Protein AF-0000000078828334 (afdb_homodimer)

Sequence (624 aa):
MECLEITKWPLQRLRGWACQPLPVGSLPFMTSVFDLILRRLEQGHPEQLLLLLFGGQTPAFVRMADSSLPQSERRADTVMVVEAGGARFAVDVEIQAQADPHFAARLLDYTVRIHHREKLPVLPVAIYLVPEAEGAPPPYGFECSGLRVLTFDFQVVRLWEVDYLQPALRAATALLPLSVLESRAGPERIAWAESRIRQAPSLSTEERLDLLVVLGTLASRRFGQDRLSQHLRNIMIDSPFWEEQRAKERARAWSQVLRAFVEARGLPHPADVSERLEQLDASSLEALVTKAVTDPDTAATELRAVLTAPKHMECLEITKWPLQRLRGWACQPLPVGSLPFMTSVFDLILRRLEQGHPEQLLLLLFGGQTPAFVRMADSSLPQSERRADTVMVVEAGGARFAVDVEIQAQADPHFAARLLDYTVRIHHREKLPVLPVAIYLVPEAEGAPPPYGFECSGLRVLTFDFQVVRLWEVDYLQPALRAATALLPLSVLESRAGPERIAWAESRIRQAPSLSTEERLDLLVVLGTLASRRFGQDRLSQHLRNIMIDSPFWEEQRAKERARAWSQVLRAFVEARGLPHPADVSERLEQLDASSLEALVTKAVTDPDTAATELRAVLTAPKH

Structure (mmCIF, N/CA/C/O backbone):
data_AF-0000000078828334-model_v1
#
loop_
_entity.id
_entity.type
_entity.pdbx_description
1 polymer Transposase
#
loop_
_atom_site.group_PDB
_atom_site.id
_atom_site.type_symbol
_atom_site.label_atom_id
_atom_site.label_alt_id
_atom_site.label_comp_id
_atom_site.label_asym_id
_atom_site.label_entity_id
_atom_site.label_seq_id
_atom_site.pdbx_PDB_ins_code
_atom_site.Cartn_x
_atom_site.Cartn_y
_atom_site.Cartn_z
_atom_site.occupancy
_atom_site.B_iso_or_equiv
_atom_site.auth_seq_id
_atom_site.auth_comp_id
_atom_site.auth_asym_id
_atom_site.auth_atom_id
_atom_site.pdbx_PDB_model_num
ATOM 1 N N . MET A 1 1 ? -26.469 -78.312 -32.125 1 25.17 1 MET A N 1
ATOM 2 C CA . MET A 1 1 ? -25.656 -77.625 -31.141 1 25.17 1 MET A CA 1
ATOM 3 C C . MET A 1 1 ? -25.047 -76.375 -31.734 1 25.17 1 MET A C 1
ATOM 5 O O . MET A 1 1 ? -24 -76.375 -32.406 1 25.17 1 MET A O 1
ATOM 9 N N . GLU A 1 2 ? -25.844 -75.375 -32.281 1 26.05 2 GLU A N 1
ATOM 10 C CA . GLU A 1 2 ? -25.75 -74.25 -33.219 1 26.05 2 GLU A CA 1
ATOM 11 C C . GLU A 1 2 ? -25 -73.062 -32.625 1 26.05 2 GLU A C 1
ATOM 13 O O . GLU A 1 2 ? -25.344 -72.625 -31.516 1 26.05 2 GLU A O 1
ATOM 18 N N . CYS A 1 3 ? -23.609 -72.875 -32.938 1 26.89 3 CYS A N 1
ATOM 19 C CA . CYS A 1 3 ? -22.609 -71.875 -32.562 1 26.89 3 CYS A CA 1
ATOM 20 C C . CYS A 1 3 ? -23.109 -70.438 -32.844 1 26.89 3 CYS A C 1
ATOM 22 O O . CYS A 1 3 ? -23.406 -70.125 -34 1 26.89 3 CYS A O 1
ATOM 24 N N . LEU A 1 4 ? -23.859 -69.75 -31.938 1 25.67 4 LEU A N 1
ATOM 25 C CA . LEU A 1 4 ? -24.438 -68.438 -32.031 1 25.67 4 LEU A CA 1
ATOM 26 C C . LEU A 1 4 ? -23.375 -67.375 -32.375 1 25.67 4 LEU A C 1
ATOM 28 O O . LEU A 1 4 ? -22.344 -67.312 -31.672 1 25.67 4 LEU A O 1
ATOM 32 N N . GLU A 1 5 ? -23.25 -66.812 -33.625 1 24.11 5 GLU A N 1
ATOM 33 C CA . GLU A 1 5 ? -22.406 -65.875 -34.312 1 24.11 5 GLU A CA 1
ATOM 34 C C . GLU A 1 5 ? -22.469 -64.5 -33.656 1 24.11 5 GLU A C 1
ATOM 36 O O . GLU A 1 5 ? -23.516 -63.844 -33.656 1 24.11 5 GLU A O 1
ATOM 41 N N . ILE A 1 6 ? -21.891 -64.188 -32.406 1 26.64 6 ILE A N 1
ATOM 42 C CA . ILE A 1 6 ? -21.781 -62.938 -31.719 1 26.64 6 ILE A CA 1
ATOM 43 C C . ILE A 1 6 ? -21.188 -61.875 -32.656 1 26.64 6 ILE A C 1
ATOM 45 O O . ILE A 1 6 ? -20.047 -62.031 -33.094 1 26.64 6 ILE A O 1
ATOM 49 N N . THR A 1 7 ? -22.016 -61.188 -33.438 1 26.8 7 THR A N 1
ATOM 50 C CA . THR A 1 7 ? -21.766 -60.125 -34.438 1 26.8 7 THR A CA 1
ATOM 51 C C . THR A 1 7 ? -20.891 -59.031 -33.844 1 26.8 7 THR A C 1
ATOM 53 O O . THR A 1 7 ? -20.953 -58.75 -32.625 1 26.8 7 THR A O 1
ATOM 56 N N . LYS A 1 8 ? -19.922 -58.406 -34.656 1 29.91 8 LYS A N 1
ATOM 57 C CA . LYS A 1 8 ? -18.828 -57.438 -34.688 1 29.91 8 LYS A CA 1
ATOM 58 C C . LYS A 1 8 ? -19.266 -56.062 -34.219 1 29.91 8 LYS A C 1
ATOM 60 O O . LYS A 1 8 ? -20.016 -55.375 -34.906 1 29.91 8 LYS A O 1
ATOM 65 N N . TRP A 1 9 ? -19.562 -55.812 -32.938 1 25.03 9 TRP A N 1
ATOM 66 C CA . TRP A 1 9 ? -19.828 -54.469 -32.438 1 25.03 9 TRP A CA 1
ATOM 67 C C . TRP A 1 9 ? -18.734 -53.5 -32.875 1 25.03 9 TRP A C 1
ATOM 69 O O . TRP A 1 9 ? -17.547 -53.781 -32.719 1 25.03 9 TRP A O 1
ATOM 79 N N . PRO A 1 10 ? -19.016 -52.469 -33.781 1 25.67 10 PRO A N 1
ATOM 80 C CA . PRO A 1 10 ? -18.109 -51.531 -34.469 1 25.67 10 PRO A CA 1
ATOM 81 C C . PRO A 1 10 ? -17.25 -50.719 -33.5 1 25.67 10 PRO A C 1
ATOM 83 O O . PRO A 1 10 ? -17.75 -50.219 -32.469 1 25.67 10 PRO A O 1
ATOM 86 N N . LEU A 1 11 ? -15.922 -50.938 -33.312 1 23.92 11 LEU A N 1
ATOM 87 C CA . LEU A 1 11 ? -14.805 -50.281 -32.625 1 23.92 11 LEU A CA 1
ATOM 88 C C . LEU A 1 11 ? -14.688 -48.812 -33.062 1 23.92 11 LEU A C 1
ATOM 90 O O . LEU A 1 11 ? -13.695 -48.156 -32.75 1 23.92 11 LEU A O 1
ATOM 94 N N . GLN A 1 12 ? -15.469 -48.344 -34.062 1 22.5 12 GLN A N 1
ATOM 95 C CA . GLN A 1 12 ? -14.969 -47.156 -34.719 1 22.5 12 GLN A CA 1
ATOM 96 C C . GLN A 1 12 ? -14.914 -45.969 -33.781 1 22.5 12 GLN A C 1
ATOM 98 O O . GLN A 1 12 ? -14.148 -45.031 -33.969 1 22.5 12 GLN A O 1
ATOM 103 N N . ARG A 1 13 ? -16.062 -45.625 -33.062 1 26.83 13 ARG A N 1
ATOM 104 C CA . ARG A 1 13 ? -16.203 -44.219 -32.719 1 26.83 13 ARG A CA 1
ATOM 105 C C . ARG A 1 13 ? -15.172 -43.812 -31.672 1 26.83 13 ARG A C 1
ATOM 107 O O . ARG A 1 13 ? -15.453 -42.969 -30.797 1 26.83 13 ARG A O 1
ATOM 114 N N . LEU A 1 14 ? -14.258 -44.75 -31.312 1 24.05 14 LEU A N 1
ATOM 115 C CA . LEU A 1 14 ? -13.414 -44.188 -30.266 1 24.05 14 LEU A CA 1
ATOM 116 C C . LEU A 1 14 ? -12.578 -43.031 -30.797 1 24.05 14 LEU A C 1
ATOM 118 O O . LEU A 1 14 ? -11.43 -43.219 -31.203 1 24.05 14 LEU A O 1
ATOM 122 N N . ARG A 1 15 ? -13.078 -42.281 -31.812 1 26.5 15 ARG A N 1
ATOM 123 C CA . ARG A 1 15 ? -12.203 -41.25 -32.344 1 26.5 15 ARG A CA 1
ATOM 124 C C . ARG A 1 15 ? -11.547 -40.438 -31.219 1 26.5 15 ARG A C 1
ATOM 126 O O . ARG A 1 15 ? -11.922 -40.594 -30.062 1 26.5 15 ARG A O 1
ATOM 133 N N . GLY A 1 16 ? -11.164 -39.094 -31.672 1 26.33 16 GLY A N 1
ATOM 134 C CA . GLY A 1 16 ? -10.203 -38.031 -31.359 1 26.33 16 GLY A CA 1
ATOM 135 C C . GLY A 1 16 ? -10.477 -37.344 -30.031 1 26.33 16 GLY A C 1
ATOM 136 O O . GLY A 1 16 ? -11.188 -36.344 -29.984 1 26.33 16 GLY A O 1
ATOM 137 N N . TRP A 1 17 ? -10.805 -38.125 -29.016 1 25.44 17 TRP A N 1
ATOM 138 C CA . TRP A 1 17 ? -10.906 -37.375 -27.781 1 25.44 17 TRP A CA 1
ATOM 139 C C . TRP A 1 17 ? -9.703 -36.438 -27.609 1 25.44 17 TRP A C 1
ATOM 141 O O . TRP A 1 17 ? -8.57 -36.906 -27.469 1 25.44 17 TRP A O 1
ATOM 151 N N . ALA A 1 18 ? -9.734 -35.312 -28.297 1 31.33 18 ALA A N 1
ATOM 152 C CA . ALA A 1 18 ? -8.805 -34.25 -27.984 1 31.33 18 ALA A CA 1
ATOM 153 C C . ALA A 1 18 ? -8.594 -34.125 -26.484 1 31.33 18 ALA A C 1
ATOM 155 O O . ALA A 1 18 ? -9.555 -33.969 -25.719 1 31.33 18 ALA A O 1
ATOM 156 N N . CYS A 1 19 ? -7.621 -34.812 -25.953 1 30.61 19 CYS A N 1
ATOM 157 C CA . CYS A 1 19 ? -7.168 -34.656 -24.578 1 30.61 19 CYS A CA 1
ATOM 158 C C . CYS A 1 19 ? -7.273 -33.219 -24.109 1 30.61 19 CYS A C 1
ATOM 160 O O . CYS A 1 19 ? -6.535 -32.344 -24.578 1 30.61 19 CYS A O 1
ATOM 162 N N . GLN A 1 20 ? -8.555 -32.781 -23.969 1 30.64 20 GLN A N 1
ATOM 163 C CA . GLN A 1 20 ? -8.625 -31.5 -23.312 1 30.64 20 GLN A CA 1
ATOM 164 C C . GLN A 1 20 ? -7.676 -31.438 -22.109 1 30.64 20 GLN A C 1
ATOM 166 O O . GLN A 1 20 ? -7.535 -32.406 -21.391 1 30.64 20 GLN A O 1
ATOM 171 N N . PRO A 1 21 ? -6.699 -30.594 -22.172 1 33.09 21 PRO A N 1
ATOM 172 C CA . PRO A 1 21 ? -5.812 -30.453 -21.016 1 33.09 21 PRO A CA 1
ATOM 173 C C . PRO A 1 21 ? -6.566 -30.469 -19.688 1 33.09 21 PRO A C 1
ATOM 175 O O . PRO A 1 21 ? -7.695 -29.984 -19.609 1 33.09 21 PRO A O 1
ATOM 178 N N . LEU A 1 22 ? -6.457 -31.578 -18.906 1 34.03 22 LEU A N 1
ATOM 179 C CA . LEU A 1 22 ? -7.027 -31.844 -17.578 1 34.03 22 LEU A CA 1
ATOM 180 C C . LEU A 1 22 ? -7.027 -30.594 -16.719 1 34.03 22 LEU A C 1
ATOM 182 O O . LEU A 1 22 ? -6.059 -29.828 -16.734 1 34.03 22 LEU A O 1
ATOM 186 N N . PRO A 1 23 ? -8.203 -30.25 -16.344 1 34.84 23 PRO A N 1
ATOM 187 C CA . PRO A 1 23 ? -8.289 -29.109 -15.406 1 34.84 23 PRO A CA 1
ATOM 188 C C . PRO A 1 23 ? -7.457 -29.328 -14.141 1 34.84 23 PRO A C 1
ATOM 190 O O . PRO A 1 23 ? -7.355 -30.453 -13.648 1 34.84 23 PRO A O 1
ATOM 193 N N . VAL A 1 24 ? -6.348 -28.672 -13.922 1 36.94 24 VAL A N 1
ATOM 194 C CA . VAL A 1 24 ? -5.406 -28.656 -12.812 1 36.94 24 VAL A CA 1
ATOM 195 C C . VAL A 1 24 ? -6.164 -28.5 -11.492 1 36.94 24 VAL A C 1
ATOM 197 O O . VAL A 1 24 ? -6.691 -27.422 -11.195 1 36.94 24 VAL A O 1
ATOM 200 N N . GLY A 1 25 ? -6.926 -29.484 -11 1 32.81 25 GLY A N 1
ATOM 201 C CA . GLY A 1 25 ? -7.664 -29.453 -9.742 1 32.81 25 GLY A CA 1
ATOM 202 C C . GLY A 1 25 ? -6.832 -28.984 -8.57 1 32.81 25 GLY A C 1
ATOM 203 O O . GLY A 1 25 ? -6.715 -27.781 -8.328 1 32.81 25 GLY A O 1
ATOM 204 N N . SER A 1 26 ? -6.344 -30 -7.629 1 40.12 26 SER A N 1
ATOM 205 C CA . SER A 1 26 ? -6.031 -29.766 -6.223 1 40.12 26 SER A CA 1
ATOM 206 C C . SER A 1 26 ? -4.766 -28.938 -6.066 1 40.12 26 SER A C 1
ATOM 208 O O . SER A 1 26 ? -3.668 -29.391 -6.391 1 40.12 26 SER A O 1
ATOM 210 N N . LEU A 1 27 ? -4.836 -27.656 -6.012 1 45.84 27 LEU A N 1
ATOM 211 C CA . LEU A 1 27 ? -4.02 -26.453 -6.117 1 45.84 27 LEU A CA 1
ATOM 212 C C . LEU A 1 27 ? -3.008 -26.375 -4.98 1 45.84 27 LEU A C 1
ATOM 214 O O . LEU A 1 27 ? -2.07 -25.578 -5.027 1 45.84 27 LEU A O 1
ATOM 218 N N . PRO A 1 28 ? -3.385 -26.938 -3.775 1 47.97 28 PRO A N 1
ATOM 219 C CA . PRO A 1 28 ? -2.334 -26.719 -2.777 1 47.97 28 PRO A CA 1
ATOM 220 C C . PRO A 1 28 ? -0.993 -27.312 -3.191 1 47.97 28 PRO A C 1
ATOM 222 O O . PRO A 1 28 ? 0.062 -26.781 -2.846 1 47.97 28 PRO A O 1
ATOM 225 N N . PHE A 1 29 ? -1.051 -28.406 -3.967 1 51.56 29 PHE A N 1
ATOM 226 C CA . PHE A 1 29 ? 0.101 -29.234 -4.309 1 51.56 29 PHE A CA 1
ATOM 227 C C . PHE A 1 29 ? 1.004 -28.516 -5.305 1 51.56 29 PHE A C 1
ATOM 229 O O . PHE A 1 29 ? 2.23 -28.609 -5.215 1 51.56 29 PHE A O 1
ATOM 236 N N . MET A 1 30 ? 0.332 -27.812 -6.246 1 55.56 30 MET A N 1
ATOM 237 C CA . MET A 1 30 ? 1.159 -27.125 -7.238 1 55.56 30 MET A CA 1
ATOM 238 C C . MET A 1 30 ? 2.049 -26.078 -6.574 1 55.56 30 MET A C 1
ATOM 240 O O . MET A 1 30 ? 3.189 -25.875 -6.992 1 55.56 30 MET A O 1
ATOM 244 N N . THR A 1 31 ? 1.632 -25.766 -5.387 1 63.84 31 THR A N 1
ATOM 245 C CA . THR A 1 31 ? 2.416 -24.719 -4.742 1 63.84 31 THR A CA 1
ATOM 246 C C . THR A 1 31 ? 3.693 -25.297 -4.137 1 63.84 31 THR A C 1
ATOM 248 O O . THR A 1 31 ? 4.754 -24.672 -4.199 1 63.84 31 THR A O 1
ATOM 251 N N . SER A 1 32 ? 3.613 -26.625 -3.854 1 78.81 32 SER A N 1
ATOM 252 C CA . SER A 1 32 ? 4.781 -27.172 -3.17 1 78.81 32 SER A CA 1
ATOM 253 C C . SER A 1 32 ? 5.922 -27.422 -4.148 1 78.81 32 SER A C 1
ATOM 255 O O . SER A 1 32 ? 7.082 -27.156 -3.84 1 78.81 32 SER A O 1
ATOM 257 N N . VAL A 1 33 ? 5.535 -27.953 -5.316 1 87.12 33 VAL A N 1
ATOM 258 C CA . VAL A 1 33 ? 6.602 -28.234 -6.27 1 87.12 33 VAL A CA 1
ATOM 259 C C . VAL A 1 33 ? 7.195 -26.938 -6.801 1 87.12 33 VAL A C 1
ATOM 261 O O . VAL A 1 33 ? 8.398 -26.859 -7.062 1 87.12 33 VAL A O 1
ATOM 264 N N . PHE A 1 34 ? 6.395 -25.969 -6.902 1 88.5 34 PHE A N 1
ATOM 265 C CA . PHE A 1 34 ? 6.887 -24.688 -7.379 1 88.5 34 PHE A CA 1
ATOM 266 C C . PHE A 1 34 ? 7.719 -24 -6.305 1 88.5 34 PHE A C 1
ATOM 268 O O . PHE A 1 34 ? 8.68 -23.281 -6.613 1 88.5 34 PHE A O 1
ATOM 275 N N . ASP A 1 35 ? 7.359 -24.297 -5.086 1 88.44 35 ASP A N 1
ATOM 276 C CA . ASP A 1 35 ? 8.227 -23.812 -4.012 1 88.44 35 ASP A CA 1
ATOM 277 C C . ASP A 1 35 ? 9.633 -24.375 -4.156 1 88.44 35 ASP A C 1
ATOM 279 O O . ASP A 1 35 ? 10.617 -23.672 -3.908 1 88.44 35 ASP A O 1
ATOM 283 N N . LEU A 1 36 ? 9.648 -25.609 -4.516 1 90.12 36 LEU A N 1
ATOM 284 C CA . LEU A 1 36 ? 10.938 -26.281 -4.66 1 90.12 36 LEU A CA 1
ATOM 285 C C . LEU A 1 36 ? 11.758 -25.641 -5.773 1 90.12 36 LEU A C 1
ATOM 287 O O . LEU A 1 36 ? 12.938 -25.328 -5.586 1 90.12 36 LEU A O 1
ATOM 291 N N . ILE A 1 37 ? 11.18 -25.438 -6.887 1 91.31 37 ILE A N 1
ATOM 292 C CA . ILE A 1 37 ? 11.93 -24.875 -8.008 1 91.31 37 ILE A CA 1
ATOM 293 C C . ILE A 1 37 ? 12.289 -23.422 -7.707 1 91.31 37 ILE A C 1
ATOM 295 O O . ILE A 1 37 ? 13.391 -22.969 -8.039 1 91.31 37 ILE A O 1
ATOM 299 N N . LEU A 1 38 ? 11.391 -22.688 -7.129 1 92.12 38 LEU A N 1
ATOM 300 C CA . LEU A 1 38 ? 11.695 -21.297 -6.773 1 92.12 38 LEU A CA 1
ATOM 301 C C . LEU A 1 38 ? 12.867 -21.234 -5.801 1 92.12 38 LEU A C 1
ATOM 303 O O . LEU A 1 38 ? 13.742 -20.375 -5.934 1 92.12 38 LEU A O 1
ATOM 307 N N . ARG A 1 39 ? 12.875 -22.078 -4.875 1 91.88 39 ARG A N 1
ATOM 308 C CA . ARG A 1 39 ? 13.969 -22.156 -3.91 1 91.88 39 ARG A CA 1
ATOM 309 C C . ARG A 1 39 ? 15.297 -22.406 -4.609 1 91.88 39 ARG A C 1
ATOM 311 O O . ARG A 1 39 ? 16.297 -21.75 -4.297 1 91.88 39 ARG A O 1
ATOM 318 N N . ARG A 1 40 ? 15.328 -23.328 -5.496 1 93 40 ARG A N 1
ATOM 319 C CA . ARG A 1 40 ? 16.562 -23.656 -6.211 1 93 40 ARG A CA 1
ATOM 320 C C . ARG A 1 40 ? 17.016 -22.484 -7.082 1 93 40 ARG A C 1
ATOM 322 O O . ARG A 1 40 ? 18.203 -22.203 -7.176 1 93 40 ARG A O 1
ATOM 329 N N . LEU A 1 41 ? 16.047 -21.859 -7.691 1 94.44 41 LEU A N 1
ATOM 330 C CA . LEU A 1 41 ? 16.375 -20.688 -8.508 1 94.44 41 LEU A CA 1
ATOM 331 C C . LEU A 1 41 ? 16.922 -19.547 -7.648 1 94.44 41 LEU A C 1
ATOM 333 O O . LEU A 1 41 ? 17.922 -18.938 -7.992 1 94.44 41 LEU A O 1
ATOM 337 N N . GLU A 1 42 ? 16.359 -19.297 -6.496 1 94.06 42 GLU A N 1
ATOM 338 C CA . GLU A 1 42 ? 16.766 -18.234 -5.59 1 94.06 42 GLU A CA 1
ATOM 339 C C . GLU A 1 42 ? 18.156 -18.484 -5.031 1 94.06 42 GLU A C 1
ATOM 341 O O . GLU A 1 42 ? 18.984 -17.562 -4.953 1 94.06 42 GLU A O 1
ATOM 346 N N . GLN A 1 43 ? 18.375 -19.672 -4.66 1 91.69 43 GLN A N 1
ATOM 347 C CA . GLN A 1 43 ? 19.594 -20.016 -3.949 1 91.69 43 GLN A CA 1
ATOM 348 C C . GLN A 1 43 ? 20.766 -20.188 -4.918 1 91.69 43 GLN A C 1
ATOM 350 O O . GLN A 1 43 ? 21.891 -19.781 -4.617 1 91.69 43 GLN A O 1
ATOM 355 N N . GLY A 1 44 ? 20.484 -20.672 -6.059 1 93.94 44 GLY A N 1
ATOM 356 C CA . GLY A 1 44 ? 21.594 -21.078 -6.895 1 93.94 44 GLY A CA 1
ATOM 357 C C . GLY A 1 44 ? 21.641 -20.359 -8.234 1 93.94 44 GLY A C 1
ATOM 358 O O . GLY A 1 44 ? 22.703 -20.219 -8.836 1 93.94 44 GLY A O 1
ATOM 359 N N . HIS A 1 45 ? 20.5 -19.969 -8.641 1 96.25 45 HIS A N 1
ATOM 360 C CA . HIS A 1 45 ? 20.453 -19.484 -10.023 1 96.25 45 HIS A CA 1
ATOM 361 C C . HIS A 1 45 ? 19.516 -18.297 -10.164 1 96.25 45 HIS A C 1
ATOM 363 O O . HIS A 1 45 ? 18.625 -18.297 -11.023 1 96.25 45 HIS A O 1
ATOM 369 N N . PRO A 1 46 ? 19.734 -17.219 -9.391 1 97.06 46 PRO A N 1
ATOM 370 C CA . PRO A 1 46 ? 18.828 -16.078 -9.477 1 97.06 46 PRO A CA 1
ATOM 371 C C . PRO A 1 46 ? 18.844 -15.422 -10.852 1 97.06 46 PRO A C 1
ATOM 373 O O . PRO A 1 46 ? 17.812 -14.891 -11.297 1 97.06 46 PRO A O 1
ATOM 376 N N . GLU A 1 47 ? 19.922 -15.469 -11.57 1 96.69 47 GLU A N 1
ATOM 377 C CA . GLU A 1 47 ? 20.031 -14.875 -12.898 1 96.69 47 GLU A CA 1
ATOM 378 C C . GLU A 1 47 ? 19.125 -15.586 -13.898 1 96.69 47 GLU A C 1
ATOM 380 O O . GLU A 1 47 ? 18.609 -14.969 -14.828 1 96.69 47 GLU A O 1
ATOM 385 N N . GLN A 1 48 ? 18.969 -16.891 -13.711 1 96.94 48 GLN A N 1
ATOM 386 C CA . GLN A 1 48 ? 18.094 -17.641 -14.602 1 96.94 48 GLN A CA 1
ATOM 387 C C . GLN A 1 48 ? 16.625 -17.312 -14.336 1 96.94 48 GLN A C 1
ATOM 389 O O . GLN A 1 48 ? 15.82 -17.281 -15.266 1 96.94 48 GLN A O 1
ATOM 394 N N . LEU A 1 49 ? 16.297 -17.078 -13.078 1 97.25 49 LEU A N 1
ATOM 395 C CA . LEU A 1 49 ? 14.961 -16.594 -12.773 1 97.25 49 LEU A CA 1
ATOM 396 C C . LEU A 1 49 ? 14.695 -15.258 -13.453 1 97.25 49 LEU A C 1
ATOM 398 O O . LEU A 1 49 ? 13.641 -15.07 -14.07 1 97.25 49 LEU A O 1
ATOM 402 N N . LEU A 1 50 ? 15.664 -14.352 -13.359 1 97.75 50 LEU A N 1
ATOM 403 C CA . LEU A 1 50 ? 15.523 -13.055 -14.008 1 97.75 50 LEU A CA 1
ATOM 404 C C . LEU A 1 50 ? 15.391 -13.211 -15.516 1 97.75 50 LEU A C 1
ATOM 406 O O . LEU A 1 50 ? 14.641 -12.469 -16.156 1 97.75 50 LEU A O 1
ATOM 410 N N . LEU A 1 51 ? 16.109 -14.156 -16.078 1 97 51 LEU A N 1
ATOM 411 C CA . LEU A 1 51 ? 16 -14.445 -17.516 1 97 51 LEU A CA 1
ATOM 412 C C . LEU A 1 51 ? 14.578 -14.875 -17.875 1 97 51 LEU A C 1
ATOM 414 O O . LEU A 1 51 ? 14.039 -14.461 -18.891 1 97 51 LEU A O 1
ATOM 418 N N . LEU A 1 52 ? 14.008 -15.719 -17.047 1 96.94 52 LEU A N 1
ATOM 419 C CA . LEU A 1 52 ? 12.633 -16.156 -17.266 1 96.94 52 LEU A CA 1
ATOM 420 C C . LEU A 1 52 ? 11.672 -14.977 -17.25 1 96.94 52 LEU A C 1
ATOM 422 O O . LEU A 1 52 ? 10.758 -14.906 -18.078 1 96.94 52 LEU A O 1
ATOM 426 N N . LEU A 1 53 ? 11.922 -14.031 -16.391 1 96.75 53 LEU A N 1
ATOM 427 C CA . LEU A 1 53 ? 10.992 -12.93 -16.141 1 96.75 53 LEU A CA 1
ATOM 428 C C . LEU A 1 53 ? 11.141 -11.844 -17.203 1 96.75 53 LEU A C 1
ATOM 430 O O . LEU A 1 53 ? 10.156 -11.219 -17.609 1 96.75 53 LEU A O 1
ATOM 434 N N . PHE A 1 54 ? 12.375 -11.641 -17.672 1 95.12 54 PHE A N 1
ATOM 435 C CA . PHE A 1 54 ? 12.625 -10.438 -18.469 1 95.12 54 PHE A CA 1
ATOM 436 C C . PHE A 1 54 ? 13.055 -10.797 -19.875 1 95.12 54 PHE A C 1
ATOM 438 O O . PHE A 1 54 ? 13.039 -9.945 -20.781 1 95.12 54 PHE A O 1
ATOM 445 N N . GLY A 1 55 ? 13.453 -11.977 -20.062 1 91.06 55 GLY A N 1
ATOM 446 C CA . GLY A 1 55 ? 13.922 -12.383 -21.391 1 91.06 55 GLY A CA 1
ATOM 447 C C . GLY A 1 55 ? 15.227 -11.703 -21.781 1 91.06 55 GLY A C 1
ATOM 448 O O . GLY A 1 55 ? 16.188 -11.703 -21.016 1 91.06 55 GLY A O 1
ATOM 449 N N . GLY A 1 56 ? 15.18 -11.062 -22.953 1 83 56 GLY A N 1
ATOM 450 C CA . GLY A 1 56 ? 16.406 -10.531 -23.531 1 83 56 GLY A CA 1
ATOM 451 C C . GLY A 1 56 ? 16.938 -9.32 -22.781 1 83 56 GLY A C 1
ATOM 452 O O . GLY A 1 56 ? 18.141 -9.047 -22.812 1 83 56 GLY A O 1
ATOM 453 N N . GLN A 1 57 ? 16.172 -8.562 -22.188 1 86.81 57 GLN A N 1
ATOM 454 C CA . GLN A 1 57 ? 16.594 -7.379 -21.438 1 86.81 57 GLN A CA 1
ATOM 455 C C . GLN A 1 57 ? 16.594 -7.645 -19.938 1 86.81 57 GLN A C 1
ATOM 457 O O . GLN A 1 57 ? 16 -6.887 -19.172 1 86.81 57 GLN A O 1
ATOM 462 N N . THR A 1 58 ? 17.469 -8.586 -19.594 1 93.69 58 THR A N 1
ATOM 463 C CA . THR A 1 58 ? 17.5 -9.047 -18.203 1 93.69 58 THR A CA 1
ATOM 464 C C . THR A 1 58 ? 18.328 -8.109 -17.344 1 93.69 58 THR A C 1
ATOM 466 O O . THR A 1 58 ? 19.484 -7.816 -17.672 1 93.69 58 THR A O 1
ATOM 469 N N . PRO A 1 59 ? 17.766 -7.547 -16.266 1 96.88 59 PRO A N 1
ATOM 470 C CA . PRO A 1 59 ? 18.578 -6.746 -15.344 1 96.88 59 PRO A CA 1
ATOM 471 C C . PRO A 1 59 ? 19.641 -7.574 -14.617 1 96.88 59 PRO A C 1
ATOM 473 O O . PRO A 1 59 ? 19.531 -8.805 -14.555 1 96.88 59 PRO A O 1
ATOM 476 N N . ALA A 1 60 ? 20.656 -6.828 -14.156 1 97.25 60 ALA A N 1
ATOM 477 C CA . ALA A 1 60 ? 21.703 -7.492 -13.391 1 97.25 60 ALA A CA 1
ATOM 478 C C . ALA A 1 60 ? 21.219 -7.812 -11.977 1 97.25 60 ALA A C 1
ATOM 480 O O . ALA A 1 60 ? 20.578 -6.98 -11.328 1 97.25 60 ALA A O 1
ATOM 481 N N . PHE A 1 61 ? 21.5 -9.016 -11.539 1 98 61 PHE A N 1
ATOM 482 C CA . PHE A 1 61 ? 21.172 -9.414 -10.172 1 98 61 PHE A CA 1
ATOM 483 C C . PHE A 1 61 ? 22.109 -8.727 -9.18 1 98 61 PHE A C 1
ATOM 485 O O . PHE A 1 61 ? 23.328 -8.703 -9.383 1 98 61 PHE A O 1
ATOM 492 N N . VAL A 1 62 ? 21.562 -8.156 -8.117 1 98.06 62 VAL A N 1
ATOM 493 C CA . VAL A 1 62 ? 22.391 -7.52 -7.09 1 98.06 62 VAL A CA 1
ATOM 494 C C . VAL A 1 62 ? 22.359 -8.352 -5.812 1 98.06 62 VAL A C 1
ATOM 496 O O . VAL A 1 62 ? 23.406 -8.773 -5.32 1 98.06 62 VAL A O 1
ATOM 499 N N . ARG A 1 63 ? 21.172 -8.633 -5.27 1 97.69 63 ARG A N 1
ATOM 500 C CA . ARG A 1 63 ? 21.031 -9.438 -4.055 1 97.69 63 ARG A CA 1
ATOM 501 C C . ARG A 1 63 ? 19.609 -9.938 -3.883 1 97.69 63 ARG A C 1
ATOM 503 O O . ARG A 1 63 ? 18.672 -9.359 -4.441 1 97.69 63 ARG A O 1
ATOM 510 N N . MET A 1 64 ? 19.516 -10.977 -3.076 1 96.75 64 MET A N 1
ATOM 511 C CA . MET A 1 64 ? 18.188 -11.352 -2.572 1 96.75 64 MET A CA 1
ATOM 512 C C . MET A 1 64 ? 17.734 -10.391 -1.479 1 96.75 64 MET A C 1
ATOM 514 O O . MET A 1 64 ? 18.562 -9.844 -0.745 1 96.75 64 MET A O 1
ATOM 518 N N . ALA A 1 65 ? 16.469 -10.125 -1.477 1 94.69 65 ALA A N 1
ATOM 519 C CA . ALA A 1 65 ? 15.906 -9.336 -0.386 1 94.69 65 ALA A CA 1
ATOM 520 C C . ALA A 1 65 ? 15.008 -10.195 0.502 1 94.69 65 ALA A C 1
ATOM 522 O O . ALA A 1 65 ? 14.594 -11.289 0.103 1 94.69 65 ALA A O 1
ATOM 523 N N . ASP A 1 66 ? 14.773 -9.695 1.695 1 89.5 66 ASP A N 1
ATOM 524 C CA . ASP A 1 66 ? 13.914 -10.391 2.646 1 89.5 66 ASP A CA 1
ATOM 525 C C . ASP A 1 66 ? 12.484 -10.5 2.113 1 89.5 66 ASP A C 1
ATOM 527 O O . ASP A 1 66 ? 11.898 -9.5 1.677 1 89.5 66 ASP A O 1
ATOM 531 N N . SER A 1 67 ? 11.938 -11.703 2.141 1 86.69 67 SER A N 1
ATOM 532 C CA . SER A 1 67 ? 10.594 -11.938 1.63 1 86.69 67 SER A CA 1
ATOM 533 C C . SER A 1 67 ? 9.539 -11.656 2.695 1 86.69 67 SER A C 1
ATOM 535 O O . SER A 1 67 ? 8.352 -11.578 2.393 1 86.69 67 SER A O 1
ATOM 537 N N . SER A 1 68 ? 9.992 -11.523 3.893 1 84 68 SER A N 1
ATOM 538 C CA . SER A 1 68 ? 9.039 -11.164 4.938 1 84 68 SER A CA 1
ATOM 539 C C . SER A 1 68 ? 8.492 -9.75 4.723 1 84 68 SER A C 1
ATOM 541 O O . SER A 1 68 ? 9.203 -8.875 4.234 1 84 68 SER A O 1
ATOM 543 N N . LEU A 1 69 ? 7.211 -9.617 4.934 1 79.62 69 LEU A N 1
ATOM 544 C CA . LEU A 1 69 ? 6.559 -8.32 4.789 1 79.62 69 LEU A CA 1
ATOM 545 C C . LEU A 1 69 ? 6.324 -7.676 6.152 1 79.62 69 LEU A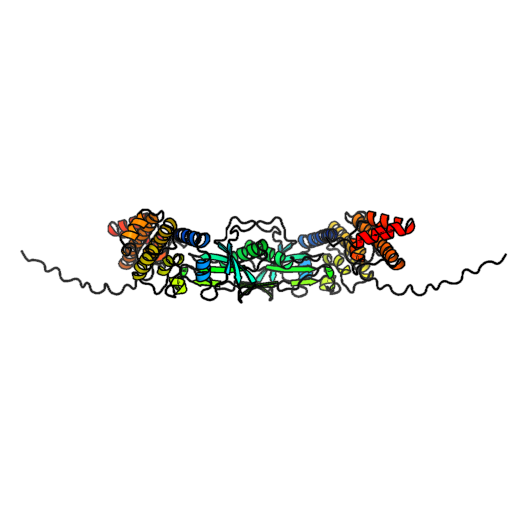 C 1
ATOM 547 O O . LEU A 1 69 ? 5.836 -8.328 7.074 1 79.62 69 LEU A O 1
ATOM 551 N N . PRO A 1 70 ? 6.73 -6.488 6.234 1 67.94 70 PRO A N 1
ATOM 552 C CA . PRO A 1 70 ? 6.555 -5.84 7.535 1 67.94 70 PRO A CA 1
ATOM 553 C C . PRO A 1 70 ? 5.117 -5.918 8.039 1 67.94 70 PRO A C 1
ATOM 555 O O . PRO A 1 70 ? 4.176 -5.664 7.281 1 67.94 70 PRO A O 1
ATOM 558 N N . GLN A 1 71 ? 4.988 -6.344 9.305 1 68 71 GLN A N 1
ATOM 559 C CA . GLN A 1 71 ? 3.699 -6.371 9.992 1 68 71 GLN A CA 1
ATOM 560 C C . GLN A 1 71 ? 2.725 -7.312 9.289 1 68 71 GLN A C 1
ATOM 562 O O . GLN A 1 71 ? 1.551 -6.984 9.117 1 68 71 GLN A O 1
ATOM 567 N N . SER A 1 72 ? 3.246 -8.289 8.703 1 73.19 72 SER A N 1
ATOM 568 C CA . SER A 1 72 ? 2.41 -9.297 8.055 1 73.19 72 SER A CA 1
ATOM 569 C C . SER A 1 72 ? 2.889 -10.703 8.375 1 73.19 72 SER A C 1
ATOM 571 O O . SER A 1 72 ? 4.094 -10.953 8.477 1 73.19 72 SER A O 1
ATOM 573 N N . GLU A 1 73 ? 1.931 -11.555 8.492 1 72.25 73 GLU A N 1
ATOM 574 C CA . GLU A 1 73 ? 2.277 -12.969 8.617 1 72.25 73 GLU A CA 1
ATOM 575 C C . GLU A 1 73 ? 2.559 -13.594 7.254 1 72.25 73 GLU A C 1
ATOM 577 O O . GLU A 1 73 ? 3.168 -14.664 7.168 1 72.25 73 GLU A O 1
ATOM 582 N N . ARG A 1 74 ? 2.18 -12.867 6.348 1 81.38 74 ARG A N 1
ATOM 583 C CA . ARG A 1 74 ? 2.4 -13.367 4.996 1 81.38 74 ARG A CA 1
ATOM 584 C C . ARG A 1 74 ? 3.795 -13 4.496 1 81.38 74 ARG A C 1
ATOM 586 O O . ARG A 1 74 ? 4.406 -12.055 4.992 1 81.38 74 ARG A O 1
ATOM 593 N N . ARG A 1 75 ? 4.258 -13.805 3.578 1 88.69 75 ARG A N 1
ATOM 594 C CA . ARG A 1 75 ? 5.551 -13.578 2.943 1 88.69 75 ARG A CA 1
ATOM 595 C C . ARG A 1 75 ? 5.418 -13.539 1.425 1 88.69 75 ARG A C 1
ATOM 597 O O . ARG A 1 75 ? 4.574 -14.234 0.854 1 88.69 75 ARG A O 1
ATOM 604 N N . ALA A 1 76 ? 6.195 -12.641 0.887 1 92.25 76 ALA A N 1
ATOM 605 C CA . ALA A 1 76 ? 6.324 -12.703 -0.566 1 92.25 76 ALA A CA 1
ATOM 606 C C . ALA A 1 76 ? 7.008 -14 -1 1 92.25 76 ALA A C 1
ATOM 608 O O . ALA A 1 76 ? 7.773 -14.594 -0.235 1 92.25 76 ALA A O 1
ATOM 609 N N . ASP A 1 77 ? 6.723 -14.43 -2.164 1 92.88 77 ASP A N 1
ATOM 610 C CA . ASP A 1 77 ? 7.387 -15.641 -2.656 1 92.88 77 ASP A CA 1
ATOM 611 C C . ASP A 1 77 ? 8.883 -15.398 -2.854 1 92.88 77 ASP A C 1
ATOM 613 O O . ASP A 1 77 ? 9.703 -16.219 -2.451 1 92.88 77 ASP A O 1
ATOM 617 N N . THR A 1 78 ? 9.148 -14.328 -3.543 1 94.94 78 THR A N 1
ATOM 618 C CA . THR A 1 78 ? 10.547 -13.977 -3.76 1 94.94 78 THR A CA 1
ATOM 619 C C . THR A 1 78 ? 10.695 -12.477 -4.016 1 94.94 78 THR A C 1
ATOM 621 O O . THR A 1 78 ? 9.883 -11.883 -4.723 1 94.94 78 THR A O 1
ATOM 624 N N . VAL A 1 79 ? 11.719 -11.891 -3.381 1 97.62 79 VAL A N 1
ATOM 625 C CA . VAL A 1 79 ? 12.062 -10.5 -3.654 1 97.62 79 VAL A CA 1
ATOM 626 C C . VAL A 1 79 ? 13.555 -10.398 -3.982 1 97.62 79 VAL A C 1
ATOM 628 O O . VAL A 1 79 ? 14.391 -10.938 -3.262 1 97.62 79 VAL A O 1
ATOM 631 N N . MET A 1 80 ? 13.859 -9.75 -5.082 1 98.06 80 MET A N 1
ATOM 632 C CA . MET A 1 80 ? 15.242 -9.539 -5.5 1 98.06 80 MET A CA 1
ATOM 633 C C . MET A 1 80 ? 15.508 -8.062 -5.789 1 98.06 80 MET A C 1
ATOM 635 O O . MET A 1 80 ? 14.633 -7.363 -6.312 1 98.06 80 MET A O 1
ATOM 639 N N . VAL A 1 81 ? 16.656 -7.602 -5.445 1 98.5 81 VAL A N 1
ATOM 640 C CA . VAL A 1 81 ? 17.094 -6.281 -5.879 1 98.5 81 VAL A CA 1
ATOM 641 C C . VAL A 1 81 ? 17.953 -6.414 -7.137 1 98.5 81 VAL A C 1
ATOM 643 O O . VAL A 1 81 ? 18.875 -7.238 -7.184 1 98.5 81 VAL A O 1
ATOM 646 N N . VAL A 1 82 ? 17.641 -5.648 -8.117 1 98.5 82 VAL A N 1
ATOM 647 C CA . VAL A 1 82 ? 18.312 -5.75 -9.414 1 98.5 82 VAL A CA 1
ATOM 648 C C . VAL A 1 82 ? 18.703 -4.359 -9.898 1 98.5 82 VAL A C 1
ATOM 650 O O . VAL A 1 82 ? 18.344 -3.352 -9.289 1 98.5 82 VAL A O 1
ATOM 653 N N . GLU A 1 83 ? 19.5 -4.375 -10.953 1 97.94 83 GLU A N 1
ATOM 654 C CA . GLU A 1 83 ? 19.938 -3.119 -11.555 1 97.94 83 GLU A CA 1
ATOM 655 C C . GLU A 1 83 ? 19.828 -3.162 -13.07 1 97.94 83 GLU A C 1
ATOM 657 O O . GLU A 1 83 ? 20.219 -4.148 -13.703 1 97.94 83 GLU A O 1
ATOM 662 N N . ALA A 1 84 ? 19.203 -2.201 -13.648 1 95.31 84 ALA A N 1
ATOM 663 C CA . ALA A 1 84 ? 19.094 -2.027 -15.094 1 95.31 84 ALA A CA 1
ATOM 664 C C . ALA A 1 84 ? 19.297 -0.568 -15.492 1 95.31 84 ALA A C 1
ATOM 666 O O . ALA A 1 84 ? 18.672 0.33 -14.93 1 95.31 84 ALA A O 1
ATOM 667 N N . GLY A 1 85 ? 20.219 -0.296 -16.5 1 92.12 85 GLY A N 1
ATOM 668 C CA . GLY A 1 85 ? 20.453 1.058 -16.984 1 92.12 85 GLY A CA 1
ATOM 669 C C . GLY A 1 85 ? 20.922 1.998 -15.883 1 92.12 85 GLY A C 1
ATOM 670 O O . GLY A 1 85 ? 20.516 3.162 -15.844 1 92.12 85 GLY A O 1
ATOM 671 N N . GLY A 1 86 ? 21.531 1.52 -14.922 1 92.69 86 GLY A N 1
ATOM 672 C CA . GLY A 1 86 ? 22.062 2.342 -13.852 1 92.69 86 GLY A CA 1
ATOM 673 C C . GLY A 1 86 ? 21.078 2.584 -12.727 1 92.69 86 GLY A C 1
ATOM 674 O O . GLY A 1 86 ? 21.391 3.248 -11.742 1 92.69 86 GLY A O 1
ATOM 675 N N . ALA A 1 87 ? 19.922 2.059 -12.852 1 95.25 87 ALA A N 1
ATOM 676 C CA . ALA A 1 87 ? 18.906 2.24 -11.812 1 95.25 87 ALA A CA 1
ATOM 677 C C . ALA A 1 87 ? 18.641 0.937 -11.062 1 95.25 87 ALA A C 1
ATOM 679 O O . ALA A 1 87 ? 18.578 -0.135 -11.672 1 95.25 87 ALA A O 1
ATOM 680 N N . ARG A 1 88 ? 18.5 1.062 -9.758 1 97.81 88 ARG A N 1
ATOM 681 C CA . ARG A 1 88 ? 18.203 -0.101 -8.922 1 97.81 88 ARG A CA 1
ATOM 682 C C . ARG A 1 88 ? 16.734 -0.161 -8.57 1 97.81 88 ARG A C 1
ATOM 684 O O . ARG A 1 88 ? 16.109 0.868 -8.305 1 97.81 88 ARG A O 1
ATOM 691 N N . PHE A 1 89 ? 16.219 -1.311 -8.594 1 98.44 89 PHE A N 1
ATOM 692 C CA . PHE A 1 89 ? 14.844 -1.536 -8.156 1 98.44 89 PHE A CA 1
ATOM 693 C C . PHE A 1 89 ? 14.664 -2.957 -7.637 1 98.44 89 PHE A C 1
ATOM 695 O O . PHE A 1 89 ? 15.523 -3.812 -7.852 1 98.44 89 PHE A O 1
ATOM 702 N N . ALA A 1 90 ? 13.648 -3.162 -6.879 1 98.44 90 ALA A N 1
ATOM 703 C CA . ALA A 1 90 ? 13.305 -4.492 -6.383 1 98.44 90 ALA A CA 1
ATOM 704 C C . ALA A 1 90 ? 12.32 -5.188 -7.316 1 98.44 90 ALA A C 1
ATOM 706 O O . ALA A 1 90 ? 11.484 -4.531 -7.949 1 98.44 90 ALA A O 1
ATOM 707 N N . VAL A 1 91 ? 12.461 -6.484 -7.441 1 98.38 91 VAL A N 1
ATOM 708 C CA . VAL A 1 91 ? 11.516 -7.332 -8.156 1 98.38 91 VAL A CA 1
ATOM 709 C C . VAL A 1 91 ? 10.766 -8.219 -7.172 1 98.38 91 VAL A C 1
ATOM 711 O O . VAL A 1 91 ? 11.375 -9 -6.438 1 98.38 91 VAL A O 1
ATOM 714 N N . ASP A 1 92 ? 9.469 -8.039 -7.113 1 97.75 92 ASP A N 1
ATOM 715 C CA . ASP A 1 92 ? 8.594 -8.852 -6.277 1 97.75 92 ASP A CA 1
ATOM 716 C C . ASP A 1 92 ? 7.895 -9.93 -7.102 1 97.75 92 ASP A C 1
ATOM 718 O O . ASP A 1 92 ? 6.973 -9.641 -7.863 1 97.75 92 ASP A O 1
ATOM 722 N N . VAL A 1 93 ? 8.242 -11.188 -6.867 1 97.31 93 VAL A N 1
ATOM 723 C CA . VAL A 1 93 ? 7.746 -12.289 -7.684 1 97.31 93 VAL A CA 1
ATOM 724 C C . VAL A 1 93 ? 6.668 -13.055 -6.918 1 97.31 93 VAL A C 1
ATOM 726 O O . VAL A 1 93 ? 6.902 -13.516 -5.797 1 97.31 93 VAL A O 1
ATOM 729 N N . GLU A 1 94 ? 5.508 -13.164 -7.496 1 96.06 94 GLU A N 1
ATOM 730 C CA . GLU A 1 94 ? 4.402 -13.938 -6.938 1 96.06 94 GLU A CA 1
ATOM 731 C C . GLU A 1 94 ? 3.908 -14.984 -7.926 1 96.06 94 GLU A C 1
ATOM 733 O O . GLU A 1 94 ? 3.592 -14.664 -9.07 1 96.06 94 GLU A O 1
ATOM 738 N N . ILE A 1 95 ? 3.844 -16.219 -7.465 1 94.19 95 ILE A N 1
ATOM 739 C CA . ILE A 1 95 ? 3.412 -17.328 -8.312 1 94.19 95 ILE A CA 1
ATOM 740 C C . ILE A 1 95 ? 1.95 -17.656 -8.016 1 94.19 95 ILE A C 1
ATOM 742 O O . ILE A 1 95 ? 1.55 -17.75 -6.855 1 94.19 95 ILE A O 1
ATOM 746 N N . GLN A 1 96 ? 1.166 -17.766 -9.047 1 92.69 96 GLN A N 1
ATOM 747 C CA . GLN A 1 96 ? -0.254 -18.078 -8.922 1 92.69 96 GLN A CA 1
ATOM 748 C C . GLN A 1 96 ? -0.597 -19.375 -9.648 1 92.69 96 GLN A C 1
ATOM 750 O O . GLN A 1 96 ? -0.385 -19.484 -10.852 1 92.69 96 GLN A O 1
ATOM 755 N N . ALA A 1 97 ? -1.109 -20.328 -8.914 1 86.5 97 ALA A N 1
ATOM 756 C CA . ALA A 1 97 ? -1.509 -21.609 -9.484 1 86.5 97 ALA A CA 1
ATOM 757 C C . ALA A 1 97 ? -3.025 -21.703 -9.633 1 86.5 97 ALA A C 1
ATOM 759 O O . ALA A 1 97 ? -3.535 -22.562 -10.359 1 86.5 97 ALA A O 1
ATOM 760 N N . GLN A 1 98 ? -3.689 -20.875 -8.906 1 85.62 98 GLN A N 1
ATOM 761 C CA . GLN A 1 98 ? -5.148 -20.844 -8.945 1 85.62 98 GLN A CA 1
ATOM 762 C C . GLN A 1 98 ? -5.652 -19.406 -9.039 1 85.62 98 GLN A C 1
ATOM 764 O O . GLN A 1 98 ? -4.969 -18.469 -8.617 1 85.62 98 GLN A O 1
ATOM 769 N N . ALA A 1 99 ? -6.828 -19.406 -9.523 1 88.38 99 ALA A N 1
ATOM 770 C CA . ALA A 1 99 ? -7.434 -18.078 -9.617 1 88.38 99 ALA A CA 1
ATOM 771 C C . ALA A 1 99 ? -7.668 -17.484 -8.234 1 88.38 99 ALA A C 1
ATOM 773 O O . ALA A 1 99 ? -8.07 -18.188 -7.305 1 88.38 99 ALA A O 1
ATOM 774 N N . ASP A 1 100 ? -7.359 -16.281 -8.078 1 92.44 100 ASP A N 1
ATOM 775 C CA . ASP A 1 100 ? -7.566 -15.5 -6.859 1 92.44 100 ASP A CA 1
ATOM 776 C C . ASP A 1 100 ? -8.07 -14.094 -7.188 1 92.44 100 ASP A C 1
ATOM 778 O O . ASP A 1 100 ? -7.301 -13.25 -7.656 1 92.44 100 ASP A O 1
ATOM 782 N N . PRO A 1 101 ? -9.375 -13.852 -6.938 1 91.56 101 PRO A N 1
ATOM 783 C CA . PRO A 1 101 ? -9.938 -12.555 -7.293 1 91.56 101 PRO A CA 1
ATOM 784 C C . PRO A 1 101 ? -9.273 -11.398 -6.547 1 91.56 101 PRO A C 1
ATOM 786 O O . PRO A 1 101 ? -9.422 -10.234 -6.941 1 91.56 101 PRO A O 1
ATOM 789 N N . HIS A 1 102 ? -8.523 -11.617 -5.531 1 92.56 102 HIS A N 1
ATOM 790 C CA . HIS A 1 102 ? -7.906 -10.57 -4.723 1 92.56 102 HIS A CA 1
ATOM 791 C C . HIS A 1 102 ? -6.406 -10.492 -4.988 1 92.56 102 HIS A C 1
ATOM 793 O O . HIS A 1 102 ? -5.684 -9.789 -4.281 1 92.56 102 HIS A O 1
ATOM 799 N N . PHE A 1 103 ? -5.988 -11.156 -5.992 1 95.69 103 PHE A N 1
ATOM 800 C CA . PHE A 1 103 ? -4.555 -11.289 -6.238 1 95.69 103 PHE A CA 1
ATOM 801 C C . PHE A 1 103 ? -3.922 -9.922 -6.469 1 95.69 103 PHE A C 1
ATOM 803 O O . PHE A 1 103 ? -2.912 -9.586 -5.848 1 95.69 103 PHE A O 1
ATOM 810 N N . ALA A 1 104 ? -4.539 -9.094 -7.355 1 96.94 104 ALA A N 1
ATOM 811 C CA . ALA A 1 104 ? -3.953 -7.809 -7.715 1 96.94 104 ALA A CA 1
ATOM 812 C C . ALA A 1 104 ? -3.871 -6.883 -6.504 1 96.94 104 ALA A C 1
ATOM 814 O O . ALA A 1 104 ? -2.869 -6.188 -6.316 1 96.94 104 ALA A O 1
ATOM 815 N N . ALA A 1 105 ? -4.91 -6.859 -5.699 1 95.44 105 ALA A N 1
ATOM 816 C CA . ALA A 1 105 ? -4.914 -6.043 -4.488 1 95.44 105 ALA A CA 1
ATOM 817 C C . ALA A 1 105 ? -3.836 -6.504 -3.512 1 95.44 105 ALA A C 1
ATOM 819 O O . ALA A 1 105 ? -3.172 -5.68 -2.879 1 95.44 105 ALA A O 1
ATOM 820 N N . ARG A 1 106 ? -3.699 -7.809 -3.383 1 93.81 106 ARG A N 1
ATOM 821 C CA . ARG A 1 106 ? -2.66 -8.352 -2.518 1 93.81 106 ARG A CA 1
ATOM 822 C C . ARG A 1 106 ? -1.271 -8 -3.037 1 93.81 106 ARG A C 1
ATOM 824 O O . ARG A 1 106 ? -0.389 -7.625 -2.26 1 93.81 106 ARG A O 1
ATOM 831 N N . LEU A 1 107 ? -1.145 -8.18 -4.332 1 96.88 107 LEU A N 1
ATOM 832 C CA . LEU A 1 107 ? 0.137 -7.844 -4.945 1 96.88 107 LEU A CA 1
ATOM 833 C C . LEU A 1 107 ? 0.486 -6.379 -4.715 1 96.88 107 LEU A C 1
ATOM 835 O O . LEU A 1 107 ? 1.646 -6.043 -4.465 1 96.88 107 LEU A O 1
ATOM 839 N N . LEU A 1 108 ? -0.486 -5.488 -4.773 1 97.5 108 LEU A N 1
ATOM 840 C CA . LEU A 1 108 ? -0.309 -4.074 -4.469 1 97.5 108 LEU A CA 1
ATOM 841 C C . LEU A 1 108 ? 0.193 -3.885 -3.039 1 97.5 108 LEU A C 1
ATOM 843 O O . LEU A 1 108 ? 1.15 -3.143 -2.807 1 97.5 108 LEU A O 1
ATOM 847 N N . ASP A 1 109 ? -0.467 -4.504 -2.146 1 94.75 109 ASP A N 1
ATOM 848 C CA . ASP A 1 109 ? -0.08 -4.426 -0.741 1 94.75 109 ASP A CA 1
ATOM 849 C C . ASP A 1 109 ? 1.38 -4.828 -0.549 1 94.75 109 ASP A C 1
ATOM 851 O O . ASP A 1 109 ? 2.141 -4.129 0.119 1 94.75 109 ASP A O 1
ATOM 855 N N . TYR A 1 110 ? 1.774 -5.957 -1.142 1 95.56 110 TYR A N 1
ATOM 856 C CA . TYR A 1 110 ? 3.156 -6.414 -1.056 1 95.56 110 TYR A CA 1
ATOM 857 C C . TYR A 1 110 ? 4.113 -5.371 -1.618 1 95.56 110 TYR A C 1
ATOM 859 O O . TYR A 1 110 ? 5.125 -5.051 -0.994 1 95.56 110 TYR A O 1
ATOM 867 N N . THR A 1 111 ? 3.762 -4.883 -2.768 1 97.31 111 THR A N 1
ATOM 868 C CA . THR A 1 111 ? 4.609 -3.938 -3.482 1 97.31 111 THR A CA 1
ATOM 869 C C . THR A 1 111 ? 4.875 -2.699 -2.631 1 97.31 111 THR A C 1
ATOM 871 O O . THR A 1 111 ? 6.016 -2.25 -2.516 1 97.31 111 THR A O 1
ATOM 874 N N . VAL A 1 112 ? 3.83 -2.178 -2.031 1 96.31 112 VAL A N 1
ATOM 875 C CA . VAL A 1 112 ? 3.943 -0.96 -1.232 1 96.31 112 VAL A CA 1
ATOM 876 C C . VAL A 1 112 ? 4.797 -1.231 0.006 1 96.31 112 VAL A C 1
ATOM 878 O O . VAL A 1 112 ? 5.633 -0.409 0.383 1 96.31 112 VAL A O 1
ATOM 881 N N . ARG A 1 113 ? 4.617 -2.34 0.659 1 93.88 113 ARG A N 1
ATOM 882 C CA . ARG A 1 113 ? 5.391 -2.691 1.846 1 93.88 113 ARG A CA 1
ATOM 883 C C . ARG A 1 113 ? 6.871 -2.857 1.507 1 93.88 113 ARG A C 1
ATOM 885 O O . ARG A 1 113 ? 7.738 -2.385 2.244 1 93.88 113 ARG A O 1
ATOM 892 N N . ILE A 1 114 ? 7.133 -3.551 0.421 1 96.06 114 ILE A N 1
ATOM 893 C CA . ILE A 1 114 ? 8.516 -3.748 -0.014 1 96.06 114 ILE A CA 1
ATOM 894 C C . ILE A 1 114 ? 9.141 -2.4 -0.364 1 96.06 114 ILE A C 1
ATOM 896 O O . ILE A 1 114 ? 10.297 -2.143 -0.027 1 96.06 114 ILE A O 1
ATOM 900 N N . HIS A 1 115 ? 8.359 -1.558 -1.065 1 96.62 115 HIS A N 1
ATOM 901 C CA . HIS A 1 115 ? 8.812 -0.217 -1.417 1 96.62 115 HIS A CA 1
ATOM 902 C C . HIS A 1 115 ? 9.219 0.568 -0.176 1 96.62 115 HIS A C 1
ATOM 904 O O . HIS A 1 115 ? 10.273 1.217 -0.165 1 96.62 115 HIS A O 1
ATOM 910 N N . HIS A 1 116 ? 8.406 0.498 0.827 1 91.94 116 HIS A N 1
ATOM 911 C CA . HIS A 1 116 ? 8.688 1.209 2.068 1 91.94 116 HIS A CA 1
ATOM 912 C C . HIS A 1 116 ? 9.93 0.658 2.752 1 91.94 116 HIS A C 1
ATOM 914 O O . HIS A 1 116 ? 10.758 1.421 3.264 1 91.94 116 HIS A O 1
ATOM 920 N N . ARG A 1 117 ? 10.094 -0.617 2.785 1 91.69 117 ARG A N 1
ATOM 921 C CA . ARG A 1 117 ? 11.203 -1.265 3.479 1 91.69 117 ARG A CA 1
ATOM 922 C C . ARG A 1 117 ? 12.516 -1.043 2.738 1 91.69 117 ARG A C 1
ATOM 924 O O . ARG A 1 117 ? 13.523 -0.688 3.348 1 91.69 117 ARG A O 1
ATOM 931 N N . GLU A 1 118 ? 12.523 -1.23 1.397 1 95.06 118 GLU A N 1
ATOM 932 C CA . GLU A 1 118 ? 13.742 -1.209 0.603 1 95.06 118 GLU A CA 1
ATOM 933 C C . GLU A 1 118 ? 14.094 0.21 0.161 1 95.06 118 GLU A C 1
ATOM 935 O O . GLU A 1 118 ? 15.211 0.471 -0.286 1 95.06 118 GLU A O 1
ATOM 940 N N . LYS A 1 119 ? 13.078 1.128 0.249 1 94.81 119 LYS A N 1
ATOM 941 C CA . LYS A 1 119 ? 13.234 2.494 -0.245 1 94.81 119 LYS A CA 1
ATOM 942 C C . LYS A 1 119 ? 13.688 2.502 -1.702 1 94.81 119 LYS A C 1
ATOM 944 O O . LYS A 1 119 ? 14.578 3.264 -2.076 1 94.81 119 LYS A O 1
ATOM 949 N N . LEU A 1 120 ? 13.117 1.575 -2.506 1 97.5 120 LEU A N 1
ATOM 950 C CA . LEU A 1 120 ? 13.359 1.412 -3.936 1 97.5 120 LEU A CA 1
ATOM 951 C C . LEU A 1 120 ? 12.039 1.278 -4.695 1 97.5 120 LEU A C 1
ATOM 953 O O . LEU A 1 120 ? 11.047 0.817 -4.137 1 97.5 120 LEU A O 1
ATOM 957 N N . PRO A 1 121 ? 12.109 1.721 -6 1 98.25 121 PRO A N 1
ATOM 958 C CA . PRO A 1 121 ? 10.992 1.27 -6.832 1 98.25 121 PRO A CA 1
ATOM 959 C C . PRO A 1 121 ? 10.852 -0.251 -6.855 1 98.25 121 PRO A C 1
ATOM 961 O O . PRO A 1 121 ? 11.836 -0.969 -6.672 1 98.25 121 PRO A O 1
ATOM 964 N N . VAL A 1 122 ? 9.664 -0.752 -7.008 1 98.44 122 VAL A N 1
ATOM 965 C CA . VAL A 1 122 ? 9.414 -2.189 -6.984 1 98.44 122 VAL A CA 1
ATOM 966 C C . VAL A 1 122 ? 8.656 -2.602 -8.242 1 98.44 122 VAL A C 1
ATOM 968 O O . VAL A 1 122 ? 7.641 -1.989 -8.586 1 98.44 122 VAL A O 1
ATOM 971 N N . LEU A 1 123 ? 9.164 -3.572 -8.938 1 98.56 123 LEU A N 1
ATOM 972 C CA . LEU A 1 123 ? 8.445 -4.184 -10.055 1 98.56 123 LEU A CA 1
ATOM 973 C C . LEU A 1 123 ? 7.777 -5.484 -9.625 1 98.56 123 LEU A C 1
ATOM 975 O O . LEU A 1 123 ? 8.453 -6.488 -9.391 1 98.56 123 LEU A O 1
ATOM 979 N N . PRO A 1 124 ? 6.449 -5.445 -9.5 1 98.38 124 PRO A N 1
ATOM 980 C CA . PRO A 1 124 ? 5.742 -6.699 -9.242 1 98.38 124 PRO A CA 1
ATOM 981 C C . PRO A 1 124 ? 5.605 -7.57 -10.484 1 98.38 124 PRO A C 1
ATOM 983 O O . PRO A 1 124 ? 5.285 -7.062 -11.562 1 98.38 124 PRO A O 1
ATOM 986 N N . VAL A 1 125 ? 5.883 -8.844 -10.281 1 97.88 125 VAL A N 1
ATOM 987 C CA . VAL A 1 125 ? 5.758 -9.805 -11.375 1 97.88 125 VAL A CA 1
ATOM 988 C C . VAL A 1 125 ? 4.863 -10.961 -10.945 1 97.88 125 VAL A C 1
ATOM 990 O O . VAL A 1 125 ? 5.156 -11.648 -9.961 1 97.88 125 VAL A O 1
ATOM 993 N N . ALA A 1 126 ? 3.803 -11.141 -11.641 1 97.69 126 ALA A N 1
ATOM 994 C CA . ALA A 1 126 ? 2.928 -12.297 -11.461 1 97.69 126 ALA A CA 1
ATOM 995 C C . ALA A 1 126 ? 3.291 -13.414 -12.43 1 97.69 126 ALA A C 1
ATOM 997 O O . ALA A 1 126 ? 3.293 -13.219 -13.648 1 97.69 126 ALA A O 1
ATOM 998 N N . ILE A 1 127 ? 3.594 -14.555 -11.883 1 96.75 127 ILE A N 1
ATOM 999 C CA . ILE A 1 127 ? 3.826 -15.75 -12.695 1 96.75 127 ILE A CA 1
ATOM 1000 C C . ILE A 1 127 ? 2.611 -16.672 -12.617 1 96.75 127 ILE A C 1
ATOM 1002 O O . ILE A 1 127 ? 2.262 -17.156 -11.539 1 96.75 127 ILE A O 1
ATOM 1006 N N . TYR A 1 128 ? 2.012 -16.906 -13.75 1 96.19 128 TYR A N 1
ATOM 1007 C CA . TYR A 1 128 ? 0.882 -17.828 -13.812 1 96.19 128 TYR A CA 1
ATOM 1008 C C . TYR A 1 128 ? 1.319 -19.188 -14.336 1 96.19 128 TYR A C 1
ATOM 1010 O O . TYR A 1 128 ? 1.956 -19.281 -15.391 1 96.19 128 TYR A O 1
ATOM 1018 N N . LEU A 1 129 ? 0.932 -20.188 -13.641 1 91 129 LEU A N 1
ATOM 1019 C CA . LEU A 1 129 ? 1.368 -21.547 -13.953 1 91 129 LEU A CA 1
ATOM 1020 C C . LEU A 1 129 ? 0.488 -22.156 -15.031 1 91 129 LEU A C 1
ATOM 1022 O O . LEU A 1 129 ? 0.962 -22.953 -15.844 1 91 129 LEU A O 1
ATOM 1026 N N . VAL A 1 130 ? -0.785 -21.812 -14.969 1 87.19 130 VAL A N 1
ATOM 1027 C CA . VAL A 1 130 ? -1.775 -22.328 -15.906 1 87.19 130 VAL A CA 1
ATOM 1028 C C . VAL A 1 130 ? -2.752 -21.234 -16.297 1 87.19 130 VAL A C 1
ATOM 1030 O O . VAL A 1 130 ? -2.947 -20.266 -15.539 1 87.19 130 VAL A O 1
ATOM 1033 N N . PRO A 1 131 ? -3.354 -21.359 -17.422 1 91.38 131 PRO A N 1
ATOM 1034 C CA . PRO A 1 131 ? -4.262 -20.312 -17.875 1 91.38 131 PRO A CA 1
ATOM 1035 C C . PRO A 1 131 ? -5.406 -20.047 -16.906 1 91.38 131 PRO A C 1
ATOM 1037 O O . PRO A 1 131 ? -5.824 -18.906 -16.719 1 91.38 131 PRO A O 1
ATOM 1040 N N . GLU A 1 132 ? -5.906 -21.094 -16.219 1 88.31 132 GLU A N 1
ATOM 1041 C CA . GLU A 1 132 ? -7.047 -20.984 -15.312 1 88.31 132 GLU A CA 1
ATOM 1042 C C . GLU A 1 132 ? -6.691 -20.156 -14.086 1 88.31 132 GLU A C 1
ATOM 1044 O O . GLU A 1 132 ? -7.578 -19.672 -13.375 1 88.31 132 GLU A O 1
ATOM 1049 N N . ALA A 1 133 ? -5.438 -19.984 -13.898 1 90.81 133 ALA A N 1
ATOM 1050 C CA . ALA A 1 133 ? -4.984 -19.266 -12.711 1 90.81 133 ALA A CA 1
ATOM 1051 C C . ALA A 1 133 ? -5.016 -17.75 -12.945 1 90.81 133 ALA A C 1
ATOM 1053 O O . ALA A 1 133 ? -4.926 -16.969 -12 1 90.81 133 ALA A O 1
ATOM 1054 N N . GLU A 1 134 ? -5.113 -17.359 -14.172 1 92.31 134 GLU A N 1
ATOM 1055 C CA . GLU A 1 134 ? -5.008 -15.938 -14.508 1 92.31 134 GLU A CA 1
ATOM 1056 C C . GLU A 1 134 ? -6.289 -15.188 -14.148 1 92.31 134 GLU A C 1
ATOM 1058 O O . GLU A 1 134 ? -7.387 -15.617 -14.508 1 92.31 134 GLU A O 1
ATOM 1063 N N . GLY A 1 135 ? -6.188 -14.164 -13.383 1 89.19 135 GLY A N 1
ATOM 1064 C CA . GLY A 1 135 ? -7.309 -13.312 -13.023 1 89.19 135 GLY A CA 1
ATOM 1065 C C . GLY A 1 135 ? -7.387 -12.055 -13.867 1 89.19 135 GLY A C 1
ATOM 1066 O O . GLY A 1 135 ? -7.086 -12.07 -15.062 1 89.19 135 GLY A O 1
ATOM 1067 N N . ALA A 1 136 ? -7.906 -10.961 -13.328 1 89.88 136 ALA A N 1
ATOM 1068 C CA . ALA A 1 136 ? -8.023 -9.688 -14.023 1 89.88 136 ALA A CA 1
ATOM 1069 C C . ALA A 1 136 ? -6.652 -9.156 -14.438 1 89.88 136 ALA A C 1
ATOM 1071 O O . ALA A 1 136 ? -5.699 -9.203 -13.648 1 89.88 136 ALA A O 1
ATOM 1072 N N . PRO A 1 137 ? -6.566 -8.75 -15.664 1 94.31 137 PRO A N 1
ATOM 1073 C CA . PRO A 1 137 ? -5.289 -8.203 -16.125 1 94.31 137 PRO A CA 1
ATOM 1074 C C . PRO A 1 137 ? -4.969 -6.844 -15.516 1 94.31 137 PRO A C 1
ATOM 1076 O O . PRO A 1 137 ? -5.879 -6.125 -15.094 1 94.31 137 PRO A O 1
ATOM 1079 N N . PRO A 1 138 ? -3.699 -6.586 -15.445 1 96.44 138 PRO A N 1
ATOM 1080 C CA . PRO A 1 138 ? -3.328 -5.227 -15.039 1 96.44 138 PRO A CA 1
ATOM 1081 C C . PRO A 1 138 ? -3.74 -4.172 -16.062 1 96.44 138 PRO A C 1
ATOM 1083 O O . PRO A 1 138 ? -3.967 -4.496 -17.234 1 96.44 138 PRO A O 1
ATOM 1086 N N . PRO A 1 139 ? -3.895 -2.867 -15.664 1 97.75 139 PRO A N 1
ATOM 1087 C CA . PRO A 1 139 ? -3.584 -2.332 -14.336 1 97.75 139 PRO A CA 1
ATOM 1088 C C . PRO A 1 139 ? -4.746 -2.477 -13.359 1 97.75 139 PRO A C 1
ATOM 1090 O O . PRO A 1 139 ? -5.902 -2.582 -13.773 1 97.75 139 PRO A O 1
ATOM 1093 N N . TYR A 1 140 ? -4.418 -2.592 -12.078 1 97.88 140 TYR A N 1
ATOM 1094 C CA . TYR A 1 140 ? -5.363 -2.488 -10.977 1 97.88 140 TYR A CA 1
ATOM 1095 C C . TYR A 1 140 ? -5.48 -1.047 -10.492 1 97.88 140 TYR A C 1
ATOM 1097 O O . TYR A 1 140 ? -4.508 -0.292 -10.531 1 97.88 140 TYR A O 1
ATOM 1105 N N . GLY A 1 141 ? -6.629 -0.635 -10.016 1 97.5 141 GLY A N 1
ATOM 1106 C CA . GLY A 1 141 ? -6.773 0.705 -9.469 1 97.5 141 GLY A CA 1
ATOM 1107 C C . GLY A 1 141 ? -8.203 1.043 -9.086 1 97.5 141 GLY A C 1
ATOM 1108 O O . GLY A 1 141 ? -9.094 0.195 -9.18 1 97.5 141 GLY A O 1
ATOM 1109 N N . PHE A 1 142 ? -8.344 2.287 -8.594 1 97.62 142 PHE A N 1
ATOM 1110 C CA . PHE A 1 142 ? -9.672 2.762 -8.234 1 97.62 142 PHE A CA 1
ATOM 1111 C C . PHE A 1 142 ? -9.75 4.281 -8.336 1 97.62 142 PHE A C 1
ATOM 1113 O O . PHE A 1 142 ? -8.727 4.953 -8.43 1 97.62 142 PHE A O 1
ATOM 1120 N N . GLU A 1 143 ? -10.945 4.742 -8.398 1 96.75 143 GLU A N 1
ATOM 1121 C CA . GLU A 1 143 ? -11.273 6.156 -8.539 1 96.75 143 GLU A CA 1
ATOM 1122 C C . GLU A 1 143 ? -12.281 6.598 -7.48 1 96.75 143 GLU A C 1
ATOM 1124 O O . GLU A 1 143 ? -13.094 5.793 -7.023 1 96.75 143 GLU A O 1
ATOM 1129 N N . CYS A 1 144 ? -12.133 7.805 -7.02 1 95.38 144 CYS A N 1
ATOM 1130 C CA . CYS A 1 144 ? -13.086 8.43 -6.109 1 95.38 144 CYS A CA 1
ATOM 1131 C C . CYS A 1 144 ? -13.492 9.812 -6.609 1 95.38 144 CYS A C 1
ATOM 1133 O O . CYS A 1 144 ? -12.641 10.68 -6.801 1 95.38 144 CYS A O 1
ATOM 1135 N N . SER A 1 145 ? -14.836 10.016 -6.707 1 89.88 145 SER A N 1
ATOM 1136 C CA . SER A 1 145 ? -15.383 11.32 -7.039 1 89.88 145 SER A CA 1
ATOM 1137 C C . SER A 1 145 ? -14.672 11.938 -8.242 1 89.88 145 SER A C 1
ATOM 1139 O O . SER A 1 145 ? -14.242 13.086 -8.188 1 89.88 145 SER A O 1
ATOM 1141 N N . GLY A 1 146 ? -14.367 11.148 -9.219 1 89.62 146 GLY A N 1
ATOM 1142 C CA . GLY A 1 146 ? -13.82 11.625 -10.484 1 89.62 146 GLY A CA 1
ATOM 1143 C C . GLY A 1 146 ? -12.305 11.664 -10.492 1 89.62 146 GLY A C 1
ATOM 1144 O O . GLY A 1 146 ? -11.688 11.93 -11.531 1 89.62 146 GLY A O 1
ATOM 1145 N N . LEU A 1 147 ? -11.617 11.477 -9.398 1 94.06 147 LEU A N 1
ATOM 1146 C CA . LEU A 1 147 ? -10.164 11.445 -9.32 1 94.06 147 LEU A CA 1
ATOM 1147 C C . LEU A 1 147 ? -9.641 10.016 -9.406 1 94.06 147 LEU A C 1
ATOM 1149 O O . LEU A 1 147 ? -10.031 9.156 -8.617 1 94.06 147 LEU A O 1
ATOM 1153 N N . ARG A 1 148 ? -8.852 9.742 -10.445 1 97.5 148 ARG A N 1
ATOM 1154 C CA . ARG A 1 148 ? -8.125 8.477 -10.453 1 97.5 148 ARG A CA 1
ATOM 1155 C C . ARG A 1 148 ? -7.07 8.445 -9.352 1 97.5 148 ARG A C 1
ATOM 1157 O O . ARG A 1 148 ? -6 9.039 -9.492 1 97.5 148 ARG A O 1
ATOM 1164 N N . VAL A 1 149 ? -7.344 7.781 -8.289 1 98.44 149 VAL A N 1
ATOM 1165 C CA . VAL A 1 149 ? -6.523 7.852 -7.086 1 98.44 149 VAL A CA 1
ATOM 1166 C C . VAL A 1 149 ? -5.309 6.941 -7.234 1 98.44 149 VAL A C 1
ATOM 1168 O O . VAL A 1 149 ? -4.184 7.344 -6.934 1 98.44 149 VAL A O 1
ATOM 1171 N N . LEU A 1 150 ? -5.559 5.734 -7.723 1 98.62 150 LEU A N 1
ATOM 1172 C CA . LEU A 1 150 ? -4.492 4.738 -7.766 1 98.62 150 LEU A CA 1
ATOM 1173 C C . LEU A 1 150 ? -4.52 3.975 -9.086 1 98.62 150 LEU A C 1
ATOM 1175 O O . LEU A 1 150 ? -5.582 3.539 -9.539 1 98.62 150 LEU A O 1
ATOM 1179 N N . THR A 1 151 ? -3.418 3.904 -9.719 1 98.62 151 THR A N 1
ATOM 1180 C CA . THR A 1 151 ? -3.16 2.992 -10.828 1 98.62 151 THR A CA 1
ATOM 1181 C C . THR A 1 151 ? -1.932 2.131 -10.547 1 98.62 151 THR A C 1
ATOM 1183 O O . THR A 1 151 ? -0.853 2.654 -10.258 1 98.62 151 THR A O 1
ATOM 1186 N N . PHE A 1 152 ? -2.111 0.872 -10.586 1 98.69 152 PHE A N 1
ATOM 1187 C CA . PHE A 1 152 ? -1.074 -0.095 -10.242 1 98.69 152 PHE A CA 1
ATOM 1188 C C . PHE A 1 152 ? -0.901 -1.12 -11.359 1 98.69 152 PHE A C 1
ATOM 1190 O O . PHE A 1 152 ? -1.828 -1.873 -11.664 1 98.69 152 PHE A O 1
ATOM 1197 N N . ASP A 1 153 ? 0.279 -1.092 -11.938 1 98.69 153 ASP A N 1
ATOM 1198 C CA . ASP A 1 153 ? 0.597 -2.01 -13.023 1 98.69 153 ASP A CA 1
ATOM 1199 C C . ASP A 1 153 ? 1.627 -3.049 -12.586 1 98.69 153 ASP A C 1
ATOM 1201 O O . ASP A 1 153 ? 2.373 -2.824 -11.633 1 98.69 153 ASP A O 1
ATOM 1205 N N . PHE A 1 154 ? 1.619 -4.188 -13.203 1 98.12 154 PHE A N 1
ATOM 1206 C CA . PHE A 1 154 ? 2.584 -5.238 -12.906 1 98.12 154 PHE A CA 1
ATOM 1207 C C . PHE A 1 154 ? 2.855 -6.09 -14.141 1 98.12 154 PHE A C 1
ATOM 1209 O O . PHE A 1 154 ? 2.08 -6.066 -15.102 1 98.12 154 PHE A O 1
ATOM 1216 N N . GLN A 1 155 ? 3.963 -6.738 -14.109 1 97.38 155 GLN A N 1
ATOM 1217 C CA . GLN A 1 155 ? 4.352 -7.617 -15.211 1 97.38 155 GLN A CA 1
ATOM 1218 C C . GLN A 1 155 ? 3.727 -9 -15.055 1 97.38 155 GLN A C 1
ATOM 1220 O O . GLN A 1 155 ? 3.67 -9.539 -13.945 1 97.38 155 GLN A O 1
ATOM 1225 N N . VAL A 1 156 ? 3.256 -9.531 -16.172 1 97.56 156 VAL A N 1
ATOM 1226 C CA . VAL A 1 156 ? 2.658 -10.859 -16.188 1 97.56 156 VAL A CA 1
ATOM 1227 C C . VAL A 1 156 ? 3.531 -11.812 -17 1 97.56 156 VAL A C 1
ATOM 1229 O O . VAL A 1 156 ? 3.943 -11.484 -18.125 1 97.56 156 VAL A O 1
ATOM 1232 N N . VAL A 1 157 ? 3.846 -12.914 -16.375 1 97.06 157 VAL A N 1
ATOM 1233 C CA . VAL A 1 157 ? 4.535 -14 -17.062 1 97.06 157 VAL A CA 1
ATOM 1234 C C . VAL A 1 157 ? 3.656 -15.242 -17.078 1 97.06 157 VAL A C 1
ATOM 1236 O O . VAL A 1 157 ? 3.275 -15.75 -16.016 1 97.06 157 VAL A O 1
ATOM 1239 N N . ARG A 1 158 ? 3.346 -15.648 -18.234 1 97.5 158 ARG A N 1
ATOM 1240 C CA . ARG A 1 158 ? 2.59 -16.875 -18.438 1 97.5 158 ARG A CA 1
ATOM 1241 C C . ARG A 1 158 ? 3.514 -18.031 -18.828 1 97.5 158 ARG A C 1
ATOM 1243 O O . ARG A 1 158 ? 4.043 -18.047 -19.938 1 97.5 158 ARG A O 1
ATOM 1250 N N . LEU A 1 159 ? 3.59 -19 -18 1 96.31 159 LEU A N 1
ATOM 1251 C CA . LEU A 1 159 ? 4.594 -20.031 -18.219 1 96.31 159 LEU A CA 1
ATOM 1252 C C . LEU A 1 159 ? 4.285 -20.859 -19.469 1 96.31 159 LEU A C 1
ATOM 1254 O O . LEU A 1 159 ? 5.195 -21.344 -20.125 1 96.31 159 LEU A O 1
ATOM 1258 N N . TRP A 1 160 ? 3.033 -20.984 -19.859 1 96.5 160 TRP A N 1
ATOM 1259 C CA . TRP A 1 160 ? 2.648 -21.781 -21.031 1 96.5 160 TRP A CA 1
ATOM 1260 C C . TRP A 1 160 ? 2.961 -21.047 -22.312 1 96.5 160 TRP A C 1
ATOM 1262 O O . TRP A 1 160 ? 2.906 -21.625 -23.406 1 96.5 160 TRP A O 1
ATOM 1272 N N . GLU A 1 161 ? 3.32 -19.797 -22.172 1 97.19 161 GLU A N 1
ATOM 1273 C CA . GLU A 1 161 ? 3.627 -19.016 -23.359 1 97.19 161 GLU A CA 1
ATOM 1274 C C . GLU A 1 161 ? 5.133 -18.844 -23.547 1 97.19 161 GLU A C 1
ATOM 1276 O O . GLU A 1 161 ? 5.59 -18.312 -24.562 1 97.19 161 GLU A O 1
ATOM 1281 N N . VAL A 1 162 ? 5.883 -19.312 -22.594 1 96.81 162 VAL A N 1
ATOM 1282 C CA . VAL A 1 162 ? 7.336 -19.156 -22.656 1 96.81 162 VAL A CA 1
ATOM 1283 C C . VAL A 1 162 ? 7.91 -20.141 -23.688 1 96.81 162 VAL A C 1
ATOM 1285 O O . VAL A 1 162 ? 7.539 -21.312 -23.719 1 96.81 162 VAL A O 1
ATOM 1288 N N . ASP A 1 163 ? 8.797 -19.625 -24.484 1 95.69 163 ASP A N 1
ATOM 1289 C CA . ASP A 1 163 ? 9.492 -20.469 -25.453 1 95.69 163 ASP A CA 1
ATOM 1290 C C . ASP A 1 163 ? 10.82 -20.953 -24.891 1 95.69 163 ASP A C 1
ATOM 1292 O O . ASP A 1 163 ? 11.859 -20.328 -25.109 1 95.69 163 ASP A O 1
ATOM 1296 N N . TYR A 1 164 ? 10.852 -22.109 -24.359 1 95.06 164 TYR A N 1
ATOM 1297 C CA . TYR A 1 164 ? 12.016 -22.656 -23.672 1 95.06 164 TYR A CA 1
ATOM 1298 C C . TYR A 1 164 ? 13.055 -23.156 -24.672 1 95.06 164 TYR A C 1
ATOM 1300 O O . TYR A 1 164 ? 14.172 -23.516 -24.281 1 95.06 164 TYR A O 1
ATOM 1308 N N . LEU A 1 165 ? 12.727 -23.078 -25.953 1 93.75 165 LEU A N 1
ATOM 1309 C CA . LEU A 1 165 ? 13.672 -23.547 -26.953 1 93.75 165 LEU A CA 1
ATOM 1310 C C . LEU A 1 165 ? 14.586 -22.406 -27.422 1 93.75 165 LEU A C 1
ATOM 1312 O O . LEU A 1 165 ? 15.57 -22.656 -28.109 1 93.75 165 LEU A O 1
ATOM 1316 N N . GLN A 1 166 ? 14.211 -21.266 -27.016 1 94.69 166 GLN A N 1
ATOM 1317 C CA . GLN A 1 166 ? 15.148 -20.172 -27.266 1 94.69 166 GLN A CA 1
ATOM 1318 C C . GLN A 1 166 ? 16.5 -20.438 -26.625 1 94.69 166 GLN A C 1
ATOM 1320 O O . GLN A 1 166 ? 16.578 -20.953 -25.516 1 94.69 166 GLN A O 1
ATOM 1325 N N . PRO A 1 167 ? 17.578 -20.062 -27.266 1 94.62 167 PRO A N 1
ATOM 1326 C CA . PRO A 1 167 ? 18.922 -20.453 -26.828 1 94.62 167 PRO A CA 1
ATOM 1327 C C . PRO A 1 167 ? 19.203 -20.062 -25.391 1 94.62 167 PRO A C 1
ATOM 1329 O O . PRO A 1 167 ? 19.734 -20.859 -24.609 1 94.62 167 PRO A O 1
ATOM 1332 N N . ALA A 1 168 ? 18.875 -18.859 -25.047 1 93.69 168 ALA A N 1
ATOM 1333 C CA . ALA A 1 168 ? 19.188 -18.391 -23.703 1 93.69 168 ALA A CA 1
ATOM 1334 C C . ALA A 1 168 ? 18.453 -19.234 -22.656 1 93.69 168 ALA A C 1
ATOM 1336 O O . ALA A 1 168 ? 19.031 -19.578 -21.625 1 93.69 168 ALA A O 1
ATOM 1337 N N . LEU A 1 169 ? 17.219 -19.578 -22.906 1 94.88 169 LEU A N 1
ATOM 1338 C CA . LEU A 1 169 ? 16.422 -20.359 -21.953 1 94.88 169 LEU A CA 1
ATOM 1339 C C . 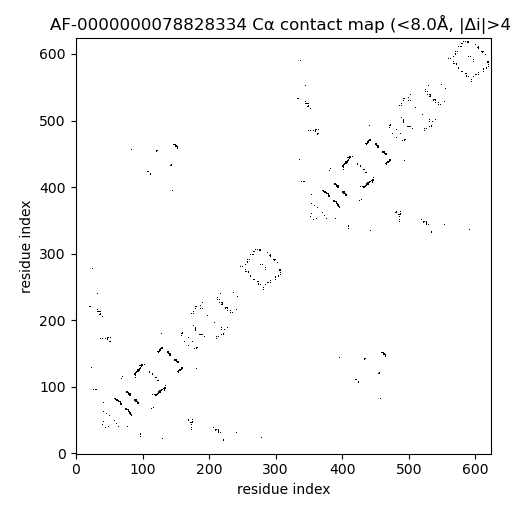LEU A 1 169 ? 16.828 -21.828 -21.984 1 94.88 169 LEU A C 1
ATOM 1341 O O . LEU A 1 169 ? 16.828 -22.5 -20.953 1 94.88 169 LEU A O 1
ATOM 1345 N N . ARG A 1 170 ? 17.234 -22.25 -23.141 1 93.81 170 ARG A N 1
ATOM 1346 C CA . ARG A 1 170 ? 17.703 -23.625 -23.281 1 93.81 170 ARG A CA 1
ATOM 1347 C C . ARG A 1 170 ? 18.969 -23.844 -22.453 1 93.81 170 ARG A C 1
ATOM 1349 O O . ARG A 1 170 ? 19.172 -24.938 -21.922 1 93.81 170 ARG A O 1
ATOM 1356 N N . ALA A 1 171 ? 19.719 -22.844 -22.375 1 94.19 171 ALA A N 1
ATOM 1357 C CA . ALA A 1 171 ? 20.984 -22.922 -21.641 1 94.19 171 ALA A CA 1
ATOM 1358 C C . ALA A 1 171 ? 20.766 -22.781 -20.141 1 94.19 171 ALA A C 1
ATOM 1360 O O . ALA A 1 171 ? 21.641 -23.109 -19.344 1 94.19 171 ALA A O 1
ATOM 1361 N N . ALA A 1 172 ? 19.656 -22.281 -19.75 1 95.62 172 ALA A N 1
ATOM 1362 C CA . ALA A 1 172 ? 19.312 -22.109 -18.344 1 95.62 172 ALA A CA 1
ATOM 1363 C C . ALA A 1 172 ? 18.781 -23.406 -17.734 1 95.62 172 ALA A C 1
ATOM 1365 O O . ALA A 1 172 ? 17.578 -23.594 -17.625 1 95.62 172 ALA A O 1
ATOM 1366 N N . THR A 1 173 ? 19.672 -24.188 -17.25 1 95.88 173 THR A N 1
ATOM 1367 C CA . THR A 1 173 ? 19.375 -25.578 -16.891 1 95.88 173 THR A CA 1
ATOM 1368 C C . THR A 1 173 ? 18.344 -25.656 -15.781 1 95.88 173 THR A C 1
ATOM 1370 O O . THR A 1 173 ? 17.5 -26.562 -15.766 1 95.88 173 THR A O 1
ATOM 1373 N N . ALA A 1 174 ? 18.375 -24.703 -14.867 1 96.5 174 ALA A N 1
ATOM 1374 C CA . ALA A 1 174 ? 17.469 -24.734 -13.719 1 96.5 174 ALA A CA 1
ATOM 1375 C C . ALA A 1 174 ? 16.031 -24.453 -14.148 1 96.5 174 ALA A C 1
ATOM 1377 O O . ALA A 1 174 ? 15.094 -24.703 -13.391 1 96.5 174 ALA A O 1
ATOM 1378 N N . LEU A 1 175 ? 15.773 -23.953 -15.328 1 97.25 175 LEU A N 1
ATOM 1379 C CA . LEU A 1 175 ? 14.445 -23.625 -15.82 1 97.25 175 LEU A CA 1
ATOM 1380 C C . LEU A 1 175 ? 13.859 -24.781 -16.625 1 97.25 175 LEU A C 1
ATOM 1382 O O . LEU A 1 175 ? 12.664 -24.797 -16.922 1 97.25 175 LEU A O 1
ATOM 1386 N N . LEU A 1 176 ? 14.633 -25.781 -16.906 1 97.44 176 LEU A N 1
ATOM 1387 C CA . LEU A 1 176 ? 14.289 -26.797 -17.891 1 97.44 176 LEU A CA 1
ATOM 1388 C C . LEU A 1 176 ? 13.07 -27.609 -17.453 1 97.44 176 LEU A C 1
ATOM 1390 O O . LEU A 1 176 ? 12.234 -27.969 -18.266 1 97.44 176 LEU A O 1
ATOM 1394 N N . PRO A 1 177 ? 12.914 -27.906 -16.156 1 97.56 177 PRO A N 1
ATOM 1395 C CA . PRO A 1 177 ? 11.711 -28.641 -15.758 1 97.56 177 PRO A CA 1
ATOM 1396 C C . PRO A 1 177 ? 10.422 -27.922 -16.141 1 97.56 177 PRO A C 1
ATOM 1398 O O . PRO A 1 177 ? 9.406 -28.562 -16.406 1 97.56 177 PRO A O 1
ATOM 1401 N N . LEU A 1 178 ? 10.438 -26.578 -16.188 1 97 178 LEU A N 1
ATOM 1402 C CA . LEU A 1 178 ? 9.242 -25.797 -16.453 1 97 178 LEU A CA 1
ATOM 1403 C C . LEU A 1 178 ? 8.852 -25.875 -17.922 1 97 178 LEU A C 1
ATOM 1405 O O . LEU A 1 178 ? 7.734 -25.5 -18.297 1 97 178 LEU A O 1
ATOM 1409 N N . SER A 1 179 ? 9.734 -26.406 -18.766 1 97.62 179 SER A N 1
ATOM 1410 C CA . SER A 1 179 ? 9.531 -26.422 -20.203 1 97.62 179 SER A CA 1
ATOM 1411 C C . SER A 1 179 ? 8.328 -27.281 -20.578 1 97.62 179 SER A C 1
ATOM 1413 O O . SER A 1 179 ? 7.699 -27.062 -21.625 1 97.62 179 SER A O 1
ATOM 1415 N N . VAL A 1 180 ? 7.969 -28.219 -19.75 1 97 180 VAL A N 1
ATOM 1416 C CA . VAL A 1 180 ? 6.863 -29.125 -20.062 1 97 180 VAL A CA 1
ATOM 1417 C C . VAL A 1 180 ? 5.539 -28.359 -19.953 1 97 180 VAL A C 1
ATOM 1419 O O . VAL A 1 180 ? 4.504 -28.844 -20.422 1 97 180 VAL A O 1
ATOM 1422 N N . LEU A 1 181 ? 5.598 -27.172 -19.328 1 95.56 181 LEU A N 1
ATOM 1423 C CA . LEU A 1 181 ? 4.379 -26.391 -19.172 1 95.56 181 LEU A CA 1
ATOM 1424 C C . LEU A 1 181 ? 4.07 -25.594 -20.438 1 95.56 181 LEU A C 1
ATOM 1426 O O . LEU A 1 181 ? 2.961 -25.078 -20.594 1 95.56 181 LEU A O 1
ATOM 1430 N N . GLU A 1 182 ? 5.09 -25.469 -21.312 1 97.12 182 GLU A N 1
ATOM 1431 C CA . GLU A 1 182 ? 4.879 -24.75 -22.562 1 97.12 182 GLU A CA 1
ATOM 1432 C C . GLU A 1 182 ? 3.719 -25.328 -23.359 1 97.12 182 GLU A C 1
ATOM 1434 O O . GLU A 1 182 ? 3.639 -26.547 -23.531 1 97.12 182 GLU A O 1
ATOM 1439 N N . SER A 1 183 ? 2.857 -24.531 -23.859 1 95.94 183 SER A N 1
ATOM 1440 C CA . SER A 1 183 ? 1.646 -24.969 -24.531 1 95.94 183 SER A CA 1
ATOM 1441 C C . SER A 1 183 ? 1.977 -25.828 -25.75 1 95.94 183 SER A C 1
ATOM 1443 O O . SER A 1 183 ? 1.271 -26.797 -26.047 1 95.94 183 SER A O 1
ATOM 1445 N N . ARG A 1 184 ? 3.08 -25.547 -26.453 1 94.56 184 ARG A N 1
ATOM 1446 C CA . ARG A 1 184 ? 3.434 -26.234 -27.688 1 94.56 184 ARG A CA 1
ATOM 1447 C C . ARG A 1 184 ? 4.223 -27.516 -27.391 1 94.56 184 ARG A C 1
ATOM 1449 O O . ARG A 1 184 ? 4.52 -28.297 -28.297 1 94.56 184 ARG A O 1
ATOM 1456 N N . ALA A 1 185 ? 4.488 -27.734 -26.188 1 96.31 185 ALA A N 1
ATOM 1457 C CA . ALA A 1 185 ? 5.305 -28.891 -25.828 1 96.31 185 ALA A CA 1
ATOM 1458 C C . ALA A 1 185 ? 4.469 -30.156 -25.781 1 96.31 185 ALA A C 1
ATOM 1460 O O . ALA A 1 185 ? 3.355 -30.156 -25.25 1 96.31 185 ALA A O 1
ATOM 1461 N N . GLY A 1 186 ? 5.008 -31.219 -26.391 1 95.94 186 GLY A N 1
ATOM 1462 C CA . GLY A 1 186 ? 4.453 -32.562 -26.219 1 95.94 186 GLY A CA 1
ATOM 1463 C C . GLY A 1 186 ? 5.23 -33.406 -25.234 1 95.94 186 GLY A C 1
ATOM 1464 O O . GLY A 1 186 ? 6.184 -32.938 -24.609 1 95.94 186 GLY A O 1
ATOM 1465 N N . PRO A 1 187 ? 4.785 -34.656 -25.078 1 96.56 187 PRO A N 1
ATOM 1466 C CA . PRO A 1 187 ? 5.449 -35.531 -24.125 1 96.56 187 PRO A CA 1
ATOM 1467 C C . PRO A 1 187 ? 6.934 -35.719 -24.422 1 96.56 187 PRO A C 1
ATOM 1469 O O . PRO A 1 187 ? 7.703 -36.094 -23.531 1 96.56 187 PRO A O 1
ATOM 1472 N N . GLU A 1 188 ? 7.305 -35.469 -25.688 1 96.88 188 GLU A N 1
ATOM 1473 C CA . GLU A 1 188 ? 8.711 -35.594 -26.062 1 96.88 188 GLU A CA 1
ATOM 1474 C C . GLU A 1 188 ? 9.578 -34.625 -25.266 1 96.88 188 GLU A C 1
ATOM 1476 O O . GLU A 1 188 ? 10.789 -34.844 -25.125 1 96.88 188 GLU A O 1
ATOM 1481 N N . ARG A 1 189 ? 9.031 -33.594 -24.766 1 98 189 ARG A N 1
ATOM 1482 C CA . ARG A 1 189 ? 9.75 -32.562 -24 1 98 189 ARG A CA 1
ATOM 1483 C C . ARG A 1 189 ? 10.289 -33.156 -22.688 1 98 189 ARG A C 1
ATOM 1485 O O . ARG A 1 189 ? 11.258 -32.656 -22.125 1 98 189 ARG A O 1
ATOM 1492 N N . ILE A 1 190 ? 9.641 -34.188 -22.188 1 98.25 190 ILE A N 1
ATOM 1493 C CA . ILE A 1 190 ? 10.07 -34.812 -20.953 1 98.25 190 ILE A CA 1
ATOM 1494 C C . ILE A 1 190 ? 11.484 -35.375 -21.125 1 98.25 190 ILE A C 1
ATOM 1496 O O . ILE A 1 190 ? 12.383 -35.031 -20.344 1 98.25 190 ILE A O 1
ATOM 1500 N N . ALA A 1 191 ? 11.641 -36.094 -22.188 1 98 191 ALA A N 1
ATOM 1501 C CA . ALA A 1 191 ? 12.953 -36.719 -22.438 1 98 191 ALA A CA 1
ATOM 1502 C C . ALA A 1 191 ? 14 -35.625 -22.719 1 98 191 ALA A C 1
ATOM 1504 O O . ALA A 1 191 ? 15.148 -35.75 -22.297 1 98 191 ALA A O 1
ATOM 1505 N N . TRP A 1 192 ? 13.578 -34.688 -23.469 1 97.69 192 TRP A N 1
ATOM 1506 C CA . TRP A 1 192 ? 14.461 -33.594 -23.812 1 97.69 192 TRP A CA 1
ATOM 1507 C C . TRP A 1 192 ? 14.984 -32.906 -22.562 1 97.69 192 TRP A C 1
ATOM 1509 O O . TRP A 1 192 ? 16.203 -32.75 -22.391 1 97.69 192 TRP A O 1
ATOM 1519 N N . ALA A 1 193 ? 14.156 -32.562 -21.641 1 98.38 193 ALA A N 1
ATOM 1520 C CA . ALA A 1 193 ? 14.531 -31.859 -20.422 1 98.38 193 ALA A CA 1
ATOM 1521 C C . ALA A 1 193 ? 15.32 -32.781 -19.484 1 98.38 193 ALA A C 1
ATOM 1523 O O . ALA A 1 193 ? 16.328 -32.344 -18.906 1 98.38 193 ALA A O 1
ATOM 1524 N N . GLU A 1 194 ? 14.844 -34 -19.391 1 98.38 194 GLU A N 1
ATOM 1525 C CA . GLU A 1 194 ? 15.5 -34.969 -18.516 1 98.38 194 GLU A CA 1
ATOM 1526 C C . GLU A 1 194 ? 16.969 -35.156 -18.922 1 98.38 194 GLU A C 1
ATOM 1528 O O . GLU A 1 194 ? 17.859 -35.094 -18.062 1 98.38 194 GLU A O 1
ATOM 1533 N N . SER A 1 195 ? 17.172 -35.375 -20.172 1 97.88 195 SER A N 1
ATOM 1534 C CA . SER A 1 195 ? 18.531 -35.625 -20.656 1 97.88 195 SER A CA 1
ATOM 1535 C C . SER A 1 195 ? 19.422 -34.406 -20.375 1 97.88 195 SER A C 1
ATOM 1537 O O . SER A 1 195 ? 20.562 -34.594 -19.938 1 97.88 195 SER A O 1
ATOM 1539 N N . ARG A 1 196 ? 18.969 -33.312 -20.547 1 97.19 196 ARG A N 1
ATOM 1540 C CA . ARG A 1 196 ? 19.75 -32.094 -20.375 1 97.19 196 ARG A CA 1
ATOM 1541 C C . ARG A 1 196 ? 20.047 -31.844 -18.891 1 97.19 196 ARG A C 1
ATOM 1543 O O . ARG A 1 196 ? 21.141 -31.406 -18.547 1 97.19 196 ARG A O 1
ATOM 1550 N N . ILE A 1 197 ? 19.078 -32.062 -18.062 1 97.81 197 ILE A N 1
ATOM 1551 C CA . ILE A 1 197 ? 19.281 -31.891 -16.625 1 97.81 197 ILE A CA 1
ATOM 1552 C C . ILE A 1 197 ? 20.328 -32.875 -16.125 1 97.81 197 ILE A C 1
ATOM 1554 O O . ILE A 1 197 ? 21.234 -32.531 -15.383 1 97.81 197 ILE A O 1
ATOM 1558 N N . ARG A 1 198 ? 20.281 -34.062 -16.609 1 96.88 198 ARG A N 1
ATOM 1559 C CA . ARG A 1 198 ? 21.203 -35.125 -16.188 1 96.88 198 ARG A CA 1
ATOM 1560 C C . ARG A 1 198 ? 22.625 -34.812 -16.625 1 96.88 198 ARG A C 1
ATOM 1562 O O . ARG A 1 198 ? 23.578 -35.156 -15.922 1 96.88 198 ARG A O 1
ATOM 1569 N N . GLN A 1 199 ? 22.766 -34.156 -17.703 1 95.88 199 GLN A N 1
ATOM 1570 C CA . GLN A 1 199 ? 24.078 -33.938 -18.297 1 95.88 199 GLN A CA 1
ATOM 1571 C C . GLN A 1 199 ? 24.672 -32.594 -17.906 1 95.88 199 GLN A C 1
ATOM 1573 O O . GLN A 1 199 ? 25.828 -32.312 -18.188 1 95.88 199 GLN A O 1
ATOM 1578 N N . ALA A 1 200 ? 23.891 -31.812 -17.266 1 95.88 200 ALA A N 1
ATOM 1579 C CA . ALA A 1 200 ? 24.328 -30.453 -16.969 1 95.88 200 ALA A CA 1
ATOM 1580 C C . ALA A 1 200 ? 25.453 -30.453 -15.938 1 95.88 200 ALA A C 1
ATOM 1582 O O . ALA A 1 200 ? 25.234 -30.797 -14.773 1 95.88 200 ALA A O 1
ATOM 1583 N N . PRO A 1 201 ? 26.641 -29.969 -16.312 1 92.94 201 PRO A N 1
ATOM 1584 C CA . PRO A 1 201 ? 27.766 -30.031 -15.391 1 92.94 201 PRO A CA 1
ATOM 1585 C C . PRO A 1 201 ? 27.672 -28.984 -14.281 1 92.94 201 PRO A C 1
ATOM 1587 O O . PRO A 1 201 ? 28.297 -29.125 -13.227 1 92.94 201 PRO A O 1
ATOM 1590 N N . SER A 1 202 ? 26.938 -27.953 -14.469 1 90.12 202 SER A N 1
ATOM 1591 C CA . SER A 1 202 ? 26.859 -26.844 -13.531 1 90.12 202 SER A CA 1
ATOM 1592 C C . SER A 1 202 ? 25.984 -27.188 -12.328 1 90.12 202 SER A C 1
ATOM 1594 O O . SER A 1 202 ? 26.016 -26.469 -11.32 1 90.12 202 SER A O 1
ATOM 1596 N N . LEU A 1 203 ? 25.266 -28.297 -12.328 1 95.25 203 LEU A N 1
ATOM 1597 C CA . LEU A 1 203 ? 24.328 -28.641 -11.266 1 95.25 203 LEU A CA 1
ATOM 1598 C C . LEU A 1 203 ? 24.969 -29.594 -10.266 1 95.25 203 LEU A C 1
ATOM 1600 O O . LEU A 1 203 ? 25.656 -30.547 -10.664 1 95.25 203 LEU A O 1
ATOM 1604 N N . SER A 1 204 ? 24.766 -29.297 -9 1 95.56 204 SER A N 1
ATOM 1605 C CA . SER A 1 204 ? 25.109 -30.281 -7.98 1 95.56 204 SER A CA 1
ATOM 1606 C C . SER A 1 204 ? 24.203 -31.5 -8.047 1 95.56 204 SER A C 1
ATOM 1608 O O . SER A 1 204 ? 23.156 -31.469 -8.695 1 95.56 204 SER A O 1
ATOM 1610 N N . THR A 1 205 ? 24.609 -32.5 -7.383 1 95.56 205 THR A N 1
ATOM 1611 C CA . THR A 1 205 ? 23.797 -33.719 -7.336 1 95.56 205 THR A CA 1
ATOM 1612 C C . THR A 1 205 ? 22.438 -33.438 -6.719 1 95.56 205 THR A C 1
ATOM 1614 O O . THR A 1 205 ? 21.406 -33.906 -7.219 1 95.56 205 THR A O 1
ATOM 1617 N N . GLU A 1 206 ? 22.422 -32.625 -5.68 1 94.88 206 GLU A N 1
ATOM 1618 C CA . GLU A 1 206 ? 21.188 -32.281 -4.996 1 94.88 206 GLU A CA 1
ATOM 1619 C C . GLU A 1 206 ? 20.266 -31.469 -5.887 1 94.88 206 GLU A C 1
ATOM 1621 O O . GLU A 1 206 ? 19.062 -31.734 -5.973 1 94.88 206 GLU A O 1
ATOM 1626 N N . GLU A 1 207 ? 20.875 -30.531 -6.547 1 95.56 207 GLU A N 1
ATOM 1627 C CA . GLU A 1 207 ? 20.094 -29.703 -7.457 1 95.56 207 GLU A CA 1
ATOM 1628 C C . GLU A 1 207 ? 19.5 -30.531 -8.586 1 95.56 207 GLU A C 1
ATOM 1630 O O . GLU A 1 207 ? 18.328 -30.328 -8.961 1 95.56 207 GLU A O 1
ATOM 1635 N N . ARG A 1 208 ? 20.312 -31.375 -9.102 1 96.81 208 ARG A N 1
ATOM 1636 C CA . ARG A 1 208 ? 19.875 -32.219 -10.203 1 96.81 208 ARG A CA 1
ATOM 1637 C C . ARG A 1 208 ? 18.688 -33.062 -9.789 1 96.81 208 ARG A C 1
ATOM 1639 O O . ARG A 1 208 ? 17.688 -33.156 -10.516 1 96.81 208 ARG A O 1
ATOM 1646 N N . LEU A 1 209 ? 18.75 -33.656 -8.68 1 96 209 LEU A N 1
ATOM 1647 C CA . LEU A 1 209 ? 17.656 -34.469 -8.18 1 96 209 LEU A CA 1
ATOM 1648 C C . LEU A 1 209 ? 16.391 -33.656 -7.988 1 96 209 LEU A C 1
ATOM 1650 O O . LEU A 1 209 ? 15.305 -34.094 -8.375 1 96 209 LEU A O 1
ATOM 1654 N N . ASP A 1 210 ? 16.547 -32.5 -7.383 1 95.19 210 ASP A N 1
ATOM 1655 C CA . ASP A 1 210 ? 15.406 -31.625 -7.156 1 95.19 210 ASP A CA 1
ATOM 1656 C C . ASP A 1 210 ? 14.742 -31.219 -8.477 1 95.19 210 ASP A C 1
ATOM 1658 O O . ASP A 1 210 ? 13.516 -31.219 -8.586 1 95.19 210 ASP A O 1
ATOM 1662 N N . LEU A 1 211 ? 15.562 -30.891 -9.422 1 97.06 211 LEU A N 1
ATOM 1663 C CA . LEU A 1 211 ? 15.023 -30.469 -10.711 1 97.06 211 LEU A CA 1
ATOM 1664 C C . LEU A 1 211 ? 14.32 -31.625 -11.414 1 97.06 211 LEU A C 1
ATOM 1666 O O . LEU A 1 211 ? 13.289 -31.422 -12.062 1 97.06 211 LEU A O 1
ATOM 1670 N N . LEU A 1 212 ? 14.875 -32.812 -11.266 1 97.38 212 LEU A N 1
ATOM 1671 C CA . LEU A 1 212 ? 14.25 -33.969 -11.859 1 97.38 212 LEU A CA 1
ATOM 1672 C C . LEU A 1 212 ? 12.922 -34.281 -11.172 1 97.38 212 LEU A C 1
ATOM 1674 O O . LEU A 1 212 ? 11.961 -34.719 -11.828 1 97.38 212 LEU A O 1
ATOM 1678 N N . VAL A 1 213 ? 12.867 -34.094 -9.938 1 95.94 213 VAL A N 1
ATOM 1679 C CA . VAL A 1 213 ? 11.617 -34.281 -9.195 1 95.94 213 VAL A CA 1
ATOM 1680 C C . VAL A 1 213 ? 10.578 -33.281 -9.703 1 95.94 213 VAL A C 1
ATOM 1682 O O . VAL A 1 213 ? 9.422 -33.656 -9.922 1 95.94 213 VAL A O 1
ATOM 1685 N N . VAL A 1 214 ? 10.969 -32.031 -9.867 1 95.62 214 VAL A N 1
ATOM 1686 C CA . VAL A 1 214 ? 10.07 -31.016 -10.398 1 95.62 214 VAL A CA 1
ATOM 1687 C C . VAL A 1 214 ? 9.594 -31.422 -11.789 1 95.62 214 VAL A C 1
ATOM 1689 O O . VAL A 1 214 ? 8.398 -31.391 -12.078 1 95.62 214 VAL A O 1
ATOM 1692 N N . LEU A 1 215 ? 10.5 -31.859 -12.617 1 97 215 LEU A N 1
ATOM 1693 C CA . LEU A 1 215 ? 10.172 -32.281 -13.969 1 97 215 LEU A CA 1
ATOM 1694 C C . LEU A 1 215 ? 9.164 -33.438 -13.945 1 97 215 LEU A C 1
ATOM 1696 O O . LEU A 1 215 ? 8.133 -33.375 -14.625 1 97 215 LEU A O 1
ATOM 1700 N N . GLY A 1 216 ? 9.5 -34.469 -13.211 1 95.5 216 GLY A N 1
ATOM 1701 C CA . GLY A 1 216 ? 8.617 -35.594 -13.109 1 95.5 216 GLY A CA 1
ATOM 1702 C C . GLY A 1 216 ? 7.223 -35.25 -12.633 1 95.5 216 GLY A C 1
ATOM 1703 O O . GLY A 1 216 ? 6.23 -35.75 -13.156 1 95.5 216 GLY A O 1
ATOM 1704 N N . THR A 1 217 ? 7.164 -34.375 -11.648 1 93.44 217 THR A N 1
ATOM 1705 C CA . THR A 1 217 ? 5.883 -33.969 -11.078 1 93.44 217 THR A CA 1
ATOM 1706 C C . THR A 1 217 ? 5.047 -33.219 -12.109 1 93.44 217 THR A C 1
ATOM 1708 O O . THR A 1 217 ? 3.885 -33.562 -12.344 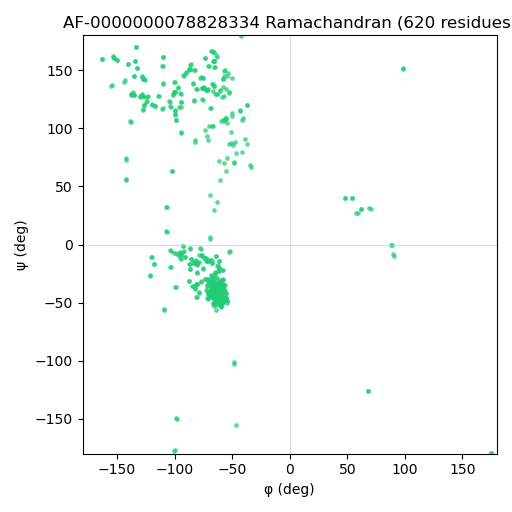1 93.44 217 THR A O 1
ATOM 1711 N N . LEU A 1 218 ? 5.645 -32.25 -12.742 1 93.06 218 LEU A N 1
ATOM 1712 C CA . LEU A 1 218 ? 4.922 -31.422 -13.711 1 93.06 218 LEU A CA 1
ATOM 1713 C C . LEU A 1 218 ? 4.531 -32.25 -14.93 1 93.06 218 LEU A C 1
ATOM 1715 O O . LEU A 1 218 ? 3.41 -32.156 -15.43 1 93.06 218 LEU A O 1
ATOM 1719 N N . ALA A 1 219 ? 5.395 -33.094 -15.352 1 94.44 219 ALA A N 1
ATOM 1720 C CA . ALA A 1 219 ? 5.156 -33.938 -16.516 1 94.44 219 ALA A CA 1
ATOM 1721 C C . ALA A 1 219 ? 4.039 -34.938 -16.234 1 94.44 219 ALA A C 1
ATOM 1723 O O . ALA A 1 219 ? 3.186 -35.188 -17.094 1 94.44 219 ALA A O 1
ATOM 1724 N N . SER A 1 220 ? 4.102 -35.531 -15.086 1 91.44 220 SER A N 1
ATOM 1725 C CA . SER A 1 220 ? 3.064 -36.5 -14.727 1 91.44 220 SER A CA 1
ATOM 1726 C C . SER A 1 220 ? 1.685 -35.844 -14.727 1 91.44 220 SER A C 1
ATOM 1728 O O . SER A 1 220 ? 0.71 -36.438 -15.18 1 91.44 220 SER A O 1
ATOM 1730 N N . ARG A 1 221 ? 1.642 -34.688 -14.242 1 86.81 221 ARG A N 1
ATOM 1731 C CA . ARG A 1 221 ? 0.374 -33.969 -14.164 1 86.81 221 ARG A CA 1
ATOM 1732 C C . ARG A 1 221 ? -0.146 -33.625 -15.555 1 86.81 221 ARG A C 1
ATOM 1734 O O . ARG A 1 221 ? -1.348 -33.688 -15.812 1 86.81 221 ARG A O 1
ATOM 1741 N N . ARG A 1 222 ? 0.737 -33.219 -16.344 1 88.5 222 ARG A N 1
ATOM 1742 C CA . ARG A 1 222 ? 0.318 -32.719 -17.656 1 88.5 222 ARG A CA 1
ATOM 1743 C C . ARG A 1 222 ? 0.098 -33.875 -18.625 1 88.5 222 ARG A C 1
ATOM 1745 O O . ARG A 1 222 ? -0.851 -33.875 -19.406 1 88.5 222 ARG A O 1
ATOM 1752 N N . PHE A 1 223 ? 0.987 -34.969 -18.547 1 91.25 223 PHE A N 1
ATOM 1753 C CA . PHE A 1 223 ? 1.002 -35.969 -19.609 1 91.25 223 PHE A CA 1
ATOM 1754 C C . PHE A 1 223 ? 0.678 -37.344 -19.062 1 91.25 223 PHE A C 1
ATOM 1756 O O . PHE A 1 223 ? 0.451 -38.281 -19.828 1 91.25 223 PHE A O 1
ATOM 1763 N N . GLY A 1 224 ? 0.661 -37.469 -17.797 1 87.94 224 GLY A N 1
ATOM 1764 C CA . GLY A 1 224 ? 0.448 -38.781 -17.203 1 87.94 224 GLY A CA 1
ATOM 1765 C C . GLY A 1 224 ? 1.736 -39.438 -16.781 1 87.94 224 GLY A C 1
ATOM 1766 O O . GLY A 1 224 ? 2.783 -39.25 -17.406 1 87.94 224 GLY A O 1
ATOM 1767 N N . GLN A 1 225 ? 1.648 -40.281 -15.789 1 89.69 225 GLN A N 1
ATOM 1768 C CA . GLN A 1 225 ? 2.807 -40.969 -15.219 1 89.69 225 GLN A CA 1
ATOM 1769 C C . GLN A 1 225 ? 3.387 -41.969 -16.203 1 89.69 225 GLN A C 1
ATOM 1771 O O . GLN A 1 225 ? 4.57 -42.312 -16.125 1 89.69 225 GLN A O 1
ATOM 1776 N N . ASP A 1 226 ? 2.512 -42.406 -17.062 1 89.56 226 ASP A N 1
ATOM 1777 C CA . ASP A 1 226 ? 2.918 -43.469 -18 1 89.56 226 ASP A CA 1
ATOM 1778 C C . ASP A 1 226 ? 3.92 -42.938 -19.016 1 89.56 226 ASP A C 1
ATOM 1780 O O . ASP A 1 226 ? 4.605 -43.688 -19.688 1 89.56 226 ASP A O 1
ATOM 1784 N N . ARG A 1 227 ? 4.016 -41.625 -19.047 1 93.62 227 ARG A N 1
ATOM 1785 C CA . ARG A 1 227 ? 4.902 -41.031 -20.031 1 93.62 227 ARG A CA 1
ATOM 1786 C C . ARG A 1 227 ? 6.301 -40.812 -19.469 1 93.62 227 ARG A C 1
ATOM 1788 O O . ARG A 1 227 ? 7.234 -40.5 -20.203 1 93.62 227 ARG A O 1
ATOM 1795 N N . LEU A 1 228 ? 6.488 -41.062 -18.234 1 95.81 228 LEU A N 1
ATOM 1796 C CA . LEU A 1 228 ? 7.785 -40.875 -17.594 1 95.81 228 LEU A CA 1
ATOM 1797 C C . LEU A 1 228 ? 8.734 -42.031 -17.938 1 95.81 228 LEU A C 1
ATOM 1799 O O . LEU A 1 228 ? 8.312 -43.188 -18.031 1 95.81 228 LEU A O 1
ATOM 1803 N N . SER A 1 229 ? 9.977 -41.688 -18.109 1 96.44 229 SER A N 1
ATOM 1804 C CA . SER A 1 229 ? 10.992 -42.719 -18.219 1 96.44 229 SER A CA 1
ATOM 1805 C C . SER A 1 229 ? 11.086 -43.531 -16.938 1 96.44 229 SER A C 1
ATOM 1807 O O . SER A 1 229 ? 10.625 -43.125 -15.883 1 96.44 229 SER A O 1
ATOM 1809 N N . GLN A 1 230 ? 11.688 -44.688 -17.109 1 95.38 230 GLN A N 1
ATOM 1810 C CA . GLN A 1 230 ? 11.883 -45.531 -15.93 1 95.38 230 GLN A CA 1
ATOM 1811 C C . GLN A 1 230 ? 12.742 -44.844 -14.891 1 95.38 230 GLN A C 1
ATOM 1813 O O . GLN A 1 230 ? 12.477 -44.938 -13.688 1 95.38 230 GLN A O 1
ATOM 1818 N N . HIS A 1 231 ? 13.727 -44.188 -15.367 1 95.12 231 HIS A N 1
ATOM 1819 C CA . HIS A 1 231 ? 14.617 -43.438 -14.469 1 95.12 231 HIS A CA 1
ATOM 1820 C C . HIS A 1 231 ? 13.859 -42.375 -13.695 1 95.12 231 HIS A C 1
ATOM 1822 O O . HIS A 1 231 ? 13.977 -42.281 -12.469 1 95.12 231 HIS A O 1
ATOM 1828 N N . LEU A 1 232 ? 13.141 -41.562 -14.375 1 95.94 232 LEU A N 1
ATOM 1829 C CA . LEU A 1 232 ? 12.359 -40.5 -13.742 1 95.94 2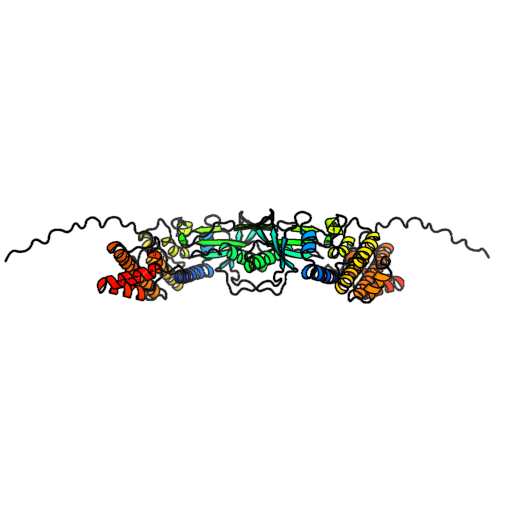32 LEU A CA 1
ATOM 1830 C C . LEU A 1 232 ? 11.328 -41.094 -12.781 1 95.94 232 LEU A C 1
ATOM 1832 O O . LEU A 1 232 ? 11.086 -40.531 -11.711 1 95.94 232 LEU A O 1
ATOM 1836 N N . ARG A 1 233 ? 10.75 -42.188 -13.109 1 94.38 233 ARG A N 1
ATOM 1837 C CA . ARG A 1 233 ? 9.789 -42.844 -12.234 1 94.38 233 ARG A CA 1
ATOM 1838 C C . ARG A 1 233 ? 10.438 -43.281 -10.93 1 94.38 233 ARG A C 1
ATOM 1840 O O . ARG A 1 233 ? 9.852 -43.125 -9.852 1 94.38 233 ARG A O 1
ATOM 1847 N N . ASN A 1 234 ? 11.594 -43.844 -11.086 1 94.56 234 ASN A N 1
ATOM 1848 C CA . ASN A 1 234 ? 12.312 -44.25 -9.891 1 94.56 234 ASN A CA 1
ATOM 1849 C C . ASN A 1 234 ? 12.594 -43.062 -8.961 1 94.56 234 ASN A C 1
ATOM 1851 O O . ASN A 1 234 ? 12.469 -43.188 -7.742 1 94.56 234 ASN A O 1
ATOM 1855 N N . ILE A 1 235 ? 12.922 -42 -9.508 1 95 235 ILE A N 1
ATOM 1856 C CA . ILE A 1 235 ? 13.18 -40.812 -8.734 1 95 235 ILE A CA 1
ATOM 1857 C C . ILE A 1 235 ? 11.883 -40.344 -8.078 1 95 235 ILE A C 1
ATOM 1859 O O . ILE A 1 235 ? 11.883 -39.969 -6.902 1 95 235 ILE A O 1
ATOM 1863 N N . MET A 1 236 ? 10.828 -40.375 -8.805 1 92.94 236 MET A N 1
ATOM 1864 C CA . MET A 1 236 ? 9.539 -39.875 -8.328 1 92.94 236 MET A CA 1
ATOM 1865 C C . MET A 1 236 ? 9.031 -40.75 -7.176 1 92.94 236 MET A C 1
ATOM 1867 O O . MET A 1 236 ? 8.453 -40.219 -6.219 1 92.94 236 MET A O 1
ATOM 1871 N N . ILE A 1 237 ? 9.266 -42 -7.277 1 91.25 237 ILE A N 1
ATOM 1872 C CA . ILE A 1 237 ? 8.805 -42.938 -6.25 1 91.25 237 ILE A CA 1
ATOM 1873 C C . ILE A 1 237 ? 9.406 -42.562 -4.898 1 91.25 237 ILE A C 1
ATOM 1875 O O . ILE A 1 237 ? 8.734 -42.625 -3.867 1 91.25 237 ILE A O 1
ATOM 1879 N N . ASP A 1 238 ? 10.578 -42.062 -4.883 1 90.25 238 ASP A N 1
ATOM 1880 C CA . ASP A 1 238 ? 11.273 -41.719 -3.65 1 90.25 238 ASP A CA 1
ATOM 1881 C C . ASP A 1 238 ? 11.031 -40.25 -3.277 1 90.25 238 ASP A C 1
ATOM 1883 O O . ASP A 1 238 ? 11.523 -39.781 -2.25 1 90.25 238 ASP A O 1
ATOM 1887 N N . SER A 1 239 ? 10.32 -39.531 -4.059 1 88.06 239 SER A N 1
ATOM 1888 C CA . SER A 1 239 ? 10.102 -38.125 -3.811 1 88.06 239 SER A CA 1
ATOM 1889 C C . SER A 1 239 ? 8.898 -37.906 -2.896 1 88.06 239 SER A C 1
ATOM 1891 O O . SER A 1 239 ? 7.988 -38.719 -2.848 1 88.06 239 SER A O 1
ATOM 1893 N N . PRO A 1 240 ? 8.883 -36.812 -2.104 1 85.56 240 PRO A N 1
ATOM 1894 C CA . PRO A 1 240 ? 7.754 -36.5 -1.222 1 85.56 240 PRO A CA 1
ATOM 1895 C C . PRO A 1 240 ? 6.465 -36.219 -1.991 1 85.56 240 PRO A C 1
ATOM 1897 O O . PRO A 1 240 ? 5.387 -36.156 -1.397 1 85.56 240 PRO A O 1
ATOM 1900 N N . PHE A 1 241 ? 6.578 -36.094 -3.314 1 85.81 241 PHE A N 1
ATOM 1901 C CA . PHE A 1 241 ? 5.422 -35.656 -4.102 1 85.81 241 PHE A CA 1
ATOM 1902 C C . PHE A 1 241 ? 4.75 -3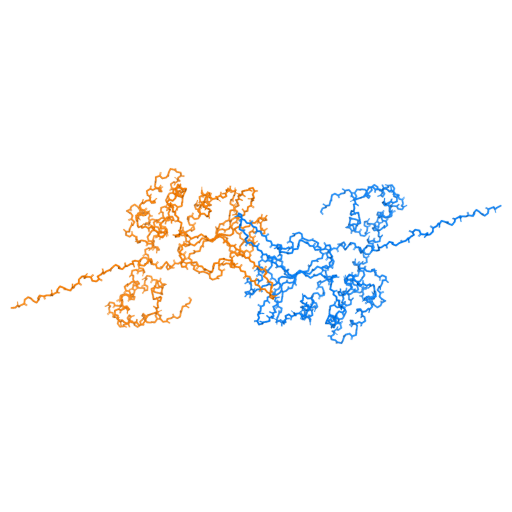6.875 -4.762 1 85.81 241 PHE A C 1
ATOM 1904 O O . PHE A 1 241 ? 3.66 -36.75 -5.32 1 85.81 241 PHE A O 1
ATOM 1911 N N . TRP A 1 242 ? 5.297 -37.969 -4.676 1 85.12 242 TRP A N 1
ATOM 1912 C CA . TRP A 1 242 ? 4.875 -39.125 -5.465 1 85.12 242 TRP A CA 1
ATOM 1913 C C . TRP A 1 242 ? 3.473 -39.562 -5.07 1 85.12 242 TRP A C 1
ATOM 1915 O O . TRP A 1 242 ? 2.602 -39.75 -5.926 1 85.12 242 TRP A O 1
ATOM 1925 N N . GLU A 1 243 ? 3.279 -39.781 -3.83 1 81.5 243 GLU A N 1
ATOM 1926 C CA . GLU A 1 243 ? 1.999 -40.312 -3.365 1 81.5 243 GLU A CA 1
ATOM 1927 C C . GLU A 1 243 ? 0.855 -39.375 -3.713 1 81.5 243 GLU A C 1
ATOM 1929 O O . GLU A 1 243 ? -0.222 -39.812 -4.121 1 81.5 243 GLU A O 1
ATOM 1934 N N . GLU A 1 244 ? 1.176 -38.25 -3.494 1 81.19 244 GLU A N 1
ATOM 1935 C CA . GLU A 1 244 ? 0.152 -37.281 -3.832 1 81.19 244 GLU A CA 1
ATOM 1936 C C . GLU A 1 244 ? -0.152 -37.281 -5.328 1 81.19 244 GLU A C 1
ATOM 1938 O O . GLU A 1 244 ? -1.311 -37.156 -5.73 1 81.19 244 GLU A O 1
ATOM 1943 N N . GLN A 1 245 ? 0.818 -37.375 -6.082 1 83 245 GLN A N 1
ATOM 1944 C CA . GLN A 1 245 ? 0.634 -37.438 -7.527 1 83 245 GLN A CA 1
ATOM 1945 C C . GLN A 1 245 ? -0.159 -38.656 -7.949 1 83 245 GLN A C 1
ATOM 1947 O O . GLN A 1 245 ? -1.024 -38.594 -8.82 1 83 245 GLN A O 1
ATOM 1952 N N . ARG A 1 246 ? 0.118 -39.656 -7.316 1 82.12 246 ARG A N 1
ATOM 1953 C CA . ARG A 1 246 ? -0.601 -40.906 -7.602 1 82.12 246 ARG A CA 1
ATOM 1954 C C . ARG A 1 246 ? -2.078 -40.781 -7.242 1 82.12 246 ARG A C 1
ATOM 1956 O O . ARG A 1 246 ? -2.943 -41.25 -7.984 1 82.12 246 ARG A O 1
ATOM 1963 N N . ALA A 1 247 ? -2.258 -40.281 -6.145 1 82.06 247 ALA A N 1
ATOM 1964 C CA . ALA A 1 247 ? -3.635 -40.094 -5.703 1 82.06 247 ALA A CA 1
ATOM 1965 C C . ALA A 1 247 ? -4.402 -39.219 -6.688 1 82.06 247 ALA A C 1
ATOM 1967 O O . ALA A 1 247 ? -5.566 -39.469 -6.996 1 82.06 247 ALA A O 1
ATOM 1968 N N . LYS A 1 248 ? -3.771 -38.281 -7.207 1 80.69 248 LYS A N 1
ATOM 1969 C CA . LYS A 1 248 ? -4.406 -37.375 -8.164 1 80.69 248 LYS A CA 1
ATOM 1970 C C . LYS A 1 248 ? -4.691 -38.094 -9.484 1 80.69 248 LYS A C 1
ATOM 1972 O O . LYS A 1 248 ? -5.738 -37.875 -10.102 1 80.69 248 LYS A O 1
ATOM 1977 N N . GLU A 1 249 ? -3.789 -38.781 -9.883 1 81.5 249 GLU A N 1
ATOM 1978 C CA . GLU A 1 249 ? -3.986 -39.531 -11.102 1 81.5 249 GLU A CA 1
ATOM 1979 C C . GLU A 1 249 ? -5.148 -40.531 -10.953 1 81.5 249 GLU A C 1
ATOM 1981 O O . GLU A 1 249 ? -5.941 -40.688 -11.883 1 81.5 249 GLU A O 1
ATOM 1986 N N . ARG A 1 250 ? -5.215 -41.094 -9.836 1 82.88 250 ARG A N 1
ATOM 1987 C CA . ARG A 1 250 ? -6.324 -42 -9.562 1 82.88 250 ARG A CA 1
ATOM 1988 C C . ARG A 1 250 ? -7.652 -41.25 -9.547 1 82.88 250 ARG A C 1
ATOM 1990 O O . ARG A 1 250 ? -8.641 -41.719 -10.125 1 82.88 250 ARG A O 1
ATOM 1997 N N . ALA A 1 251 ? -7.637 -40.188 -8.875 1 83.25 251 ALA A N 1
ATOM 1998 C CA . ALA A 1 251 ? -8.852 -39.375 -8.82 1 83.25 251 ALA A CA 1
ATOM 1999 C C . ALA A 1 251 ? -9.305 -38.969 -10.219 1 83.25 251 ALA A C 1
ATOM 2001 O O . ALA A 1 251 ? -10.5 -39 -10.523 1 83.25 251 ALA A O 1
ATOM 2002 N N . ARG A 1 252 ? -8.398 -38.656 -11.016 1 81.25 252 ARG A N 1
ATOM 2003 C CA . ARG A 1 252 ? -8.711 -38.281 -12.391 1 81.25 252 ARG A CA 1
ATOM 2004 C C . ARG A 1 252 ? -9.305 -39.469 -13.164 1 81.25 252 ARG A C 1
ATOM 2006 O O . ARG A 1 252 ? -10.281 -39.281 -13.898 1 81.25 252 ARG A O 1
ATOM 2013 N N . ALA A 1 253 ? -8.703 -40.5 -12.984 1 82.88 253 ALA A N 1
ATOM 2014 C CA . ALA A 1 253 ? -9.195 -41.688 -13.648 1 82.88 253 ALA A CA 1
ATOM 2015 C C . ALA A 1 253 ? -10.609 -42.031 -13.195 1 82.88 253 ALA A C 1
ATOM 2017 O O . ALA A 1 253 ? -11.477 -42.344 -14.023 1 82.88 253 ALA A O 1
ATOM 2018 N N . TRP A 1 254 ? -10.773 -41.938 -11.938 1 87.31 254 TRP A N 1
ATOM 2019 C CA . TRP A 1 254 ? -12.102 -42.25 -11.398 1 87.31 254 TRP A CA 1
ATOM 2020 C C . TRP A 1 254 ? -13.125 -41.219 -11.875 1 87.31 254 TRP A C 1
ATOM 2022 O O . TRP A 1 254 ? -14.258 -41.562 -12.203 1 87.31 254 TRP A O 1
ATOM 2032 N N . SER A 1 255 ? -12.703 -40 -11.922 1 87.25 255 SER A N 1
ATOM 2033 C CA . SER A 1 255 ? -13.594 -38.938 -12.391 1 87.25 255 SER A CA 1
ATOM 2034 C C . SER A 1 255 ? -14.016 -39.156 -13.836 1 87.25 255 SER A C 1
ATOM 2036 O O . SER A 1 255 ? -15.156 -38.906 -14.203 1 87.25 255 SER A O 1
ATOM 2038 N N . GLN A 1 256 ? -13.148 -39.656 -14.602 1 85.81 256 GLN A N 1
ATOM 2039 C CA . GLN A 1 256 ? -13.461 -39.938 -16 1 85.81 256 GLN A CA 1
ATOM 2040 C C . GLN A 1 256 ? -14.492 -41.062 -16.109 1 85.81 256 GLN A C 1
ATOM 2042 O O . GLN A 1 256 ? -15.406 -41 -16.938 1 85.81 256 GLN A O 1
ATOM 2047 N N . VAL A 1 257 ? -14.328 -42 -15.25 1 89.19 257 VAL A N 1
ATOM 2048 C CA . VAL A 1 257 ? -15.281 -43.094 -15.227 1 89.19 257 VAL A CA 1
ATOM 2049 C C . VAL A 1 257 ? -16.656 -42.594 -14.805 1 89.19 257 VAL A C 1
ATOM 2051 O O . VAL A 1 257 ? -17.672 -42.938 -15.414 1 89.19 257 VAL A O 1
ATOM 2054 N N . LEU A 1 258 ? -16.625 -41.812 -13.867 1 91.75 258 LEU A N 1
ATOM 2055 C CA . LEU A 1 258 ? -17.891 -41.281 -13.359 1 91.75 258 LEU A CA 1
ATOM 2056 C C . LEU A 1 258 ? -18.547 -40.344 -14.375 1 91.75 258 LEU A C 1
ATOM 2058 O O . LEU A 1 258 ? -19.766 -40.312 -14.5 1 91.75 258 LEU A O 1
ATOM 2062 N N . ARG A 1 259 ? -17.75 -39.625 -15.062 1 89.44 259 ARG A N 1
ATOM 2063 C CA . ARG A 1 259 ? -18.281 -38.781 -16.125 1 89.44 259 ARG A CA 1
ATOM 2064 C C . ARG A 1 259 ? -18.938 -39.625 -17.219 1 89.44 259 ARG A C 1
ATOM 2066 O O . ARG A 1 259 ? -20.016 -39.281 -17.719 1 89.44 259 ARG A O 1
ATOM 2073 N N . ALA A 1 260 ? -18.312 -40.688 -17.547 1 90.5 260 ALA A N 1
ATOM 2074 C CA . ALA A 1 260 ? -18.875 -41.594 -18.531 1 90.5 260 ALA A CA 1
ATOM 2075 C C . ALA A 1 260 ? -20.188 -42.219 -18.031 1 90.5 260 ALA A C 1
ATOM 2077 O O . ALA A 1 260 ? -21.141 -42.375 -18.781 1 90.5 260 ALA A O 1
ATOM 2078 N N . PHE A 1 261 ? -20.219 -42.469 -16.797 1 91.56 261 PHE A N 1
ATOM 2079 C CA . PHE A 1 261 ? -21.406 -43 -16.156 1 91.56 261 PHE A CA 1
ATOM 2080 C C . PHE A 1 261 ? -22.547 -42 -16.203 1 91.56 261 PHE A C 1
ATOM 2082 O O . PHE A 1 261 ? -23.688 -42.344 -16.547 1 91.56 261 PHE A O 1
ATOM 2089 N N . VAL A 1 262 ? -22.266 -40.781 -15.961 1 91.12 262 VAL A N 1
ATOM 2090 C CA . VAL A 1 262 ? -23.25 -39.719 -15.953 1 91.12 262 VAL A CA 1
ATOM 2091 C C . VAL A 1 262 ? -23.797 -39.5 -17.359 1 91.12 262 VAL A C 1
ATOM 2093 O O . VAL A 1 262 ? -25.016 -39.375 -17.547 1 91.12 262 VAL A O 1
ATOM 2096 N N . GLU A 1 263 ? -22.969 -39.562 -18.281 1 89.5 263 GLU A N 1
ATOM 2097 C CA . GLU A 1 263 ? -23.375 -39.375 -19.672 1 89.5 263 GLU A CA 1
ATOM 2098 C C . GLU A 1 263 ? -24.203 -40.562 -20.156 1 89.5 263 GLU A C 1
ATOM 2100 O O . GLU A 1 263 ? -25.234 -40.375 -20.812 1 89.5 263 GLU A O 1
ATOM 2105 N N . ALA A 1 264 ? -23.781 -41.719 -19.812 1 91 264 ALA A N 1
ATOM 2106 C CA . ALA A 1 264 ? -24.438 -42.938 -20.25 1 91 264 ALA A CA 1
ATOM 2107 C C . ALA A 1 264 ? -25.828 -43.062 -19.641 1 91 264 ALA A C 1
ATOM 2109 O O . ALA A 1 264 ? -26.766 -43.562 -20.281 1 91 264 ALA A O 1
ATOM 2110 N N . ARG A 1 265 ? -25.984 -42.562 -18.469 1 91.81 265 ARG A N 1
ATOM 2111 C CA . ARG A 1 265 ? -27.25 -42.688 -17.766 1 91.81 265 ARG A CA 1
ATOM 2112 C C . ARG A 1 265 ? -28.125 -41.438 -17.984 1 91.81 265 ARG A C 1
ATOM 2114 O O . ARG A 1 265 ? -29.266 -41.406 -17.531 1 91.81 265 ARG A O 1
ATOM 2121 N N . GLY A 1 266 ? -27.547 -40.438 -18.641 1 89.56 266 GLY A N 1
ATOM 2122 C CA . GLY A 1 266 ? -28.281 -39.219 -18.953 1 89.56 266 GLY A CA 1
ATOM 2123 C C . GLY A 1 266 ? -28.594 -38.406 -17.719 1 89.56 266 GLY A C 1
ATOM 2124 O O . GLY A 1 266 ? -29.656 -37.781 -17.625 1 89.56 266 GLY A O 1
ATOM 2125 N N . LEU A 1 267 ? -27.688 -38.5 -16.75 1 89.44 267 LEU A N 1
ATOM 2126 C CA . LEU A 1 267 ? -27.891 -37.688 -15.555 1 89.44 267 LEU A CA 1
ATOM 2127 C C . LEU A 1 267 ? -27.641 -36.219 -15.836 1 89.44 267 LEU A C 1
ATOM 2129 O O . LEU A 1 267 ? -26.688 -35.844 -16.531 1 89.44 267 LEU A O 1
ATOM 2133 N N . PRO A 1 268 ? -28.547 -35.344 -15.383 1 85.56 268 PRO A N 1
ATOM 2134 C CA . PRO A 1 268 ? -28.266 -33.906 -15.508 1 85.56 268 PRO A CA 1
ATOM 2135 C C . PRO A 1 268 ? -26.969 -33.5 -14.82 1 85.56 268 PRO A C 1
ATOM 2137 O O . PRO A 1 268 ? -26.703 -33.938 -13.695 1 85.56 268 PRO A O 1
ATOM 2140 N N . HIS A 1 269 ? -26.078 -32.812 -15.547 1 84.25 269 HIS A N 1
ATOM 2141 C CA . HIS A 1 269 ? -24.828 -32.406 -14.953 1 84.25 269 HIS A CA 1
ATOM 2142 C C . HIS A 1 269 ? -24.406 -31.016 -15.477 1 84.25 269 HIS A C 1
ATOM 2144 O O . HIS A 1 269 ? -24.734 -30.672 -16.609 1 84.25 269 HIS A O 1
ATOM 2150 N N . PRO A 1 270 ? -23.891 -30.266 -14.516 1 81.62 270 PRO A N 1
ATOM 2151 C CA . PRO A 1 270 ? -23.422 -28.953 -14.945 1 81.62 270 PRO A CA 1
ATOM 2152 C C . PRO A 1 270 ? -22.234 -29.031 -15.898 1 81.62 270 PRO A C 1
ATOM 2154 O O . PRO A 1 270 ? -21.641 -30.094 -16.062 1 81.62 270 PRO A O 1
ATOM 2157 N N . ALA A 1 271 ? -22 -27.922 -16.516 1 78.5 271 ALA A N 1
ATOM 2158 C CA . ALA A 1 271 ? -20.906 -27.828 -17.469 1 78.5 271 ALA A CA 1
ATOM 2159 C C . ALA A 1 271 ? -19.562 -28.094 -16.812 1 78.5 271 ALA A C 1
ATOM 2161 O O . ALA A 1 271 ? -18.625 -28.578 -17.453 1 78.5 271 ALA A O 1
ATOM 2162 N N . ASP A 1 272 ? -19.562 -27.938 -15.461 1 77.62 272 ASP A N 1
ATOM 2163 C CA . ASP A 1 272 ? -18.281 -28.062 -14.766 1 77.62 272 ASP A CA 1
ATOM 2164 C C . ASP A 1 272 ? -18.219 -29.375 -13.992 1 77.62 272 ASP A C 1
ATOM 2166 O O . ASP A 1 272 ? -17.594 -29.438 -12.922 1 77.62 272 ASP A O 1
ATOM 2170 N N . VAL A 1 273 ? -18.844 -30.359 -14.492 1 81.25 273 VAL A N 1
ATOM 2171 C CA . VAL A 1 273 ? -18.938 -31.656 -13.812 1 81.25 273 VAL A CA 1
ATOM 2172 C C . VAL A 1 273 ? -17.531 -32.219 -13.562 1 81.25 273 VAL A C 1
ATOM 2174 O O . VAL A 1 273 ? -17.25 -32.719 -12.484 1 81.25 273 VAL A O 1
ATOM 2177 N N . SER A 1 274 ? -16.719 -32.062 -14.531 1 74.56 274 SER A N 1
ATOM 2178 C CA . SER A 1 274 ? -15.359 -32.594 -14.406 1 74.56 274 SER A CA 1
ATOM 2179 C C . SER A 1 274 ? -14.617 -31.922 -13.242 1 74.56 274 SER A C 1
ATOM 2181 O O . SER A 1 274 ? -13.992 -32.625 -12.43 1 74.56 274 SER A O 1
ATOM 2183 N N . GLU A 1 275 ? -14.75 -30.688 -13.133 1 74.75 275 GLU A N 1
ATOM 2184 C CA . GLU A 1 275 ? -14.094 -29.938 -12.07 1 74.75 275 GLU A CA 1
ATOM 2185 C C . GLU A 1 275 ? -14.664 -30.297 -10.703 1 74.75 275 GLU A C 1
ATOM 2187 O O . GLU A 1 275 ? -13.914 -30.422 -9.727 1 74.75 275 GLU A O 1
ATOM 2192 N N . ARG A 1 276 ? -15.883 -30.469 -10.688 1 80.88 276 ARG A N 1
ATOM 2193 C CA . ARG A 1 276 ? -16.547 -30.797 -9.43 1 80.88 276 ARG A CA 1
ATOM 2194 C C . ARG A 1 276 ? -16.141 -32.188 -8.938 1 80.88 276 ARG A C 1
ATOM 2196 O O . ARG A 1 276 ? -15.883 -32.344 -7.746 1 80.88 276 ARG A O 1
ATOM 2203 N N . LEU A 1 277 ? -16.094 -33.062 -9.859 1 84.31 277 LEU A N 1
ATOM 2204 C CA . LEU A 1 277 ? -15.711 -34.438 -9.492 1 84.31 277 LEU A CA 1
ATOM 2205 C C . LEU A 1 277 ? -14.258 -34.469 -9.039 1 84.31 277 LEU A C 1
ATOM 2207 O O . LEU A 1 277 ? -13.93 -35.188 -8.078 1 84.31 277 LEU A O 1
ATOM 2211 N N . GLU A 1 278 ? -13.477 -33.688 -9.695 1 74.81 278 GLU A N 1
ATOM 2212 C CA . GLU A 1 278 ? -12.047 -33.719 -9.398 1 74.81 278 GLU A CA 1
ATOM 2213 C C . GLU A 1 278 ? -11.75 -33.062 -8.047 1 74.81 278 GLU A C 1
ATOM 2215 O O . GLU A 1 278 ? -10.656 -33.219 -7.512 1 74.81 278 GLU A O 1
ATOM 2220 N N . GLN A 1 279 ? -12.734 -32.406 -7.527 1 75.44 279 GLN A N 1
ATOM 2221 C CA . GLN A 1 279 ? -12.578 -31.797 -6.207 1 75.44 279 GLN A CA 1
ATOM 2222 C C . GLN A 1 279 ? -12.758 -32.844 -5.105 1 75.44 279 GLN A C 1
ATOM 2224 O O . GLN A 1 279 ? -12.344 -32.625 -3.963 1 75.44 279 GLN A O 1
ATOM 2229 N N . LEU A 1 280 ? -13.305 -33.969 -5.438 1 80.31 280 LEU A N 1
ATOM 2230 C CA . LEU A 1 280 ? -13.484 -35.062 -4.48 1 80.31 280 LEU A CA 1
ATOM 2231 C C . LEU A 1 280 ? -12.211 -35.875 -4.344 1 80.31 280 LEU A C 1
ATOM 2233 O O . LEU A 1 280 ? -11.414 -35.969 -5.281 1 80.31 280 LEU A O 1
ATOM 2237 N N . ASP A 1 281 ? -11.992 -36.469 -3.154 1 82.88 281 ASP A N 1
ATOM 2238 C CA . ASP A 1 281 ? -10.805 -37.281 -2.959 1 82.88 281 ASP A CA 1
ATOM 2239 C C . ASP A 1 281 ? -10.938 -38.625 -3.699 1 82.88 281 ASP A C 1
ATOM 2241 O O . ASP A 1 281 ? -12.047 -39.094 -3.967 1 82.88 281 ASP A O 1
ATOM 2245 N N . ALA A 1 282 ? -9.758 -39.188 -3.881 1 84.06 282 ALA A N 1
ATOM 2246 C CA . ALA A 1 282 ? -9.688 -40.406 -4.68 1 84.06 282 ALA A CA 1
ATOM 2247 C C . ALA A 1 282 ? -10.508 -41.531 -4.047 1 84.06 282 ALA A C 1
ATOM 2249 O O . ALA A 1 282 ? -11.156 -42.312 -4.754 1 84.06 282 ALA A O 1
ATOM 2250 N N . SER A 1 283 ? -10.539 -41.562 -2.801 1 86.25 283 SER A N 1
ATOM 2251 C CA . SER A 1 283 ? -11.266 -42.625 -2.109 1 86.25 283 SER A CA 1
ATOM 2252 C C . SER A 1 283 ? -12.773 -42.469 -2.311 1 86.25 283 SER A C 1
ATOM 2254 O O . SER A 1 283 ? -13.469 -43.469 -2.545 1 86.25 283 SER A O 1
ATOM 2256 N N . SER A 1 284 ? -13.18 -41.25 -2.205 1 90 284 SER A N 1
ATOM 2257 C CA . SER A 1 284 ? -14.594 -41 -2.422 1 90 284 SER A CA 1
ATOM 2258 C C . SER A 1 284 ? -15.008 -41.312 -3.857 1 90 284 SER A C 1
ATOM 2260 O O . SER A 1 284 ? -16.062 -41.875 -4.094 1 90 284 SER A O 1
ATOM 2262 N N . LEU A 1 285 ? -14.148 -40.969 -4.734 1 92 285 LEU A N 1
ATOM 2263 C CA . LEU A 1 285 ? -14.422 -41.219 -6.145 1 92 285 LEU A CA 1
ATOM 2264 C C . LEU A 1 285 ? -14.43 -42.719 -6.434 1 92 285 LEU A C 1
ATOM 2266 O O . LEU A 1 285 ? -15.289 -43.188 -7.172 1 92 285 LEU A O 1
ATOM 2270 N N . GLU A 1 286 ? -13.586 -43.344 -5.832 1 89 286 GLU A N 1
ATOM 2271 C CA . GLU A 1 286 ? -13.516 -44.781 -5.996 1 89 286 GLU A CA 1
ATOM 2272 C C . GLU A 1 286 ? -14.773 -45.469 -5.473 1 89 286 GLU A C 1
ATOM 2274 O O . GLU A 1 286 ? -15.297 -46.406 -6.098 1 89 286 GLU A O 1
ATOM 2279 N N . ALA A 1 287 ? -15.203 -45 -4.422 1 91.75 287 ALA A N 1
ATOM 2280 C CA . ALA A 1 287 ? -16.438 -45.562 -3.85 1 91.75 287 ALA A CA 1
ATOM 2281 C C . ALA A 1 287 ? -17.625 -45.344 -4.785 1 91.75 287 ALA A C 1
ATOM 2283 O O . ALA A 1 287 ? -18.453 -46.25 -4.965 1 91.75 287 ALA A O 1
ATOM 2284 N N . LEU A 1 288 ? -17.672 -44.188 -5.344 1 92.38 288 LEU A N 1
ATOM 2285 C CA . LEU A 1 288 ? -18.766 -43.875 -6.266 1 92.38 288 LEU A CA 1
ATOM 2286 C C . LEU A 1 288 ? -18.672 -44.719 -7.523 1 92.38 288 LEU A C 1
ATOM 2288 O O . LEU A 1 288 ? -19.688 -45.188 -8.055 1 92.38 288 LEU A O 1
ATOM 2292 N N . VAL A 1 289 ? -17.469 -44.969 -7.988 1 92.12 289 VAL A N 1
ATOM 2293 C CA . VAL A 1 289 ? -17.25 -45.781 -9.164 1 92.12 289 VAL A CA 1
ATOM 2294 C C . VAL A 1 289 ? -17.688 -47.219 -8.867 1 92.12 289 VAL A C 1
ATOM 2296 O O . VAL A 1 289 ? -18.328 -47.875 -9.688 1 92.12 289 VAL A O 1
ATOM 2299 N N . THR A 1 290 ? -17.328 -47.656 -7.688 1 92.12 290 THR A N 1
ATOM 2300 C CA . THR A 1 290 ? -17.719 -49 -7.281 1 92.12 290 THR A CA 1
ATOM 2301 C C . THR A 1 290 ? -19.234 -49.125 -7.23 1 92.12 290 THR A C 1
ATOM 2303 O O . THR A 1 290 ? -19.797 -50.125 -7.723 1 92.12 290 THR A O 1
ATOM 2306 N N . LYS A 1 291 ? -19.828 -48.156 -6.77 1 92.06 291 LYS A N 1
ATOM 2307 C CA . LYS A 1 291 ? -21.297 -48.156 -6.707 1 92.06 291 LYS A CA 1
ATOM 2308 C C . LYS A 1 291 ? -21.906 -48.094 -8.102 1 92.06 291 LYS A C 1
ATOM 2310 O O . LYS A 1 291 ? -22.953 -48.688 -8.359 1 92.06 291 LYS A O 1
ATOM 2315 N N . ALA A 1 292 ? -21.281 -47.406 -8.938 1 93.06 292 ALA A N 1
ATOM 2316 C CA . ALA A 1 292 ? -21.781 -47.25 -10.305 1 93.06 292 ALA A CA 1
ATOM 2317 C C . ALA A 1 292 ? -21.844 -48.594 -11.008 1 93.06 292 ALA A C 1
ATOM 2319 O O . ALA A 1 292 ? -22.703 -48.844 -11.867 1 93.06 292 ALA A O 1
ATOM 2320 N N . VAL A 1 293 ? -20.906 -49.469 -10.633 1 90.06 293 VAL A N 1
ATOM 2321 C CA . VAL A 1 293 ? -20.844 -50.781 -11.258 1 90.06 293 VAL A CA 1
ATOM 2322 C C . VAL A 1 293 ? -21.75 -51.75 -10.523 1 90.06 293 VAL A C 1
ATOM 2324 O O . VAL A 1 293 ? -22.406 -52.594 -11.141 1 90.06 293 VAL A O 1
ATOM 2327 N N . THR A 1 294 ? -21.938 -51.594 -9.18 1 93.31 294 THR A N 1
ATOM 2328 C CA . THR A 1 294 ? -22.641 -52.594 -8.375 1 93.31 294 THR A CA 1
ATOM 2329 C C . THR A 1 294 ? -24.094 -52.188 -8.148 1 93.31 294 THR A C 1
ATOM 2331 O O . THR A 1 294 ? -24.969 -53.031 -8.062 1 93.31 294 THR A O 1
ATOM 2334 N N . ASP A 1 295 ? -24.266 -51 -7.996 1 94 295 ASP A N 1
ATOM 2335 C CA . ASP A 1 295 ? -25.594 -50.438 -7.762 1 94 295 ASP A CA 1
ATOM 2336 C C . ASP A 1 295 ? -25.766 -49.094 -8.477 1 94 295 ASP A C 1
ATOM 2338 O O . ASP A 1 295 ? -25.797 -48.062 -7.836 1 94 295 ASP A O 1
ATOM 2342 N N . PRO A 1 296 ? -25.922 -49.156 -9.789 1 92.5 296 PRO A N 1
ATOM 2343 C CA . PRO A 1 296 ? -25.922 -47.938 -10.617 1 92.5 296 PRO A CA 1
ATOM 2344 C C . PRO A 1 296 ? -26.984 -46.938 -10.188 1 92.5 296 PRO A C 1
ATOM 2346 O O . PRO A 1 296 ? -26.766 -45.719 -10.305 1 92.5 296 PRO A O 1
ATOM 2349 N N . ASP A 1 297 ? -28.094 -47.438 -9.742 1 93.12 297 ASP A N 1
ATOM 2350 C CA . ASP A 1 297 ? -29.172 -46.531 -9.359 1 93.12 297 ASP A CA 1
ATOM 2351 C C . ASP A 1 297 ? -28.797 -45.688 -8.133 1 93.12 297 ASP A C 1
ATOM 2353 O O . ASP A 1 297 ? -29.047 -44.5 -8.078 1 93.12 297 ASP A O 1
ATOM 2357 N N . THR A 1 298 ? -28.219 -46.375 -7.219 1 93.25 298 THR A N 1
ATOM 2358 C CA . THR A 1 298 ? -27.75 -45.688 -6.031 1 93.25 298 THR A CA 1
ATOM 2359 C C . THR A 1 298 ? -26.641 -44.688 -6.387 1 93.25 298 THR A C 1
ATOM 2361 O O . THR A 1 298 ? -26.609 -43.562 -5.875 1 93.25 298 THR A O 1
ATOM 2364 N N . ALA A 1 299 ? -25.734 -45.125 -7.207 1 93.12 299 ALA A N 1
ATOM 2365 C CA . ALA A 1 299 ? -24.641 -44.25 -7.652 1 93.12 299 ALA A CA 1
ATOM 2366 C C . ALA A 1 299 ? -25.172 -43 -8.336 1 93.12 299 ALA A C 1
ATOM 2368 O O . ALA A 1 299 ? -24.672 -41.906 -8.117 1 93.12 299 ALA A O 1
ATOM 2369 N N . ALA A 1 300 ? -26.219 -43.219 -9.133 1 92.5 300 ALA A N 1
ATOM 2370 C CA . ALA A 1 300 ? -26.812 -42.125 -9.844 1 92.5 300 ALA A CA 1
ATOM 2371 C C . ALA A 1 300 ? -27.422 -41.094 -8.875 1 92.5 300 ALA A C 1
ATOM 2373 O O . ALA A 1 300 ? -27.281 -39.875 -9.078 1 92.5 300 ALA A O 1
ATOM 2374 N N . THR A 1 301 ? -28 -41.594 -7.844 1 92.06 301 THR A N 1
ATOM 2375 C CA . THR A 1 301 ? -28.609 -40.719 -6.84 1 92.06 301 THR A CA 1
ATOM 2376 C C . THR A 1 301 ? -27.531 -39.938 -6.098 1 92.06 301 THR A C 1
ATOM 2378 O O . THR A 1 301 ? -27.688 -38.719 -5.902 1 92.06 301 THR A O 1
ATOM 2381 N N . GLU A 1 302 ? -26.531 -40.594 -5.754 1 91.69 302 GLU A N 1
ATOM 2382 C CA . GLU A 1 302 ? -25.438 -39.938 -5.016 1 91.69 302 GLU A CA 1
ATOM 2383 C C . GLU A 1 302 ? -24.703 -38.938 -5.891 1 91.69 302 GLU A C 1
ATOM 2385 O O . GLU A 1 302 ? -24.328 -37.875 -5.426 1 91.69 302 GLU A O 1
ATOM 2390 N N . LEU A 1 303 ? -24.5 -39.281 -7.07 1 91.56 303 LEU A N 1
ATOM 2391 C CA . LEU A 1 303 ? -23.812 -38.375 -7.996 1 91.56 303 LEU A CA 1
ATOM 2392 C C . LEU A 1 303 ? -24.625 -37.125 -8.25 1 91.56 303 LEU A C 1
ATOM 2394 O O . LEU A 1 303 ? -24.078 -36.031 -8.375 1 91.56 303 LEU A O 1
ATOM 2398 N N . ARG A 1 304 ? -25.953 -37.312 -8.305 1 89.31 304 ARG A N 1
ATOM 2399 C CA . ARG A 1 304 ? -26.828 -36.156 -8.469 1 89.31 304 ARG A CA 1
ATOM 2400 C C . ARG A 1 304 ? -26.688 -35.188 -7.301 1 89.31 304 ARG A C 1
ATOM 2402 O O . ARG A 1 304 ? -26.688 -33.969 -7.492 1 89.31 304 ARG A O 1
ATOM 2409 N N . ALA A 1 305 ? -26.469 -35.75 -6.168 1 87.75 305 ALA A N 1
ATOM 2410 C CA . ALA A 1 305 ? -26.328 -34.938 -4.969 1 87.75 305 ALA A CA 1
ATOM 2411 C C . ALA A 1 305 ? -25.016 -34.125 -5.008 1 87.75 305 ALA A C 1
ATOM 2413 O O . ALA A 1 305 ? -24.984 -32.969 -4.629 1 87.75 305 ALA A O 1
ATOM 2414 N N . VAL A 1 306 ? -23.953 -34.781 -5.43 1 86.31 306 VAL A N 1
ATOM 2415 C CA . VAL A 1 306 ? -22.625 -34.156 -5.492 1 86.31 306 VAL A CA 1
ATOM 2416 C C . VAL A 1 306 ? -22.609 -33.062 -6.574 1 86.31 306 VAL A C 1
ATOM 2418 O O . VAL A 1 306 ? -22 -32.031 -6.398 1 86.31 306 VAL A O 1
ATOM 2421 N N . LEU A 1 307 ? -23.344 -33.281 -7.582 1 85.56 307 LEU A N 1
ATOM 2422 C CA . LEU A 1 307 ? -23.281 -32.406 -8.75 1 85.56 307 LEU A CA 1
ATOM 2423 C C . LEU A 1 307 ? -24.203 -31.219 -8.586 1 85.56 307 LEU A C 1
ATOM 2425 O O . LEU A 1 307 ? -24.047 -30.203 -9.258 1 85.56 307 LEU A O 1
ATOM 2429 N N . THR A 1 308 ? -25.219 -31.359 -7.695 1 78.31 308 THR A N 1
ATOM 2430 C CA . THR A 1 308 ? -26.188 -30.281 -7.488 1 78.31 308 THR A CA 1
ATOM 2431 C C . THR A 1 308 ? -25.75 -29.406 -6.312 1 78.31 308 THR A C 1
ATOM 2433 O O . THR A 1 308 ? -26.312 -28.328 -6.098 1 78.31 308 THR A O 1
ATOM 2436 N N . ALA A 1 309 ? -24.812 -29.812 -5.52 1 68.44 309 ALA A N 1
ATOM 2437 C CA . ALA A 1 309 ? -24.375 -29.016 -4.363 1 68.44 309 ALA A CA 1
ATOM 2438 C C . ALA A 1 309 ? -23.734 -27.703 -4.805 1 68.44 309 ALA A C 1
ATOM 2440 O O . ALA A 1 309 ? -22.984 -27.672 -5.773 1 68.44 309 ALA A O 1
ATOM 2441 N N . PRO A 1 310 ? -24.234 -26.625 -4.176 1 66.38 310 PRO A N 1
ATOM 2442 C CA . PRO A 1 310 ? -23.656 -25.328 -4.527 1 66.38 310 PRO A CA 1
ATOM 2443 C C . PRO A 1 310 ? -22.141 -25.312 -4.359 1 66.38 310 PRO A C 1
ATOM 2445 O O . PRO A 1 310 ? -21.594 -26.078 -3.561 1 66.38 310 PRO A O 1
ATOM 2448 N N . LYS A 1 311 ? -21.469 -24.641 -5.152 1 55.53 311 LYS A N 1
ATOM 2449 C CA . LYS A 1 311 ? -20.016 -24.453 -5.094 1 55.53 311 LYS A CA 1
ATOM 2450 C C . LYS A 1 311 ? -19.609 -23.797 -3.783 1 55.53 311 LYS A C 1
ATOM 2452 O O . LYS A 1 311 ? -20.172 -22.766 -3.391 1 55.53 311 LYS A O 1
ATOM 2457 N N . HIS A 1 312 ? -19 -24.438 -2.777 1 46.69 312 HIS A N 1
ATOM 2458 C CA . HIS A 1 312 ? -18.438 -23.641 -1.687 1 46.69 312 HIS A CA 1
ATOM 2459 C C . HIS A 1 312 ? -17.188 -22.906 -2.131 1 46.69 312 HIS A C 1
ATOM 2461 O O . HIS A 1 312 ? -16.422 -23.391 -2.971 1 46.69 312 HIS A O 1
ATOM 2467 N N . MET B 1 1 ? 27.328 77.312 32.406 1 25.86 1 MET B N 1
ATOM 2468 C CA . MET B 1 1 ? 27.219 75.875 32.531 1 25.86 1 MET B CA 1
ATOM 2469 C C . MET B 1 1 ? 26.172 75.312 31.594 1 25.86 1 MET B C 1
ATOM 2471 O O . MET B 1 1 ? 24.984 75.5 31.797 1 25.86 1 MET B O 1
ATOM 2475 N N . GLU B 1 2 ? 26.453 75.25 30.25 1 26.06 2 GLU B N 1
ATOM 2476 C CA . GLU B 1 2 ? 25.719 75.188 28.984 1 26.06 2 GLU B CA 1
ATOM 2477 C C . GLU B 1 2 ? 25.031 73.875 28.781 1 26.06 2 GLU B C 1
ATOM 2479 O O . GLU B 1 2 ? 25.625 72.812 28.969 1 26.06 2 GLU B O 1
ATOM 2484 N N . CYS B 1 3 ? 23.625 73.75 29 1 27.45 3 CYS B N 1
ATOM 2485 C CA . CYS B 1 3 ? 22.656 72.688 28.828 1 27.45 3 CYS B CA 1
ATOM 2486 C C . CYS B 1 3 ? 22.781 72.062 27.438 1 27.45 3 CYS B C 1
ATOM 2488 O O . CYS B 1 3 ? 22.641 72.75 26.422 1 27.45 3 CYS B O 1
ATOM 2490 N N . LEU B 1 4 ? 23.688 71.062 27.234 1 25.91 4 LEU B N 1
ATOM 2491 C CA . LEU B 1 4 ? 24.016 70.312 26.031 1 25.91 4 LEU B CA 1
ATOM 2492 C C . LEU B 1 4 ? 22.75 69.75 25.375 1 25.91 4 LEU B C 1
ATOM 2494 O O . LEU B 1 4 ? 21.969 69.062 26.016 1 25.91 4 LEU B O 1
ATOM 2498 N N . GLU B 1 5 ? 22.172 70.438 24.328 1 23.81 5 GLU B N 1
ATOM 2499 C CA . GLU B 1 5 ? 21.016 70.188 23.484 1 23.81 5 GLU B CA 1
ATOM 2500 C C . GLU B 1 5 ? 21.078 68.812 22.812 1 23.81 5 GLU B C 1
ATOM 2502 O O . GLU B 1 5 ? 21.969 68.562 21.984 1 23.81 5 GLU B O 1
ATOM 2507 N N . ILE B 1 6 ? 20.844 67.625 23.484 1 26.44 6 ILE B N 1
ATOM 2508 C CA . ILE B 1 6 ? 20.734 66.312 22.953 1 26.44 6 ILE B CA 1
ATOM 2509 C C . ILE B 1 6 ? 19.797 66.312 21.75 1 26.44 6 ILE B C 1
ATOM 2511 O O . ILE B 1 6 ? 18.609 66.562 21.875 1 26.44 6 ILE B O 1
ATOM 2515 N N . THR B 1 7 ? 20.297 66.562 20.547 1 25.95 7 THR B N 1
ATOM 2516 C CA . THR B 1 7 ? 19.688 66.688 19.234 1 25.95 7 THR B CA 1
ATOM 2517 C C . THR B 1 7 ? 18.844 65.438 18.953 1 25.95 7 THR B C 1
ATOM 2519 O O . THR B 1 7 ? 19.125 64.312 19.453 1 25.95 7 THR B O 1
ATOM 2522 N N . LYS B 1 8 ? 17.688 65.562 18.172 1 29.72 8 LYS B N 1
ATOM 2523 C CA . LYS B 1 8 ? 16.5 64.938 17.609 1 29.72 8 LYS B CA 1
ATOM 2524 C C . LYS B 1 8 ? 16.875 63.688 16.797 1 29.72 8 LYS B C 1
ATOM 2526 O O . LYS B 1 8 ? 17.391 63.812 15.68 1 29.72 8 LYS B O 1
ATOM 2531 N N . TRP B 1 9 ? 17.438 62.625 17.312 1 25 9 TRP B N 1
ATOM 2532 C CA . TRP B 1 9 ? 17.656 61.406 16.547 1 25 9 TRP B CA 1
ATOM 2533 C C . TRP B 1 9 ? 16.375 60.969 15.828 1 25 9 TRP B C 1
ATOM 2535 O O . TRP B 1 9 ? 15.305 60.938 16.438 1 25 9 TRP B O 1
ATOM 2545 N N . PRO B 1 10 ? 16.297 61.062 14.43 1 25.52 10 PRO B N 1
ATOM 2546 C CA . PRO B 1 10 ? 15.133 60.875 13.562 1 25.52 10 PRO B CA 1
ATOM 2547 C C . PRO B 1 10 ? 14.453 59.531 13.766 1 25.52 10 PRO B C 1
ATOM 2549 O O . PRO B 1 10 ? 15.125 58.5 13.898 1 25.52 10 PRO B O 1
ATOM 2552 N N . LEU B 1 11 ? 13.25 59.438 14.359 1 24.19 11 LEU B N 1
ATOM 2553 C CA . LEU B 1 11 ? 12.242 58.406 14.531 1 24.19 11 LEU B CA 1
ATOM 2554 C C . LEU B 1 11 ? 11.883 57.781 13.188 1 24.19 11 LEU B C 1
ATOM 2556 O O . LEU B 1 11 ? 10.922 57 13.094 1 24.19 11 LEU B O 1
ATOM 2560 N N . GLN B 1 12 ? 12.398 58.281 12.062 1 22.25 12 GLN B N 1
ATOM 2561 C CA . GLN B 1 12 ? 11.656 57.969 10.852 1 22.25 12 GLN B CA 1
ATOM 2562 C C . GLN B 1 12 ? 11.672 56.469 10.586 1 22.25 12 GLN B C 1
ATOM 2564 O O . GLN B 1 12 ? 10.734 55.906 10.008 1 22.25 12 GLN B O 1
ATOM 2569 N N . ARG B 1 13 ? 12.93 55.844 10.477 1 26.95 13 ARG B N 1
ATOM 2570 C CA . ARG B 1 13 ? 12.961 54.688 9.594 1 26.95 13 ARG B CA 1
ATOM 2571 C C . ARG B 1 13 ? 12.188 53.531 10.195 1 26.95 13 ARG B C 1
ATOM 2573 O O . ARG B 1 13 ? 12.695 52.406 10.258 1 26.95 13 ARG B O 1
ATOM 2580 N N . LEU B 1 14 ? 11.5 53.781 11.344 1 23.8 14 LEU B N 1
ATOM 2581 C CA . LEU B 1 14 ? 10.852 52.531 11.742 1 23.8 14 LEU B CA 1
ATOM 2582 C C . LEU B 1 14 ? 9.844 52.094 10.688 1 23.8 14 LEU B C 1
ATOM 2584 O O . LEU B 1 14 ? 8.664 52.469 10.758 1 23.8 14 LEU B O 1
ATOM 2588 N N . ARG B 1 15 ? 10.141 52.312 9.375 1 26.41 15 ARG B N 1
ATOM 2589 C CA . ARG B 1 15 ? 9.156 51.844 8.398 1 26.41 15 ARG B CA 1
ATOM 2590 C C . ARG B 1 15 ? 8.617 50.469 8.758 1 26.41 15 ARG B C 1
ATOM 2592 O O . ARG B 1 15 ? 9.203 49.781 9.586 1 26.41 15 ARG B O 1
ATOM 2599 N N . GLY B 1 16 ? 7.609 50 7.789 1 26.23 16 GLY B N 1
ATOM 2600 C CA . GLY B 1 16 ? 6.602 48.969 7.656 1 26.23 16 GLY B CA 1
ATOM 2601 C C . GLY B 1 16 ? 7.176 47.562 7.734 1 26.23 16 GLY B C 1
ATOM 2602 O O . GLY B 1 16 ? 7.789 47.094 6.777 1 26.23 16 GLY B O 1
ATOM 2603 N N . TRP B 1 17 ? 7.887 47.281 8.82 1 25.38 17 TRP B N 1
ATOM 2604 C CA . TRP B 1 17 ? 8.211 45.844 8.938 1 25.38 17 TRP B CA 1
ATOM 2605 C C . TRP B 1 17 ? 7.02 45 8.555 1 25.38 17 TRP B C 1
ATOM 2607 O O . TRP B 1 17 ? 5.973 45.031 9.203 1 25.38 17 TRP B O 1
ATOM 2617 N N . ALA B 1 18 ? 6.82 44.844 7.258 1 30.47 18 ALA B N 1
ATOM 2618 C CA . ALA B 1 18 ? 5.91 43.781 6.809 1 30.47 18 ALA B CA 1
ATOM 2619 C C . ALA B 1 18 ? 6.035 42.531 7.684 1 30.47 18 ALA B C 1
ATOM 2621 O O . ALA B 1 18 ? 7.125 41.969 7.824 1 30.47 18 ALA B O 1
ATOM 2622 N N . CYS B 1 19 ? 5.297 42.5 8.758 1 29.95 19 CYS B N 1
ATOM 2623 C CA . CYS B 1 19 ? 5.16 41.312 9.594 1 29.95 19 CYS B CA 1
ATOM 2624 C C . CYS B 1 19 ? 5.211 40.062 8.758 1 29.95 19 CYS B C 1
ATOM 2626 O O . CYS B 1 19 ? 4.285 39.781 7.988 1 29.95 19 CYS B O 1
ATOM 2628 N N . GLN B 1 20 ? 6.422 39.844 8.188 1 30.8 20 GLN B N 1
ATOM 2629 C CA . GLN B 1 20 ? 6.48 38.5 7.598 1 30.8 20 GLN B CA 1
ATOM 2630 C C . GLN B 1 20 ? 5.863 37.469 8.523 1 30.8 20 GLN B C 1
ATOM 2632 O O . GLN B 1 20 ? 6.047 37.531 9.742 1 30.8 20 GLN B O 1
ATOM 2637 N N . PRO B 1 21 ? 4.789 36.875 8.125 1 32.88 21 PRO B N 1
ATOM 2638 C CA . PRO B 1 21 ? 4.207 35.812 8.961 1 32.88 21 PRO B CA 1
ATOM 2639 C C . PRO B 1 21 ? 5.262 34.906 9.562 1 32.88 21 PRO B C 1
ATOM 2641 O O . PRO B 1 21 ? 6.289 34.625 8.938 1 32.88 21 PRO B O 1
ATOM 2644 N N . LEU B 1 22 ? 5.492 35 10.891 1 34.28 22 LEU B N 1
ATOM 2645 C CA . LEU B 1 22 ? 6.391 34.219 11.742 1 34.28 22 LEU B CA 1
ATOM 2646 C C . LEU B 1 22 ? 6.418 32.75 11.305 1 34.28 22 LEU B C 1
ATOM 2648 O O . LEU B 1 22 ? 5.383 32.188 10.953 1 34.28 22 LEU B O 1
ATOM 2652 N N . PRO B 1 23 ? 7.594 32.344 10.961 1 34.41 23 PRO B N 1
ATOM 2653 C CA . PRO B 1 23 ? 7.723 30.938 10.625 1 34.41 23 PRO B CA 1
ATOM 2654 C C . PRO B 1 23 ? 7.254 30.016 11.758 1 34.41 23 PRO B C 1
ATOM 2656 O O . PRO B 1 23 ? 7.441 30.344 12.938 1 34.41 23 PRO B O 1
ATOM 2659 N N . VAL B 1 24 ? 6.156 29.328 11.672 1 36.88 24 VAL B N 1
ATOM 2660 C CA . VAL B 1 24 ? 5.512 28.375 12.57 1 36.88 24 VAL B CA 1
ATOM 2661 C C . VAL B 1 24 ? 6.531 27.344 13.047 1 36.88 24 VAL B C 1
ATOM 2663 O O . VAL B 1 24 ? 6.965 26.484 12.281 1 36.88 24 VAL B O 1
ATOM 2666 N N . GLY B 1 25 ? 7.504 27.656 13.898 1 32.59 25 GLY B N 1
ATOM 2667 C CA . GLY B 1 25 ? 8.508 26.766 14.453 1 32.59 25 GLY B CA 1
ATOM 2668 C C . GLY B 1 25 ? 7.93 25.484 15.008 1 32.59 25 GLY B C 1
ATOM 2669 O O . GLY B 1 25 ? 7.832 24.484 14.297 1 32.59 25 GLY B O 1
ATOM 2670 N N . SER B 1 26 ? 7.758 25.391 16.453 1 39.84 26 SER B N 1
ATOM 2671 C CA . SER B 1 26 ? 7.766 24.141 17.219 1 39.84 26 SER B CA 1
ATOM 2672 C C . SER B 1 26 ? 6.508 23.328 16.969 1 39.84 26 SER B C 1
ATOM 2674 O O . SER B 1 26 ? 5.406 23.734 17.344 1 39.84 26 SER B O 1
ATOM 2676 N N . LEU B 1 27 ? 6.496 22.422 16.047 1 45.69 27 LEU B N 1
ATOM 2677 C CA . LEU B 1 27 ? 5.59 21.609 15.242 1 45.69 27 LEU B CA 1
ATOM 2678 C C . LEU B 1 27 ? 4.848 20.609 16.125 1 45.69 27 LEU B C 1
ATOM 2680 O O . LEU B 1 27 ? 3.838 20.031 15.703 1 45.69 27 LEU B O 1
ATOM 2684 N N . PRO B 1 28 ? 5.52 20.109 17.219 1 48.09 28 PRO B N 1
ATOM 2685 C CA . PRO B 1 28 ? 4.703 19.109 17.906 1 48.09 28 PRO B CA 1
ATOM 2686 C C . PRO B 1 28 ? 3.371 19.672 18.391 1 48.09 28 PRO B C 1
ATOM 2688 O O . PRO B 1 28 ? 2.371 18.938 18.438 1 48.09 28 PRO B O 1
ATOM 2691 N N . PHE B 1 29 ? 3.367 20.969 18.719 1 51.62 29 PHE B N 1
ATOM 2692 C CA . PHE B 1 29 ? 2.26 21.656 19.391 1 51.62 29 PHE B CA 1
ATOM 2693 C C . PHE B 1 29 ? 1.085 21.828 18.438 1 51.62 29 PHE B C 1
ATOM 2695 O O . PHE B 1 29 ? -0.072 21.672 18.828 1 51.62 29 PHE B O 1
ATOM 2702 N N . MET B 1 30 ? 1.457 22.141 17.188 1 55.84 30 MET B N 1
ATOM 2703 C CA . MET B 1 30 ? 0.364 22.359 16.234 1 55.84 30 MET B CA 1
ATOM 2704 C C . MET B 1 30 ? -0.449 21.078 16.047 1 55.84 30 MET B C 1
ATOM 2706 O O . MET B 1 30 ? -1.671 21.125 15.898 1 55.84 30 MET B O 1
ATOM 2710 N N . THR B 1 31 ? 0.201 20.031 16.438 1 64.12 31 THR B N 1
ATOM 2711 C CA . THR B 1 31 ? -0.52 18.781 16.219 1 64.12 31 THR B CA 1
ATOM 2712 C C . THR B 1 31 ? -1.561 18.547 17.312 1 64.12 31 THR B C 1
ATOM 2714 O O . THR B 1 31 ? -2.664 18.078 17.031 1 64.12 31 THR B O 1
ATOM 2717 N N . SER B 1 32 ? -1.28 19.188 18.469 1 78.81 32 SER B N 1
ATOM 2718 C CA . SER B 1 32 ? -2.201 18.891 19.562 1 78.81 32 SER B CA 1
ATOM 2719 C C . SER B 1 32 ? -3.5 19.672 19.422 1 78.81 32 SER B C 1
ATOM 2721 O O . SER B 1 32 ? -4.586 19.141 19.656 1 78.81 32 SER B O 1
ATOM 2723 N N . VAL B 1 33 ? -3.332 20.938 19.016 1 87.19 33 VAL B N 1
ATOM 2724 C CA . VAL B 1 33 ? -4.547 21.734 18.906 1 87.19 33 VAL B CA 1
ATOM 2725 C C . VAL B 1 33 ? -5.379 21.25 17.719 1 87.19 33 VAL B C 1
ATOM 2727 O O . VAL B 1 33 ? -6.609 21.266 17.766 1 87.19 33 VAL B O 1
ATOM 2730 N N . PHE B 1 34 ? -4.734 20.797 16.75 1 88.69 34 PHE B N 1
ATOM 2731 C CA . PHE B 1 34 ? -5.453 20.281 15.586 1 88.69 34 PHE B CA 1
ATOM 2732 C C . PHE B 1 34 ? -6.09 18.938 15.906 1 88.69 34 PHE B C 1
ATOM 2734 O O . PHE B 1 34 ? -7.16 18.609 15.391 1 88.69 34 PHE B O 1
ATOM 2741 N N . ASP B 1 35 ? -5.438 18.234 16.797 1 88.5 35 ASP B N 1
ATOM 2742 C CA . ASP B 1 35 ? -6.09 17.016 17.281 1 88.5 35 ASP B CA 1
ATOM 2743 C C . ASP B 1 35 ? -7.43 17.328 17.922 1 88.5 35 ASP B C 1
ATOM 2745 O O . ASP B 1 35 ? -8.398 16.594 17.766 1 88.5 35 ASP B O 1
ATOM 2749 N N . LEU B 1 36 ? -7.391 18.406 18.641 1 90.31 36 LEU B N 1
ATOM 2750 C CA . LEU B 1 36 ? -8.602 18.797 19.359 1 90.31 36 LEU B CA 1
ATOM 2751 C C . LEU B 1 36 ? -9.711 19.156 18.375 1 90.31 36 LEU B C 1
ATOM 2753 O O . LEU B 1 36 ? -10.844 18.688 18.516 1 90.31 36 LEU B O 1
ATOM 2757 N N . ILE B 1 37 ? -9.43 19.938 17.406 1 91.5 37 ILE B N 1
ATOM 2758 C CA . ILE B 1 37 ? -10.469 20.344 16.469 1 91.5 37 ILE B CA 1
ATOM 2759 C C . ILE B 1 37 ? -10.898 19.156 15.625 1 91.5 37 ILE B C 1
ATOM 2761 O O . ILE B 1 37 ? -12.086 19 15.328 1 91.5 37 ILE B O 1
ATOM 2765 N N . LEU B 1 38 ? -9.977 18.328 15.203 1 92.31 38 LEU B N 1
ATOM 2766 C CA . LEU B 1 38 ? -10.336 17.141 14.438 1 92.31 38 LEU B CA 1
ATOM 2767 C C . LEU B 1 38 ? -11.266 16.234 15.242 1 92.31 38 LEU B C 1
ATOM 2769 O O . LEU B 1 38 ? -12.234 15.688 14.703 1 92.31 38 LEU B O 1
ATOM 2773 N N . ARG B 1 39 ? -10.969 16.062 16.453 1 92.06 39 ARG B N 1
ATOM 2774 C CA . ARG B 1 39 ? -11.805 15.258 17.328 1 92.06 39 ARG B CA 1
ATOM 2775 C C . ARG B 1 39 ? -13.227 15.805 17.391 1 92.06 39 ARG B C 1
ATOM 2777 O O . ARG B 1 39 ? -14.195 15.047 17.312 1 92.06 39 ARG B O 1
ATOM 2784 N N . ARG B 1 40 ? -13.352 17.078 17.562 1 93.12 40 ARG B N 1
ATOM 2785 C CA . ARG B 1 40 ? -14.672 17.703 17.656 1 93.12 40 ARG B CA 1
ATOM 2786 C C . ARG B 1 40 ? -15.422 17.562 16.328 1 93.12 40 ARG B C 1
ATOM 2788 O O . ARG B 1 40 ? -16.641 17.328 16.328 1 93.12 40 ARG B O 1
ATOM 2795 N N . LEU B 1 41 ? -14.695 17.734 15.258 1 94.62 41 LEU B N 1
ATOM 2796 C CA . LEU B 1 41 ? -15.312 17.578 13.945 1 94.62 41 LEU B CA 1
ATOM 2797 C C . LEU B 1 41 ? -15.766 16.141 13.727 1 94.62 41 LEU B C 1
ATOM 2799 O O . LEU B 1 41 ? -16.891 15.898 13.281 1 94.62 41 LEU B O 1
ATOM 2803 N N . GLU B 1 42 ? -15 15.141 14.109 1 94.12 42 GLU B N 1
ATOM 2804 C CA . GLU B 1 42 ? -15.305 13.727 13.938 1 94.12 42 GLU B CA 1
ATOM 2805 C C . GLU B 1 42 ? -16.5 13.312 14.781 1 94.12 42 GLU B C 1
ATOM 2807 O O . GLU B 1 42 ? -17.375 12.578 14.312 1 94.12 42 GLU B O 1
ATOM 2812 N N . GLN B 1 43 ? -16.5 13.781 15.961 1 91.69 43 GLN B N 1
ATOM 2813 C CA . GLN B 1 43 ? -17.5 13.328 16.922 1 91.69 43 GLN B CA 1
ATOM 2814 C C . GLN B 1 43 ? -18.828 14.055 16.719 1 91.69 43 GLN B C 1
ATOM 2816 O O . GLN B 1 43 ? -19.906 13.445 16.844 1 91.69 43 GLN B O 1
ATOM 2821 N N . GLY B 1 44 ? -18.75 15.266 16.328 1 93.88 44 GLY B N 1
ATOM 2822 C CA . GLY B 1 44 ? -19.984 16.047 16.375 1 93.88 44 GLY B CA 1
ATOM 2823 C C . GLY B 1 44 ? -20.391 16.609 15.031 1 93.88 44 GLY B C 1
ATOM 2824 O O . GLY B 1 44 ? -21.562 16.859 14.789 1 93.88 44 GLY B O 1
ATOM 2825 N N . HIS B 1 45 ? -19.406 16.781 14.227 1 96.25 45 HIS B N 1
ATOM 2826 C CA . HIS B 1 45 ? -19.719 17.531 13.016 1 96.25 45 HIS B CA 1
ATOM 2827 C C . HIS B 1 45 ? -18.969 16.969 11.82 1 96.25 45 HIS B C 1
ATOM 2829 O O . HIS B 1 45 ? -18.297 17.719 11.094 1 96.25 45 HIS B O 1
ATOM 2835 N N . PRO B 1 46 ? -19.125 15.672 11.531 1 97.06 46 PRO B N 1
ATOM 2836 C CA . PRO B 1 46 ? -18.375 15.102 10.406 1 97.06 46 PRO B CA 1
ATOM 2837 C C . PRO B 1 46 ? -18.766 15.727 9.062 1 97.06 46 PRO B C 1
ATOM 2839 O O . PRO B 1 46 ? -17.922 15.836 8.164 1 97.06 46 PRO B O 1
ATOM 2842 N N . GLU B 1 47 ? -19.969 16.188 8.898 1 96.69 47 GLU B N 1
ATOM 2843 C CA . GLU B 1 47 ? -20.422 16.812 7.66 1 96.69 47 GLU B CA 1
ATOM 2844 C C . GLU B 1 47 ? -19.703 18.125 7.398 1 96.69 47 GLU B C 1
ATOM 2846 O O . GLU B 1 47 ? -19.453 18.484 6.242 1 96.69 47 GLU B O 1
ATOM 2851 N N . GLN B 1 48 ? -19.375 18.828 8.477 1 96.94 48 GLN B N 1
ATOM 2852 C CA . GLN B 1 48 ? -18.641 20.078 8.312 1 96.94 48 GLN B CA 1
ATOM 2853 C C . GLN B 1 48 ? -17.203 19.812 7.891 1 96.94 48 GLN B C 1
ATOM 2855 O O . GLN B 1 48 ? -16.625 20.594 7.125 1 96.94 48 GLN B O 1
ATOM 2860 N N . LEU B 1 49 ? -16.641 18.75 8.406 1 97.25 49 LEU B N 1
ATOM 2861 C CA . LEU B 1 49 ? -15.312 18.359 7.93 1 97.25 49 LEU B CA 1
ATOM 2862 C C . LEU B 1 49 ? -15.344 18.047 6.438 1 97.25 49 LEU B C 1
ATOM 2864 O O . LEU B 1 49 ? -14.484 18.5 5.688 1 97.25 49 LEU B O 1
ATOM 2868 N N . LEU B 1 50 ? -16.344 17.281 6.023 1 97.75 50 LEU B N 1
ATOM 2869 C CA . LEU B 1 50 ? -16.484 16.953 4.609 1 97.75 50 LEU B CA 1
ATOM 2870 C C . LEU B 1 50 ? -16.688 18.219 3.779 1 97.75 50 LEU B C 1
ATOM 2872 O O . LEU B 1 50 ? -16.172 18.312 2.658 1 97.75 50 LEU B O 1
ATOM 2876 N N . LEU B 1 51 ? -17.422 19.188 4.312 1 97 51 LEU B N 1
ATOM 2877 C CA . LEU B 1 51 ? -17.594 20.469 3.639 1 97 51 LEU B CA 1
ATOM 2878 C C . LEU B 1 51 ? -16.266 21.172 3.438 1 97 51 LEU B C 1
ATOM 2880 O O . LEU B 1 51 ? -16 21.734 2.373 1 97 51 LEU B O 1
ATOM 2884 N N . LEU B 1 52 ? -15.438 21.156 4.445 1 96.94 52 LEU B N 1
ATOM 2885 C CA . LEU B 1 52 ? -14.102 21.734 4.352 1 96.94 52 LEU B CA 1
ATOM 2886 C C . LEU B 1 52 ? -13.289 21.078 3.246 1 96.94 52 LEU B C 1
ATOM 2888 O O . LEU B 1 52 ? -12.594 21.75 2.49 1 96.94 52 LEU B O 1
ATOM 2892 N N . LEU B 1 53 ? -13.43 19.781 3.107 1 96.75 53 LEU B N 1
ATOM 2893 C CA . LEU B 1 53 ? -12.586 19 2.215 1 96.75 53 LEU B CA 1
ATOM 2894 C C . LEU B 1 53 ? -13.078 19.094 0.775 1 96.75 53 LEU B C 1
ATOM 2896 O O . LEU B 1 53 ? -12.281 19.109 -0.162 1 96.75 53 LEU B O 1
ATOM 2900 N N . PHE B 1 54 ? -14.406 19.188 0.601 1 95.06 54 PHE B N 1
ATOM 2901 C CA . PHE B 1 54 ? -14.945 18.984 -0.738 1 95.06 54 PHE B CA 1
ATOM 2902 C C . PHE B 1 54 ? -15.641 20.25 -1.237 1 95.06 54 PHE B C 1
ATOM 2904 O O . PHE B 1 54 ? -15.906 20.375 -2.434 1 95.06 54 PHE B O 1
ATOM 2911 N N . GLY B 1 55 ? -15.938 21.109 -0.358 1 91.12 55 GLY B N 1
ATOM 2912 C CA . GLY B 1 55 ? -16.641 22.312 -0.749 1 91.12 55 GLY B CA 1
ATOM 2913 C C . GLY B 1 55 ? -18.062 22.047 -1.215 1 91.12 55 GLY B C 1
ATOM 2914 O O . GLY B 1 55 ? -18.828 21.359 -0.533 1 91.12 55 GLY B O 1
ATOM 2915 N N . GLY B 1 56 ? -18.344 22.531 -2.416 1 83.19 56 GLY B N 1
ATOM 2916 C CA . GLY B 1 56 ? -19.719 22.5 -2.906 1 83.19 56 GLY B CA 1
ATOM 2917 C C . GLY B 1 56 ? -20.188 21.109 -3.256 1 83.19 56 GLY B C 1
ATOM 2918 O O . GLY B 1 56 ? -21.391 20.828 -3.219 1 83.19 56 GLY B O 1
ATOM 2919 N N . GLN B 1 57 ? -19.391 20.25 -3.646 1 86.94 57 GLN B N 1
ATOM 2920 C CA . GLN B 1 57 ? -19.766 18.875 -3.996 1 86.94 57 GLN B CA 1
ATOM 2921 C C . GLN B 1 57 ? -19.406 17.906 -2.879 1 86.94 57 GLN B C 1
ATOM 2923 O O . GLN B 1 57 ? -18.719 16.906 -3.117 1 86.94 57 GLN B O 1
ATOM 2928 N N . THR B 1 58 ? -20.078 18.156 -1.761 1 93.62 58 THR B N 1
ATOM 2929 C CA . THR B 1 58 ? -19.75 17.391 -0.564 1 93.62 58 THR B CA 1
ATOM 2930 C C . THR B 1 58 ? -20.469 16.031 -0.571 1 93.62 58 THR B C 1
ATOM 2932 O O . THR B 1 58 ? -21.688 15.977 -0.743 1 93.62 58 THR B O 1
ATOM 2935 N N . PRO B 1 59 ? -19.75 14.93 -0.455 1 96.88 59 PRO B N 1
ATOM 2936 C CA . PRO B 1 59 ? -20.406 13.625 -0.321 1 96.88 59 PRO B CA 1
ATOM 2937 C C . PRO B 1 59 ? -21.188 13.492 0.981 1 96.88 59 PRO B C 1
ATOM 2939 O O . PRO B 1 59 ? -20.938 14.242 1.932 1 96.88 59 PRO B O 1
ATOM 2942 N N . ALA B 1 60 ? -22.141 12.562 0.916 1 97.31 60 ALA B N 1
ATOM 2943 C CA . ALA B 1 60 ? -22.922 12.289 2.123 1 97.31 60 ALA B CA 1
ATOM 2944 C C . ALA B 1 60 ? -22.109 11.469 3.121 1 97.31 60 ALA B C 1
ATOM 2946 O O . ALA B 1 60 ? -21.422 10.508 2.74 1 97.31 60 ALA B O 1
ATOM 2947 N N . PHE B 1 61 ? -22.156 11.867 4.359 1 98 61 PHE B N 1
ATOM 2948 C CA . PHE B 1 61 ? -21.516 11.117 5.426 1 98 61 PHE B CA 1
ATOM 2949 C C . PHE B 1 61 ? -22.266 9.828 5.715 1 98 61 PHE B C 1
ATOM 2951 O O . PHE B 1 61 ? -23.484 9.828 5.848 1 98 61 PHE B O 1
ATOM 2958 N N . VAL B 1 62 ? -21.547 8.711 5.816 1 98.12 62 VAL B N 1
ATOM 2959 C CA . VAL B 1 62 ? -22.172 7.434 6.133 1 98.12 62 VAL B CA 1
ATOM 2960 C C . VAL B 1 62 ? -21.781 7 7.543 1 98.12 62 VAL B C 1
ATOM 2962 O O . VAL B 1 62 ? -22.641 6.781 8.398 1 98.12 62 VAL B O 1
ATOM 2965 N N . ARG B 1 63 ? -20.469 6.891 7.832 1 97.69 63 ARG B N 1
ATOM 2966 C CA . ARG B 1 63 ? -19.984 6.492 9.148 1 97.69 63 ARG B CA 1
ATOM 2967 C C . ARG B 1 63 ? -18.516 6.836 9.32 1 97.69 63 ARG B C 1
ATOM 2969 O O . ARG B 1 63 ? -17.781 6.992 8.328 1 97.69 63 ARG B O 1
ATOM 2976 N N . MET B 1 64 ? -18.125 6.902 10.586 1 96.75 64 MET B N 1
ATOM 2977 C CA . MET B 1 64 ? -16.688 6.898 10.883 1 96.75 64 MET B CA 1
ATOM 2978 C C . MET B 1 64 ? -16.109 5.5 10.719 1 96.75 64 MET B C 1
ATOM 2980 O O . MET B 1 64 ? -16.797 4.504 10.953 1 96.75 64 MET B O 1
ATOM 2984 N N . ALA B 1 65 ? -14.922 5.457 10.234 1 94.75 65 ALA B N 1
ATOM 2985 C CA . ALA B 1 65 ? -14.203 4.18 10.172 1 94.75 65 ALA B CA 1
ATOM 2986 C C . ALA B 1 65 ? -13.047 4.152 11.164 1 94.75 65 ALA B C 1
ATOM 2988 O O . ALA B 1 65 ? -12.617 5.199 11.656 1 94.75 65 ALA B O 1
ATOM 2989 N N . ASP B 1 66 ? -12.602 2.949 11.453 1 89.62 66 ASP B N 1
ATOM 2990 C CA . ASP B 1 66 ? -11.477 2.764 12.375 1 89.62 66 ASP B CA 1
ATOM 2991 C C . ASP B 1 66 ? -10.203 3.395 11.812 1 89.62 66 ASP B C 1
ATOM 2993 O O . ASP B 1 66 ? -9.836 3.15 10.664 1 89.62 66 ASP B O 1
ATOM 2997 N N . SER B 1 67 ? -9.539 4.207 12.625 1 87 67 SER B N 1
ATOM 2998 C CA . SER B 1 67 ? -8.328 4.891 12.203 1 87 67 SER B CA 1
ATOM 2999 C C . SER B 1 67 ? -7.098 4.016 12.406 1 87 67 SER B C 1
ATOM 3001 O O . SER B 1 67 ? -6.016 4.32 11.898 1 87 67 SER B O 1
ATOM 3003 N N . SER B 1 68 ? -7.281 2.971 13.125 1 84 68 SER B N 1
ATOM 3004 C CA . SER B 1 68 ? -6.16 2.047 13.273 1 84 68 SER B CA 1
ATOM 3005 C C . SER B 1 68 ? -5.828 1.36 11.953 1 84 68 SER B C 1
ATOM 3007 O O . SER B 1 68 ? -6.723 1.091 11.148 1 84 68 SER B O 1
ATOM 3009 N N . LEU B 1 69 ? -4.551 1.243 11.688 1 79.62 69 LEU B N 1
ATOM 3010 C CA . LEU B 1 69 ? -4.09 0.593 10.469 1 79.62 69 LEU B CA 1
ATOM 3011 C C . LEU B 1 69 ? -3.627 -0.832 10.75 1 79.62 69 LEU B C 1
ATOM 3013 O O . LEU B 1 69 ? -2.873 -1.066 11.703 1 79.62 69 LEU B O 1
ATOM 3017 N N . PRO B 1 70 ? -4.129 -1.7 10.008 1 67.88 70 PRO B N 1
ATOM 3018 C CA . PRO B 1 70 ? -3.732 -3.086 10.266 1 67.88 70 PRO B CA 1
ATOM 3019 C C . PRO B 1 70 ? -2.217 -3.27 10.305 1 67.88 70 PRO B C 1
ATOM 3021 O O . PRO B 1 70 ? -1.505 -2.75 9.445 1 67.88 70 PRO B O 1
ATOM 3024 N N . GLN B 1 71 ? -1.767 -3.943 11.367 1 68 71 GLN B N 1
ATOM 3025 C CA . GLN B 1 71 ? -0.362 -4.309 11.516 1 68 71 GLN B CA 1
ATOM 3026 C C . GLN B 1 71 ? 0.524 -3.07 11.586 1 68 71 GLN B C 1
ATOM 3028 O O . GLN B 1 71 ? 1.585 -3.023 10.961 1 68 71 GLN B O 1
ATOM 3033 N N . SER B 1 72 ? -0.009 -2.051 12.094 1 73.06 72 SER B N 1
ATOM 3034 C CA . SER B 1 72 ? 0.762 -0.825 12.273 1 73.06 72 SER B CA 1
ATOM 3035 C C . SER B 1 72 ? 0.521 -0.22 13.648 1 73.06 72 SER B C 1
ATOM 3037 O O . SER B 1 72 ? -0.596 -0.268 14.172 1 73.06 72 SER B O 1
ATOM 3039 N N . GLU B 1 73 ? 1.562 0.337 14.141 1 72.25 73 GLU B N 1
ATOM 3040 C CA . GLU B 1 73 ? 1.404 1.105 15.375 1 72.25 73 GLU B CA 1
ATOM 3041 C C . GLU B 1 73 ? 0.894 2.514 15.086 1 72.25 73 GLU B C 1
ATOM 3043 O O . GLU B 1 73 ? 0.4 3.197 15.984 1 72.25 73 GLU B O 1
ATOM 3048 N N . ARG B 1 74 ? 0.991 2.775 13.906 1 81.44 74 ARG B N 1
ATOM 3049 C CA . ARG B 1 74 ? 0.524 4.102 13.516 1 81.44 74 ARG B CA 1
ATOM 3050 C C . ARG B 1 74 ? -0.977 4.098 13.25 1 81.44 74 ARG B C 1
ATOM 3052 O O . ARG B 1 74 ? -1.562 3.047 12.977 1 81.44 74 ARG B O 1
ATOM 3059 N N . ARG B 1 75 ? -1.541 5.27 13.391 1 88.94 75 ARG B N 1
ATOM 3060 C CA . ARG B 1 75 ? -2.961 5.473 13.125 1 88.94 75 ARG B CA 1
ATOM 3061 C C . ARG B 1 75 ? -3.176 6.617 12.141 1 88.94 75 ARG B C 1
ATOM 3063 O O . ARG B 1 75 ? -2.414 7.586 12.133 1 88.94 75 ARG B O 1
ATOM 3070 N N . ALA B 1 76 ? -4.148 6.375 11.312 1 92.5 76 ALA B N 1
ATOM 3071 C CA . ALA B 1 76 ? -4.594 7.508 10.508 1 92.5 76 ALA B CA 1
ATOM 3072 C C . ALA B 1 76 ? -5.219 8.594 11.375 1 92.5 76 ALA B C 1
ATOM 3074 O O . ALA B 1 76 ? -5.723 8.305 12.469 1 92.5 76 ALA B O 1
ATOM 3075 N N . ASP B 1 77 ? -5.168 9.789 10.938 1 93 77 ASP B N 1
ATOM 3076 C CA . ASP B 1 77 ? -5.797 10.859 11.695 1 93 77 ASP B CA 1
ATOM 3077 C C . ASP B 1 77 ? -7.312 10.695 11.734 1 93 77 ASP B C 1
ATOM 3079 O O . ASP B 1 77 ? -7.934 10.836 12.789 1 93 77 ASP B O 1
ATOM 3083 N N . THR B 1 78 ? -7.836 10.516 10.555 1 95 78 THR B N 1
ATOM 3084 C CA . THR B 1 78 ? -9.273 10.305 10.461 1 95 78 THR B CA 1
ATOM 3085 C C . THR B 1 78 ? -9.625 9.523 9.203 1 95 78 THR B C 1
ATOM 3087 O O . THR B 1 78 ? -9.062 9.766 8.133 1 95 78 THR B O 1
ATOM 3090 N N . VAL B 1 79 ? -10.547 8.547 9.367 1 97.62 79 VAL B N 1
ATOM 3091 C CA . VAL B 1 79 ? -11.086 7.824 8.219 1 97.62 79 VAL B CA 1
ATOM 3092 C C . VAL B 1 79 ? -12.617 7.848 8.273 1 97.62 79 VAL B C 1
ATOM 3094 O O . VAL B 1 79 ? -13.211 7.559 9.312 1 97.62 79 VAL B O 1
ATOM 3097 N N . MET B 1 80 ? -13.227 8.25 7.172 1 98.06 80 MET B N 1
ATOM 3098 C CA . MET B 1 80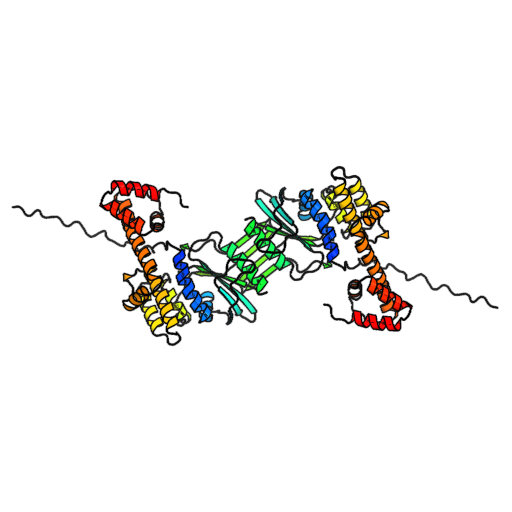 ? -14.68 8.281 7.062 1 98.06 80 MET B CA 1
ATOM 3099 C C . MET B 1 80 ? -15.148 7.531 5.82 1 98.06 80 MET B C 1
ATOM 3101 O O . MET B 1 80 ? -14.5 7.582 4.777 1 98.06 80 MET B O 1
ATOM 3105 N N . VAL B 1 81 ? -16.234 6.844 5.934 1 98.5 81 VAL B N 1
ATOM 3106 C CA . VAL B 1 81 ? -16.906 6.281 4.766 1 98.5 81 VAL B CA 1
ATOM 3107 C C . VAL B 1 81 ? -18 7.23 4.293 1 98.5 81 VAL B C 1
ATOM 3109 O O . VAL B 1 81 ? -18.812 7.695 5.09 1 98.5 81 VAL B O 1
ATOM 3112 N N . VAL B 1 82 ? -18 7.531 3.039 1 98.5 82 VAL B N 1
ATOM 3113 C CA . VAL B 1 82 ? -18.938 8.508 2.479 1 98.5 82 VAL B CA 1
ATOM 3114 C C . VAL B 1 82 ? -19.562 7.949 1.205 1 98.5 82 VAL B C 1
ATOM 3116 O O . VAL B 1 82 ? -19.172 6.879 0.73 1 98.5 82 VAL B O 1
ATOM 3119 N N . GLU B 1 83 ? -20.562 8.672 0.747 1 98 83 GLU B N 1
ATOM 3120 C CA . GLU B 1 83 ? -21.25 8.273 -0.478 1 98 83 GLU B CA 1
ATOM 3121 C C . GLU B 1 83 ? -21.469 9.477 -1.394 1 98 83 GLU B C 1
ATOM 3123 O O . GLU B 1 83 ? -21.906 10.539 -0.939 1 98 83 GLU B O 1
ATOM 3128 N N . ALA B 1 84 ? -21.094 9.375 -2.613 1 95.38 84 ALA B N 1
ATOM 3129 C CA . ALA B 1 84 ? -21.328 10.375 -3.65 1 95.38 84 ALA B CA 1
ATOM 3130 C C . ALA B 1 84 ? -21.781 9.719 -4.953 1 95.38 84 ALA B C 1
ATOM 3132 O O . ALA B 1 84 ? -21.141 8.781 -5.434 1 95.38 84 ALA B O 1
ATOM 3133 N N . GLY B 1 85 ? -22.906 10.234 -5.59 1 92.06 85 GLY B N 1
ATOM 3134 C CA . GLY B 1 85 ? -23.391 9.703 -6.855 1 92.06 85 GLY B CA 1
ATOM 3135 C C . GLY B 1 85 ? -23.703 8.219 -6.801 1 92.06 85 GLY B C 1
ATOM 3136 O O . GLY B 1 85 ? -23.406 7.48 -7.75 1 92.06 85 GLY B O 1
ATOM 3137 N N . GLY B 1 86 ? -24.031 7.73 -5.711 1 92.75 86 GLY B N 1
ATOM 3138 C CA . GLY B 1 86 ? -24.391 6.332 -5.566 1 92.75 86 GLY B CA 1
ATOM 3139 C C . GLY B 1 86 ? -23.219 5.426 -5.293 1 92.75 86 GLY B C 1
ATOM 3140 O O . GLY B 1 86 ? -23.375 4.211 -5.141 1 92.75 86 GLY B O 1
ATOM 3141 N N . ALA B 1 87 ? -22.062 5.965 -5.227 1 95.25 87 ALA B N 1
ATOM 3142 C CA . ALA B 1 87 ? -20.859 5.168 -4.965 1 95.25 87 ALA B CA 1
ATOM 3143 C C . ALA B 1 87 ? -20.297 5.453 -3.574 1 95.25 87 ALA B C 1
ATOM 3145 O O . ALA B 1 87 ? -20.266 6.609 -3.141 1 95.25 87 ALA B O 1
ATOM 3146 N N . ARG B 1 88 ? -19.891 4.387 -2.895 1 97.81 88 ARG B N 1
ATOM 3147 C CA . ARG B 1 88 ? -19.312 4.527 -1.566 1 97.81 88 ARG B CA 1
ATOM 3148 C C . ARG B 1 88 ? -17.781 4.457 -1.633 1 97.81 88 ARG B C 1
ATOM 3150 O O . ARG B 1 88 ? -17.234 3.662 -2.395 1 97.81 88 ARG B O 1
ATOM 3157 N N . PHE B 1 89 ? -17.172 5.262 -0.88 1 98.44 89 PHE B N 1
ATOM 3158 C CA . PHE B 1 89 ? -15.727 5.215 -0.745 1 98.44 89 PHE B CA 1
ATOM 3159 C C . PHE B 1 89 ? -15.297 5.75 0.616 1 98.44 89 PHE B C 1
ATOM 3161 O O . PHE B 1 89 ? -16.094 6.367 1.328 1 98.44 89 PHE B O 1
ATOM 3168 N N . ALA B 1 90 ? -14.109 5.418 1.016 1 98.44 90 ALA B N 1
ATOM 3169 C CA . ALA B 1 90 ? -13.531 5.93 2.256 1 98.44 90 ALA B CA 1
ATOM 3170 C C . ALA B 1 90 ? -12.711 7.188 1.996 1 98.44 90 ALA B C 1
ATOM 3172 O O . ALA B 1 90 ? -12.125 7.344 0.923 1 98.44 90 ALA B O 1
ATOM 3173 N N . VAL B 1 91 ? -12.727 8.094 2.936 1 98.38 91 VAL B N 1
ATOM 3174 C CA . VAL B 1 91 ? -11.883 9.289 2.932 1 98.38 91 VAL B CA 1
ATOM 3175 C C . VAL B 1 91 ? -10.844 9.188 4.043 1 98.38 91 VAL B C 1
ATOM 3177 O O . VAL B 1 91 ? -11.195 9.062 5.219 1 98.38 91 VAL B O 1
ATOM 3180 N N . ASP B 1 92 ? -9.594 9.156 3.652 1 97.75 92 ASP B N 1
ATOM 3181 C CA . ASP B 1 92 ? -8.477 9.133 4.586 1 97.75 92 ASP B CA 1
ATOM 3182 C C . ASP B 1 92 ? -7.875 10.531 4.754 1 97.75 92 ASP B C 1
ATOM 3184 O O . ASP B 1 92 ? -7.176 11.023 3.863 1 97.75 92 ASP B O 1
ATOM 3188 N N . VAL B 1 93 ? -8.031 11.117 5.926 1 97.38 93 VAL B N 1
ATOM 3189 C CA . VAL B 1 93 ? -7.621 12.5 6.164 1 97.38 93 VAL B CA 1
ATOM 3190 C C . VAL B 1 93 ? -6.324 12.523 6.973 1 97.38 93 VAL B C 1
ATOM 3192 O O . VAL B 1 93 ? -6.254 11.938 8.055 1 97.38 93 VAL B O 1
ATOM 3195 N N . GLU B 1 94 ? -5.316 13.148 6.441 1 96.19 94 GLU B N 1
ATOM 3196 C CA . GLU B 1 94 ? -4.039 13.336 7.121 1 96.19 94 GLU B CA 1
ATOM 3197 C C . GLU B 1 94 ? -3.674 14.812 7.211 1 96.19 94 GLU B C 1
ATOM 3199 O O . GLU B 1 94 ? -3.664 15.516 6.199 1 96.19 94 GLU B O 1
ATOM 3204 N N . ILE B 1 95 ? -3.375 15.258 8.414 1 94.38 95 ILE B N 1
ATOM 3205 C CA . ILE B 1 95 ? -3.031 16.656 8.648 1 94.38 95 ILE B CA 1
ATOM 3206 C C . ILE B 1 95 ? -1.515 16.797 8.75 1 94.38 95 ILE B C 1
ATOM 3208 O O . ILE B 1 95 ? -0.856 16.016 9.453 1 94.38 95 ILE B O 1
ATOM 3212 N N . GLN B 1 96 ? -0.962 17.734 8.039 1 92.81 96 GLN B N 1
ATOM 3213 C CA . GLN B 1 96 ? 0.473 18 8.039 1 92.81 96 GLN B CA 1
ATOM 3214 C C . GLN B 1 96 ? 0.778 19.422 8.508 1 92.81 96 GLN B C 1
ATOM 3216 O O . GLN B 1 96 ? 0.319 20.391 7.91 1 92.81 96 GLN B O 1
ATOM 3221 N N . ALA B 1 97 ? 1.523 19.516 9.57 1 86.75 97 ALA B N 1
ATOM 3222 C CA . ALA B 1 97 ? 1.917 20.812 10.117 1 86.75 97 ALA B CA 1
ATOM 3223 C C . ALA B 1 97 ? 3.361 21.141 9.758 1 86.75 97 ALA B C 1
ATOM 3225 O O . ALA B 1 97 ? 3.783 22.297 9.852 1 86.75 97 ALA B O 1
ATOM 3226 N N . GLN B 1 98 ? 4.094 20.141 9.414 1 85.88 98 GLN B N 1
ATOM 3227 C CA . GLN B 1 98 ? 5.492 20.297 9.031 1 85.88 98 GLN B CA 1
ATOM 3228 C C . GLN B 1 98 ? 5.812 19.5 7.773 1 85.88 98 GLN B C 1
ATOM 3230 O O . GLN B 1 98 ? 5.148 18.5 7.477 1 85.88 98 GLN B O 1
ATOM 3235 N N . ALA B 1 99 ? 6.84 20 7.227 1 88.5 99 ALA B N 1
ATOM 3236 C CA . ALA B 1 99 ? 7.27 19.281 6.027 1 88.5 99 ALA B CA 1
ATOM 3237 C C . ALA B 1 99 ? 7.742 17.875 6.367 1 88.5 99 ALA B C 1
ATOM 3239 O O . ALA B 1 99 ? 8.414 17.672 7.383 1 88.5 99 ALA B O 1
ATOM 3240 N N . ASP B 1 100 ? 7.359 16.953 5.609 1 92.56 100 ASP B N 1
ATOM 3241 C CA . ASP B 1 100 ? 7.754 15.547 5.715 1 92.56 100 ASP B CA 1
ATOM 3242 C C . ASP B 1 100 ? 8.023 14.945 4.336 1 92.56 100 ASP B C 1
ATOM 3244 O O . ASP B 1 100 ? 7.09 14.68 3.576 1 92.56 100 ASP B O 1
ATOM 3248 N N . PRO B 1 101 ? 9.312 14.742 4.023 1 91.62 101 PRO B N 1
ATOM 3249 C CA . PRO B 1 101 ? 9.648 14.242 2.691 1 91.62 101 PRO B CA 1
ATOM 3250 C C . PRO B 1 101 ? 9.047 12.867 2.412 1 91.62 101 PRO B C 1
ATOM 3252 O O . PRO B 1 101 ? 8.984 12.438 1.256 1 91.62 101 PRO B O 1
ATOM 3255 N N . HIS B 1 102 ? 8.57 12.148 3.355 1 92.62 102 HIS B N 1
ATOM 3256 C CA . HIS B 1 102 ? 8.039 10.805 3.188 1 92.62 102 HIS B CA 1
ATOM 3257 C C . HIS B 1 102 ? 6.516 10.797 3.295 1 92.62 102 HIS B C 1
ATOM 3259 O O . HIS B 1 102 ? 5.898 9.727 3.35 1 92.62 102 HIS B O 1
ATOM 3265 N N . PHE B 1 103 ? 5.957 11.945 3.297 1 95.69 103 PHE B N 1
ATOM 3266 C CA . PHE B 1 103 ? 4.527 12.07 3.559 1 95.69 103 PHE B CA 1
ATOM 3267 C C . PHE B 1 103 ? 3.721 11.305 2.516 1 95.69 103 PHE B C 1
ATOM 3269 O O . PHE B 1 103 ? 2.846 10.508 2.863 1 95.69 103 PHE B O 1
ATOM 3276 N N . ALA B 1 104 ? 4.039 11.508 1.209 1 96.88 104 ALA B N 1
ATOM 3277 C CA . ALA B 1 104 ? 3.258 10.898 0.136 1 96.88 104 ALA B CA 1
ATOM 3278 C C . ALA B 1 104 ? 3.35 9.375 0.189 1 96.88 104 ALA B C 1
ATOM 3280 O O . ALA B 1 104 ? 2.35 8.68 -0.005 1 96.88 104 ALA B O 1
ATOM 3281 N N . ALA B 1 105 ? 4.531 8.859 0.434 1 95.38 105 ALA B N 1
ATOM 3282 C CA . ALA B 1 105 ? 4.719 7.414 0.548 1 95.38 105 ALA B CA 1
ATOM 3283 C C . ALA B 1 105 ? 3.939 6.852 1.732 1 95.38 105 ALA B C 1
ATOM 3285 O O . ALA B 1 105 ? 3.348 5.773 1.638 1 95.38 105 ALA B O 1
ATOM 3286 N N . ARG B 1 106 ? 3.975 7.574 2.838 1 93.81 106 ARG B N 1
ATOM 3287 C CA . ARG B 1 106 ? 3.217 7.156 4.012 1 93.81 106 ARG B CA 1
ATOM 3288 C C . ARG B 1 106 ? 1.719 7.176 3.73 1 93.81 106 ARG B C 1
ATOM 3290 O O . ARG B 1 106 ? 0.998 6.25 4.113 1 93.81 106 ARG B O 1
ATOM 3297 N N . LEU B 1 107 ? 1.327 8.258 3.102 1 96.88 107 LEU B N 1
ATOM 3298 C CA . LEU B 1 107 ? -0.086 8.375 2.76 1 96.88 107 LEU B CA 1
ATOM 3299 C C . LEU B 1 107 ? -0.526 7.223 1.859 1 96.88 107 LEU B C 1
ATOM 3301 O O . LEU B 1 107 ? -1.628 6.695 2.016 1 96.88 107 LEU B O 1
ATOM 3305 N N . LEU B 1 108 ? 0.307 6.812 0.927 1 97.5 108 LEU B N 1
ATOM 3306 C CA . LEU B 1 108 ? 0.055 5.652 0.076 1 97.5 108 LEU B CA 1
ATOM 3307 C C . LEU B 1 108 ? -0.135 4.395 0.915 1 97.5 108 LEU B C 1
ATOM 3309 O O . LEU B 1 108 ? -1.089 3.641 0.706 1 97.5 108 LEU B O 1
ATOM 3313 N N . ASP B 1 109 ? 0.771 4.176 1.79 1 94.75 109 ASP B N 1
ATOM 3314 C CA . ASP B 1 109 ? 0.699 3.014 2.672 1 94.75 109 ASP B CA 1
ATOM 3315 C C . ASP B 1 109 ? -0.632 2.973 3.418 1 94.75 109 ASP B C 1
ATOM 3317 O O . ASP B 1 109 ? -1.297 1.936 3.457 1 94.75 109 ASP B O 1
ATOM 3321 N N . TYR B 1 110 ? -1.027 4.105 4.008 1 95.56 110 TYR B N 1
ATOM 3322 C CA . TYR B 1 110 ? -2.301 4.191 4.715 1 95.56 110 TYR B CA 1
ATOM 3323 C C . TYR B 1 110 ? -3.461 3.848 3.787 1 95.56 110 TYR B C 1
ATOM 3325 O O . TYR B 1 110 ? -4.336 3.057 4.145 1 95.56 110 TYR B O 1
ATOM 3333 N N . THR B 1 111 ? -3.43 4.449 2.631 1 97.31 111 THR B N 1
ATOM 3334 C CA . THR B 1 111 ? -4.512 4.293 1.662 1 97.31 111 THR B CA 1
ATOM 3335 C C . THR B 1 111 ? -4.703 2.824 1.295 1 97.31 111 THR B C 1
ATOM 3337 O O . THR B 1 111 ? -5.828 2.326 1.277 1 97.31 111 THR B O 1
ATOM 3340 N N . VAL B 1 112 ? -3.611 2.148 1.034 1 96.31 112 VAL B N 1
ATOM 3341 C CA . VAL B 1 112 ? -3.67 0.75 0.621 1 96.31 112 VAL B CA 1
ATOM 3342 C C . VAL B 1 112 ? -4.195 -0.107 1.771 1 96.31 112 VAL B C 1
ATOM 3344 O O . VAL B 1 112 ? -5.012 -1.007 1.56 1 96.31 112 VAL B O 1
ATOM 3347 N N . ARG B 1 113 ? -3.754 0.118 2.979 1 93.88 113 ARG B N 1
ATOM 3348 C CA . ARG B 1 113 ? -4.203 -0.641 4.141 1 93.88 113 ARG B CA 1
ATOM 3349 C C . ARG B 1 113 ? -5.695 -0.435 4.387 1 93.88 113 ARG B C 1
ATOM 3351 O O . ARG B 1 113 ? -6.422 -1.391 4.664 1 93.88 113 ARG B O 1
ATOM 3358 N N . ILE B 1 114 ? -6.121 0.809 4.32 1 96.06 114 ILE B N 1
ATOM 3359 C CA . ILE B 1 114 ? -7.535 1.119 4.512 1 96.06 114 ILE B CA 1
ATOM 3360 C C . ILE B 1 114 ? -8.359 0.457 3.412 1 96.06 114 ILE B C 1
ATOM 3362 O O . ILE B 1 114 ? -9.438 -0.088 3.678 1 96.06 114 ILE B O 1
ATOM 3366 N N . HIS B 1 115 ? -7.855 0.536 2.154 1 96.62 115 HIS B N 1
ATOM 3367 C CA . HIS B 1 115 ? -8.516 -0.103 1.021 1 96.62 115 HIS B CA 1
ATOM 3368 C C . HIS B 1 115 ? -8.727 -1.593 1.274 1 96.62 115 HIS B C 1
ATOM 3370 O O . HIS B 1 115 ? -9.812 -2.123 1.027 1 96.62 115 HIS B O 1
ATOM 3376 N N . HIS B 1 116 ? -7.695 -2.23 1.754 1 91.94 116 HIS B N 1
ATOM 3377 C CA . HIS B 1 116 ? -7.766 -3.66 2.029 1 91.94 116 HIS B CA 1
ATOM 3378 C C . HIS B 1 116 ? -8.758 -3.957 3.146 1 91.94 116 HIS B C 1
ATOM 3380 O O . HIS B 1 116 ? -9.516 -4.926 3.066 1 91.94 116 HIS B O 1
ATOM 3386 N N . ARG B 1 117 ? -8.766 -3.184 4.172 1 91.81 117 ARG B N 1
ATOM 3387 C CA . ARG B 1 117 ? -9.617 -3.416 5.336 1 91.81 117 ARG B CA 1
ATOM 3388 C C . ARG B 1 117 ? -11.078 -3.135 5.008 1 91.81 117 ARG B C 1
ATOM 3390 O O . ARG B 1 117 ? -11.961 -3.934 5.332 1 91.81 117 ARG B O 1
ATOM 3397 N N . GLU B 1 118 ? -11.367 -1.985 4.34 1 95.19 118 GLU B N 1
ATOM 3398 C CA . GLU B 1 118 ? -12.734 -1.525 4.113 1 95.19 118 GLU B CA 1
ATOM 3399 C C . GLU B 1 118 ? -13.32 -2.137 2.842 1 95.19 118 GLU B C 1
ATOM 3401 O O . GLU B 1 118 ? -14.531 -2.084 2.621 1 95.19 118 GLU B O 1
ATOM 3406 N N . LYS B 1 119 ? -12.414 -2.688 1.965 1 94.88 119 LYS B N 1
ATOM 3407 C CA . LYS B 1 119 ? -12.82 -3.205 0.661 1 94.88 119 LYS B CA 1
ATOM 3408 C C . LYS B 1 119 ? -13.586 -2.15 -0.135 1 94.88 119 LYS B C 1
ATOM 3410 O O . LYS B 1 119 ? -14.617 -2.447 -0.742 1 94.88 119 LYS B O 1
ATOM 3415 N N . LEU B 1 120 ? -13.117 -0.888 -0.055 1 97.5 120 LEU B N 1
ATOM 3416 C CA . LEU B 1 120 ? -13.648 0.28 -0.75 1 97.5 120 LEU B CA 1
ATOM 3417 C C . LEU B 1 120 ? -12.531 1.082 -1.401 1 97.5 120 LEU B C 1
ATOM 3419 O O . LEU B 1 120 ? -11.391 1.058 -0.934 1 97.5 120 LEU B O 1
ATOM 3423 N N . PRO B 1 121 ? -12.93 1.788 -2.52 1 98.25 121 PRO B N 1
ATOM 3424 C CA . PRO B 1 121 ? -11.984 2.828 -2.928 1 98.25 121 PRO B CA 1
ATOM 3425 C C . PRO B 1 121 ? -11.695 3.832 -1.814 1 98.25 121 PRO B C 1
ATOM 3427 O O . PRO B 1 121 ? -12.531 4.047 -0.938 1 98.25 121 PRO B O 1
ATOM 3430 N N . VAL B 1 122 ? -10.523 4.395 -1.793 1 98.44 122 VAL B N 1
ATOM 3431 C CA . VAL B 1 122 ? -10.133 5.324 -0.741 1 98.44 122 VAL B CA 1
ATOM 3432 C C . VAL B 1 122 ? -9.625 6.625 -1.363 1 98.44 122 VAL B C 1
ATOM 3434 O O . VAL B 1 122 ? -8.789 6.605 -2.268 1 98.44 122 VAL B O 1
ATOM 3437 N N . LEU B 1 123 ? -10.18 7.719 -0.931 1 98.56 123 LEU B N 1
ATOM 3438 C CA . LEU B 1 123 ? -9.664 9.039 -1.303 1 98.56 123 LEU B CA 1
ATOM 3439 C C . LEU B 1 123 ? -8.789 9.609 -0.199 1 98.56 123 LEU B C 1
ATOM 3441 O O . LEU B 1 123 ? -9.281 10 0.858 1 98.56 123 LEU B O 1
ATOM 3445 N N . PRO B 1 124 ? -7.477 9.625 -0.446 1 98.44 124 PRO B N 1
ATOM 3446 C CA . PRO B 1 124 ? -6.598 10.305 0.51 1 98.44 124 PRO B CA 1
ATOM 3447 C C . PRO B 1 124 ? -6.656 11.828 0.385 1 98.44 124 PRO B C 1
ATOM 3449 O O . PRO B 1 124 ? -6.641 12.359 -0.727 1 98.44 124 PRO B O 1
ATOM 3452 N N . VAL B 1 125 ? -6.742 12.461 1.538 1 97.88 125 VAL B N 1
ATOM 3453 C CA . VAL B 1 125 ? -6.77 13.914 1.577 1 97.88 125 VAL B CA 1
ATOM 3454 C C . VAL B 1 125 ? -5.684 14.43 2.523 1 97.88 125 VAL B C 1
ATOM 3456 O O . VAL B 1 125 ? -5.676 14.094 3.709 1 97.88 125 VAL B O 1
ATOM 3459 N N . ALA B 1 126 ? -4.793 15.195 1.999 1 97.69 126 ALA B N 1
ATOM 3460 C CA . ALA B 1 126 ? -3.783 15.883 2.797 1 97.69 126 ALA B CA 1
ATOM 3461 C C . ALA B 1 126 ? -4.234 17.297 3.141 1 97.69 126 ALA B C 1
ATOM 3463 O O . ALA B 1 126 ? -4.531 18.094 2.246 1 97.69 126 ALA B O 1
ATOM 3464 N N . ILE B 1 127 ? -4.297 17.594 4.41 1 96.75 127 ILE B N 1
ATOM 3465 C CA . ILE B 1 127 ? -4.582 18.938 4.871 1 96.75 127 ILE B CA 1
ATOM 3466 C C . ILE B 1 127 ? -3.289 19.609 5.352 1 96.75 127 ILE B C 1
ATOM 3468 O O . ILE B 1 127 ? -2.662 19.141 6.305 1 96.75 127 ILE B O 1
ATOM 3472 N N . TYR B 1 128 ? -2.939 20.672 4.715 1 96.25 128 TYR B N 1
ATOM 3473 C CA . TYR B 1 128 ? -1.764 21.438 5.125 1 96.25 128 TYR B CA 1
ATOM 3474 C C . TYR B 1 128 ? -2.162 22.656 5.945 1 96.25 128 TYR B C 1
ATOM 3476 O O . TYR B 1 128 ? -3.008 23.453 5.52 1 96.25 128 TYR B O 1
ATOM 3484 N N . LEU B 1 129 ? -1.527 22.812 7.027 1 91.06 129 LEU B N 1
ATOM 3485 C CA . LEU B 1 129 ? -1.878 23.875 7.969 1 91.06 129 LEU B CA 1
ATOM 3486 C C . LEU B 1 129 ? -1.202 25.188 7.582 1 91.06 129 LEU B C 1
ATOM 3488 O O . LEU B 1 129 ? -1.761 26.266 7.801 1 91.06 129 LEU B O 1
ATOM 3492 N N . VAL B 1 130 ? 0.018 25.047 7.078 1 87.25 130 VAL B N 1
ATOM 3493 C CA . VAL B 1 130 ? 0.824 26.203 6.684 1 87.25 130 VAL B CA 1
ATOM 3494 C C . VAL B 1 130 ? 1.57 25.891 5.387 1 87.25 130 VAL B C 1
ATOM 3496 O O . VAL B 1 130 ? 1.826 24.719 5.078 1 87.25 130 VAL B O 1
ATOM 3499 N N . PRO B 1 131 ? 1.91 26.875 4.668 1 91.56 131 PRO B N 1
ATOM 3500 C CA . PRO B 1 131 ? 2.578 26.656 3.383 1 91.56 131 PRO B CA 1
ATOM 3501 C C . PRO B 1 131 ? 3.879 25.859 3.529 1 91.56 131 PRO B C 1
ATOM 3503 O O . PRO B 1 131 ? 4.203 25.031 2.674 1 91.56 131 PRO B O 1
ATOM 3506 N N . GLU B 1 132 ? 4.625 26.078 4.637 1 88.44 132 GLU B N 1
ATOM 3507 C CA . GLU B 1 132 ? 5.922 25.438 4.844 1 88.44 132 GLU B CA 1
ATOM 3508 C C . GLU B 1 132 ? 5.766 23.938 5.039 1 88.44 132 GLU B C 1
ATOM 3510 O O . GLU B 1 132 ? 6.734 23.188 4.91 1 88.44 132 GLU B O 1
ATOM 3515 N N . ALA B 1 133 ? 4.586 23.547 5.305 1 90.88 133 ALA B N 1
ATOM 3516 C CA . ALA B 1 133 ? 4.336 22.125 5.57 1 90.88 133 ALA B CA 1
ATOM 3517 C C . ALA B 1 133 ? 4.164 21.344 4.273 1 90.88 133 ALA B C 1
ATOM 3519 O O . ALA B 1 133 ? 4.207 20.109 4.27 1 90.88 133 ALA B O 1
ATOM 3520 N N . GLU B 1 134 ? 3.934 22.031 3.203 1 92.44 134 GLU B N 1
ATOM 3521 C CA . GLU B 1 134 ? 3.611 21.375 1.942 1 92.44 134 GLU B CA 1
ATOM 3522 C C . GLU B 1 134 ? 4.855 20.766 1.306 1 92.44 134 GLU B C 1
ATOM 3524 O O . GLU B 1 134 ? 5.879 21.438 1.162 1 92.44 134 GLU B O 1
ATOM 3529 N N . GLY B 1 135 ? 4.828 19.516 1.02 1 89.44 135 GLY B N 1
ATOM 3530 C CA . GLY B 1 135 ? 5.906 18.828 0.334 1 89.44 135 GLY B CA 1
ATOM 3531 C C . GLY B 1 135 ? 5.664 18.656 -1.154 1 89.44 135 GLY B C 1
ATOM 3532 O O . GLY B 1 135 ? 5.098 19.547 -1.796 1 89.44 135 GLY B O 1
ATOM 3533 N N . ALA B 1 136 ? 6.168 17.609 -1.761 1 90.19 136 ALA B N 1
ATOM 3534 C CA . ALA B 1 136 ? 5.992 17.328 -3.184 1 90.19 136 ALA B CA 1
ATOM 3535 C C . ALA B 1 136 ? 4.516 17.156 -3.531 1 90.19 136 ALA B C 1
ATOM 3537 O O . ALA B 1 136 ? 3.777 16.484 -2.807 1 90.19 136 ALA B O 1
ATOM 3538 N N . PRO B 1 137 ? 4.121 17.812 -4.578 1 94.44 137 PRO B N 1
ATOM 3539 C CA . PRO B 1 137 ? 2.721 17.688 -4.992 1 94.44 137 PRO B CA 1
ATOM 3540 C C . PRO B 1 137 ? 2.408 16.312 -5.586 1 94.44 137 PRO B C 1
ATOM 3542 O O . PRO B 1 137 ? 3.309 15.625 -6.078 1 94.44 137 PRO B O 1
ATOM 3545 N N . PRO B 1 138 ? 1.167 15.961 -5.457 1 96.5 138 PRO B N 1
ATOM 3546 C CA . PRO B 1 138 ? 0.757 14.742 -6.16 1 96.5 138 PRO B CA 1
ATOM 3547 C C . PRO B 1 138 ? 0.814 14.891 -7.68 1 96.5 138 PRO B C 1
ATOM 3549 O O . PRO B 1 138 ? 0.805 16.016 -8.195 1 96.5 138 PRO B O 1
ATOM 3552 N N . PRO B 1 139 ? 0.916 13.758 -8.477 1 97.75 139 PRO B N 1
ATOM 3553 C CA . PRO B 1 139 ? 0.853 12.375 -8 1 97.75 139 PRO B CA 1
ATOM 3554 C C . PRO B 1 139 ? 2.213 11.836 -7.551 1 97.75 139 PRO B C 1
ATOM 3556 O O . PRO B 1 139 ? 3.25 12.352 -7.98 1 97.75 139 PRO B O 1
ATOM 3559 N N . TYR B 1 140 ? 2.186 10.914 -6.609 1 97.88 140 TYR B N 1
ATOM 3560 C CA . TYR B 1 140 ? 3.338 10.109 -6.223 1 97.88 140 TYR B CA 1
ATOM 3561 C C . TYR B 1 140 ? 3.408 8.82 -7.043 1 97.88 140 TYR B C 1
ATOM 3563 O O . TYR B 1 140 ? 2.375 8.258 -7.41 1 97.88 140 TYR B O 1
ATOM 3571 N N . GLY B 1 141 ? 4.586 8.32 -7.324 1 97.56 141 GLY B N 1
ATOM 3572 C CA . GLY B 1 141 ? 4.707 7.055 -8.039 1 97.56 141 GLY B CA 1
ATOM 3573 C C . GLY B 1 141 ? 6.141 6.699 -8.383 1 97.56 141 GLY B C 1
ATOM 3574 O O . GLY B 1 141 ? 7.07 7.406 -7.992 1 97.56 141 GLY B O 1
ATOM 3575 N N . PHE B 1 142 ? 6.258 5.535 -9.062 1 97.62 142 PHE B N 1
ATOM 3576 C CA . PHE B 1 142 ? 7.578 5.105 -9.508 1 97.62 142 PHE B CA 1
ATOM 3577 C C . PHE B 1 142 ? 7.473 4.211 -10.734 1 97.62 142 PHE B C 1
ATOM 3579 O O . PHE B 1 142 ? 6.383 3.75 -11.078 1 97.62 142 PHE B O 1
ATOM 3586 N N . GLU B 1 143 ? 8.562 4.09 -11.391 1 96.81 143 GLU B N 1
ATOM 3587 C CA . GLU B 1 143 ? 8.695 3.32 -12.625 1 96.81 143 GLU B CA 1
ATOM 3588 C C . GLU B 1 143 ? 9.867 2.342 -12.539 1 96.81 143 GLU B C 1
ATOM 3590 O O . GLU B 1 143 ? 10.844 2.592 -11.828 1 96.81 143 GLU B O 1
ATOM 3595 N N . CYS B 1 144 ? 9.695 1.205 -13.148 1 95.44 144 CYS B N 1
ATOM 3596 C CA . CYS B 1 144 ? 10.758 0.212 -13.281 1 95.44 144 CYS B CA 1
ATOM 3597 C C . CYS B 1 144 ? 10.891 -0.252 -14.727 1 95.44 144 CYS B C 1
ATOM 3599 O O . CYS B 1 144 ? 9.938 -0.753 -15.312 1 95.44 144 CYS B O 1
ATOM 3601 N N . SER B 1 145 ? 12.148 -0.17 -15.242 1 89.88 145 SER B N 1
ATOM 3602 C CA . SER B 1 145 ? 12.469 -0.7 -16.562 1 89.88 145 SER B CA 1
ATOM 3603 C C . SER B 1 145 ? 11.445 -0.253 -17.609 1 89.88 145 SER B C 1
ATOM 3605 O O . SER B 1 145 ? 10.922 -1.074 -18.359 1 89.88 145 SER B O 1
ATOM 3607 N N . GLY B 1 146 ? 11.023 0.957 -17.547 1 89.62 146 GLY B N 1
ATOM 3608 C CA . GLY B 1 146 ? 10.156 1.551 -18.547 1 89.62 146 GLY B CA 1
ATOM 3609 C C . GLY B 1 146 ? 8.68 1.374 -18.25 1 89.62 146 GLY B C 1
ATOM 3610 O O . GLY B 1 146 ? 7.832 1.919 -18.953 1 89.62 146 GLY B O 1
ATOM 3611 N N . LEU B 1 147 ? 8.289 0.61 -17.281 1 94 147 LEU B N 1
ATOM 3612 C CA . LEU B 1 147 ? 6.895 0.415 -16.891 1 94 147 LEU B CA 1
ATOM 3613 C C . LEU B 1 147 ? 6.523 1.348 -15.734 1 94 147 LEU B C 1
ATOM 3615 O O . LEU B 1 147 ? 7.172 1.341 -14.688 1 94 147 LEU B O 1
ATOM 3619 N N . ARG B 1 148 ? 5.551 2.227 -15.977 1 97.56 148 ARG B N 1
ATOM 3620 C CA . ARG B 1 148 ? 4.98 2.967 -14.859 1 97.56 148 ARG B CA 1
ATOM 3621 C C . ARG B 1 148 ? 4.207 2.039 -13.93 1 97.56 148 ARG B C 1
ATOM 3623 O O . ARG B 1 148 ? 3.074 1.654 -14.227 1 97.56 148 ARG B O 1
ATOM 3630 N N . VAL B 1 149 ? 4.781 1.688 -12.844 1 98.5 149 VAL B N 1
ATOM 3631 C CA . VAL B 1 149 ? 4.246 0.644 -11.977 1 98.5 149 VAL B CA 1
ATOM 3632 C C . VAL B 1 149 ? 3.131 1.215 -11.109 1 98.5 149 VAL B C 1
ATOM 3634 O O . VAL B 1 149 ? 2.064 0.609 -10.977 1 98.5 149 VAL B O 1
ATOM 3637 N N . LEU B 1 150 ? 3.393 2.393 -10.547 1 98.69 150 LEU B N 1
ATOM 3638 C CA . LEU B 1 150 ? 2.455 2.953 -9.578 1 98.69 150 LEU B CA 1
ATOM 3639 C C . LEU B 1 150 ? 2.266 4.449 -9.812 1 98.69 150 LEU B C 1
ATOM 3641 O O . LEU B 1 150 ? 3.24 5.184 -10 1 98.69 150 LEU B O 1
ATOM 3645 N N . THR B 1 151 ? 1.06 4.859 -9.891 1 98.62 151 THR B N 1
ATOM 3646 C CA . THR B 1 151 ? 0.658 6.262 -9.812 1 98.62 151 THR B CA 1
ATOM 3647 C C . THR B 1 151 ? -0.379 6.469 -8.719 1 98.62 151 THR B C 1
ATOM 3649 O O . THR B 1 151 ? -1.418 5.805 -8.703 1 98.62 151 THR B O 1
ATOM 3652 N N . PHE B 1 152 ? -0.082 7.312 -7.82 1 98.69 152 PHE B N 1
ATOM 3653 C CA . PHE B 1 152 ? -0.908 7.559 -6.645 1 98.69 152 PHE B CA 1
ATOM 3654 C C . PHE B 1 152 ? -1.218 9.047 -6.504 1 98.69 152 PHE B C 1
ATOM 3656 O O . PHE B 1 152 ? -0.31 9.859 -6.328 1 98.69 152 PHE B O 1
ATOM 3663 N N . ASP B 1 153 ? -2.49 9.352 -6.609 1 98.69 153 ASP B N 1
ATOM 3664 C CA . ASP B 1 153 ? -2.949 10.734 -6.504 1 98.69 153 ASP B CA 1
ATOM 3665 C C . ASP B 1 153 ? -3.74 10.961 -5.219 1 98.69 153 ASP B C 1
ATOM 3667 O O . ASP B 1 153 ? -4.273 10.008 -4.641 1 98.69 153 ASP B O 1
ATOM 3671 N N . PHE B 1 154 ? -3.754 12.156 -4.73 1 98.19 154 PHE B N 1
ATOM 3672 C CA . PHE B 1 154 ? -4.512 12.5 -3.535 1 98.19 154 PHE B CA 1
ATOM 3673 C C . PHE B 1 154 ? -4.961 13.953 -3.58 1 98.19 154 PHE B C 1
ATOM 3675 O O . PHE B 1 154 ? -4.422 14.75 -4.352 1 98.19 154 PHE B O 1
ATOM 3682 N N . GLN B 1 155 ? -5.961 14.227 -2.818 1 97.38 155 GLN B N 1
ATOM 3683 C CA . GLN B 1 155 ? -6.492 15.586 -2.734 1 97.38 155 GLN B CA 1
ATOM 3684 C C . GLN B 1 155 ? -5.707 16.422 -1.728 1 97.38 155 GLN B C 1
ATOM 3686 O O . GLN B 1 155 ? -5.348 15.93 -0.655 1 97.38 155 GLN B O 1
ATOM 3691 N N . VAL B 1 156 ? -5.453 17.672 -2.115 1 97.56 156 VAL B N 1
ATOM 3692 C CA . VAL B 1 156 ? -4.738 18.594 -1.246 1 97.56 156 VAL B CA 1
ATOM 3693 C C . VAL B 1 156 ? -5.664 19.734 -0.824 1 97.56 156 VAL B C 1
ATOM 3695 O O . VAL B 1 156 ? -6.348 20.328 -1.66 1 97.56 156 VAL B O 1
ATOM 3698 N N . VAL B 1 157 ? -5.711 19.922 0.466 1 97.12 157 VAL B N 1
ATOM 3699 C CA . VAL B 1 157 ? -6.422 21.062 1.028 1 97.12 157 VAL B CA 1
ATOM 3700 C C . VAL B 1 157 ? -5.441 21.969 1.777 1 97.12 157 VAL B C 1
ATOM 3702 O O . VAL B 1 157 ? -4.781 21.516 2.721 1 97.12 157 VAL B O 1
ATOM 3705 N N . ARG B 1 158 ? -5.359 23.125 1.32 1 97.5 158 ARG B N 1
ATOM 3706 C CA . ARG B 1 158 ? -4.547 24.156 1.963 1 97.5 158 ARG B CA 1
ATOM 3707 C C . ARG B 1 158 ? -5.41 25.094 2.807 1 97.5 158 ARG B C 1
ATOM 3709 O O . ARG B 1 158 ? -6.168 25.906 2.27 1 97.5 158 ARG B O 1
ATOM 3716 N N . LEU B 1 159 ? -5.207 25.078 4.059 1 96.31 159 LEU B N 1
ATOM 3717 C CA . LEU B 1 159 ? -6.117 25.797 4.945 1 96.31 159 LEU B CA 1
ATOM 3718 C C . LEU B 1 159 ? -6.012 27.312 4.73 1 96.31 159 LEU B C 1
ATOM 3720 O O . LEU B 1 159 ? -6.988 28.031 4.914 1 96.31 159 LEU B O 1
ATOM 3724 N N . TRP B 1 160 ? -4.871 27.828 4.316 1 96.5 160 TRP B N 1
ATOM 3725 C CA . TRP B 1 160 ? -4.672 29.266 4.129 1 96.5 160 TRP B CA 1
ATOM 3726 C C . TRP B 1 160 ? -5.344 29.734 2.844 1 96.5 160 TRP B C 1
ATOM 3728 O O . TRP B 1 160 ? -5.473 30.953 2.615 1 96.5 160 TRP B O 1
ATOM 3738 N N . GLU B 1 161 ? -5.789 28.797 2.072 1 97.19 161 GLU B N 1
ATOM 3739 C CA . GLU B 1 161 ? -6.434 29.172 0.814 1 97.19 161 GLU B CA 1
ATOM 3740 C C . GLU B 1 161 ? -7.953 29.031 0.915 1 97.19 161 GLU B C 1
ATOM 3742 O O . GLU B 1 161 ? -8.672 29.422 -0.007 1 97.19 161 GLU B O 1
ATOM 3747 N N . VAL B 1 162 ? -8.422 28.531 2.008 1 96.81 162 VAL B N 1
ATOM 3748 C CA . VAL B 1 162 ? -9.852 28.328 2.184 1 96.81 162 VAL B CA 1
ATOM 3749 C C . VAL B 1 162 ? -10.539 29.672 2.42 1 96.81 162 VAL B C 1
ATOM 3751 O O . VAL B 1 162 ? -10.062 30.5 3.211 1 96.81 162 VAL B O 1
ATOM 3754 N N . ASP B 1 163 ? -11.633 29.859 1.749 1 95.62 163 ASP B N 1
ATOM 3755 C CA . ASP B 1 163 ? -12.438 31.062 1.952 1 95.62 163 ASP B CA 1
ATOM 3756 C C . ASP B 1 163 ? -13.555 30.812 2.961 1 95.62 163 ASP B C 1
ATOM 3758 O O . ASP B 1 163 ? -14.672 30.453 2.582 1 95.62 163 ASP B O 1
ATOM 3762 N N . TYR B 1 164 ? -13.336 31.141 4.168 1 94.94 164 TYR B N 1
ATOM 3763 C CA . TYR B 1 164 ? -14.25 30.844 5.266 1 94.94 164 TYR B CA 1
ATOM 3764 C C . TYR B 1 164 ? -15.43 31.797 5.258 1 94.94 164 TYR B C 1
ATOM 3766 O O . TYR B 1 164 ? -16.391 31.625 6.016 1 94.94 164 TYR B O 1
ATOM 3774 N N . LEU B 1 165 ? -15.406 32.75 4.344 1 93.5 165 LEU B N 1
ATOM 3775 C CA . LEU B 1 165 ? -16.5 33.719 4.293 1 93.5 165 LEU B CA 1
ATOM 3776 C C . LEU B 1 165 ? -17.594 33.25 3.352 1 93.5 165 LEU B C 1
ATOM 3778 O O . LEU B 1 165 ? -18.688 33.844 3.326 1 93.5 165 LEU B O 1
ATOM 3782 N N . GLN B 1 166 ? -17.266 32.25 2.637 1 94.56 166 GLN B N 1
ATOM 3783 C CA . GLN B 1 166 ? -18.344 31.641 1.858 1 94.56 166 GLN B CA 1
ATOM 3784 C C . GLN B 1 166 ? -19.484 31.188 2.76 1 94.56 166 GLN B C 1
ATOM 3786 O O . GLN B 1 166 ? -19.266 30.656 3.852 1 94.56 166 GLN B O 1
ATOM 3791 N N . PRO B 1 167 ? -20.719 31.328 2.326 1 94.5 167 PRO B N 1
ATOM 3792 C CA . PRO B 1 167 ? -21.875 31.094 3.184 1 94.5 167 PRO B CA 1
ATOM 3793 C C . PRO B 1 167 ? -21.875 29.703 3.828 1 94.5 167 PRO B C 1
ATOM 3795 O O . PRO B 1 167 ? -22.125 29.578 5.027 1 94.5 167 PRO B O 1
ATOM 3798 N N . ALA B 1 168 ? -21.609 28.719 3.047 1 93.62 168 ALA B N 1
ATOM 3799 C CA . ALA B 1 168 ? -21.656 27.359 3.578 1 93.62 168 ALA B CA 1
ATOM 3800 C C . ALA B 1 168 ? -20.625 27.172 4.691 1 93.62 168 ALA B C 1
ATOM 3802 O O . ALA B 1 168 ? -20.922 26.562 5.719 1 93.62 168 ALA B O 1
ATOM 3803 N N . LEU B 1 169 ? -19.438 27.734 4.527 1 94.81 169 LEU B N 1
ATOM 3804 C CA . LEU B 1 169 ? -18.391 27.594 5.52 1 94.81 169 LEU B CA 1
ATOM 3805 C C . LEU B 1 169 ? -18.625 28.5 6.715 1 94.81 169 LEU B C 1
ATOM 3807 O O . LEU B 1 169 ? -18.328 28.141 7.852 1 94.81 169 LEU B O 1
ATOM 3811 N N . ARG B 1 170 ? -19.219 29.609 6.426 1 93.75 170 ARG B N 1
ATOM 3812 C CA . ARG B 1 170 ? -19.562 30.547 7.496 1 93.75 170 ARG B CA 1
ATOM 3813 C C . ARG B 1 170 ? -20.594 29.922 8.445 1 93.75 170 ARG B C 1
ATOM 3815 O O . ARG B 1 170 ? -20.562 30.203 9.648 1 93.75 1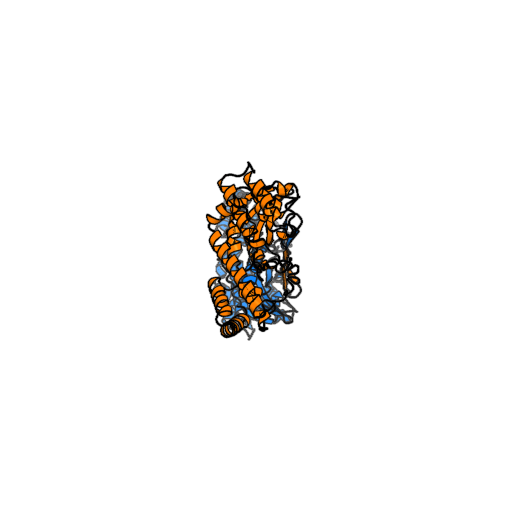70 ARG B O 1
ATOM 3822 N N . ALA B 1 171 ? -21.422 29.141 7.891 1 94.19 171 ALA B N 1
ATOM 3823 C CA . ALA B 1 171 ? -22.469 28.516 8.68 1 94.19 171 ALA B CA 1
ATOM 3824 C C . ALA B 1 171 ? -21.938 27.297 9.438 1 94.19 171 ALA B C 1
ATOM 3826 O O . ALA B 1 171 ? -22.578 26.812 10.367 1 94.19 171 ALA B O 1
ATOM 3827 N N . ALA B 1 172 ? -20.812 26.797 9.047 1 95.62 172 ALA B N 1
ATOM 3828 C CA . ALA B 1 172 ? -20.203 25.656 9.703 1 95.62 172 ALA B CA 1
ATOM 3829 C C . ALA B 1 172 ? -19.422 26.078 10.938 1 95.62 172 ALA B C 1
ATOM 3831 O O . ALA B 1 172 ? -18.203 26.25 10.883 1 95.62 172 ALA B O 1
ATOM 3832 N N . THR B 1 173 ? -20.078 26.109 12.039 1 95.81 173 THR B N 1
ATOM 3833 C CA . THR B 1 173 ? -19.562 26.766 13.242 1 95.81 173 THR B CA 1
ATOM 3834 C C . THR B 1 173 ? -18.312 26.078 13.75 1 95.81 173 THR B C 1
ATOM 3836 O O . THR B 1 173 ? -17.391 26.734 14.258 1 95.81 173 THR B O 1
ATOM 3839 N N . ALA B 1 174 ? -18.234 24.766 13.586 1 96.44 174 ALA B N 1
ATOM 3840 C CA . ALA B 1 174 ? -17.109 24.016 14.109 1 96.44 174 ALA B CA 1
ATOM 3841 C C . ALA B 1 174 ? -15.836 24.312 13.32 1 96.44 174 ALA B C 1
ATOM 3843 O O . ALA B 1 174 ? -14.727 23.984 13.758 1 96.44 174 ALA B O 1
ATOM 3844 N N . LEU B 1 175 ? -15.898 24.922 12.156 1 97.25 175 LEU B N 1
ATOM 3845 C CA . LEU B 1 175 ? -14.75 25.219 11.312 1 97.25 175 LEU B CA 1
ATOM 3846 C C . LEU B 1 175 ? -14.25 26.641 11.586 1 97.25 175 LEU B C 1
ATOM 3848 O O . LEU B 1 175 ? -13.156 27 11.148 1 97.25 175 LEU B O 1
ATOM 3852 N N . LEU B 1 176 ? -14.953 27.406 12.336 1 97.44 176 LEU B N 1
ATOM 3853 C CA . LEU B 1 176 ? -14.742 28.844 12.438 1 97.44 176 LEU B CA 1
ATOM 3854 C C . LEU B 1 176 ? -13.375 29.156 13.047 1 97.44 176 LEU B C 1
ATOM 3856 O O . LEU B 1 176 ? -12.711 30.109 12.641 1 97.44 176 LEU B O 1
ATOM 3860 N N . PRO B 1 177 ? -12.906 28.375 14.023 1 97.62 177 PRO B N 1
ATOM 3861 C CA . PRO B 1 177 ? -11.578 28.672 14.562 1 97.62 177 PRO B CA 1
ATOM 3862 C C . PRO B 1 177 ? -10.484 28.641 13.492 1 97.62 177 PRO B C 1
ATOM 3864 O O . PRO B 1 177 ? -9.492 29.375 13.594 1 97.62 177 PRO B O 1
ATOM 3867 N N . LEU B 1 178 ? -10.641 27.812 12.453 1 97.06 178 LEU B N 1
ATOM 3868 C CA . LEU B 1 178 ? -9.625 27.641 11.422 1 97.06 178 LEU B CA 1
ATOM 3869 C C . LEU B 1 178 ? -9.562 28.859 10.5 1 97.06 178 LEU B C 1
ATOM 3871 O O . LEU B 1 178 ? -8.609 29.031 9.75 1 97.06 178 LEU B O 1
ATOM 3875 N N . SER B 1 179 ? -10.555 29.734 10.602 1 97.62 179 SER B N 1
ATOM 3876 C CA . SER B 1 179 ? -10.672 30.875 9.68 1 97.62 179 SER B CA 1
ATOM 3877 C C . SER B 1 179 ? -9.508 31.844 9.844 1 97.62 179 SER B C 1
ATOM 3879 O O . SER B 1 179 ? -9.156 32.562 8.906 1 97.62 179 SER B O 1
ATOM 3881 N N . VAL B 1 180 ? -8.883 31.844 10.984 1 97 180 VAL B N 1
ATOM 3882 C CA . VAL B 1 180 ? -7.781 32.781 11.234 1 97 180 VAL B CA 1
ATOM 3883 C C . VAL B 1 180 ? -6.555 32.344 10.43 1 97 180 VAL B C 1
ATOM 3885 O O . VAL B 1 180 ? -5.605 33.125 10.281 1 97 180 VAL B O 1
ATOM 3888 N N . LEU B 1 181 ? -6.598 31.094 9.914 1 95.56 181 LEU B N 1
ATOM 3889 C CA . LEU B 1 181 ? -5.461 30.609 9.148 1 95.56 181 LEU B CA 1
ATOM 3890 C C . LEU B 1 181 ? -5.523 31.094 7.703 1 95.56 181 LEU B C 1
ATOM 3892 O O . LEU B 1 181 ? -4.535 31 6.969 1 95.56 181 LEU B O 1
ATOM 3896 N N . GLU B 1 182 ? -6.711 31.578 7.297 1 97.12 182 GLU B N 1
ATOM 3897 C CA . GLU B 1 182 ? -6.859 32.062 5.938 1 97.12 182 GLU B CA 1
ATOM 3898 C C . GLU B 1 182 ? -5.848 33.188 5.645 1 97.12 182 GLU B C 1
ATOM 3900 O O . GLU B 1 182 ? -5.688 34.094 6.445 1 97.12 182 GLU B O 1
ATOM 3905 N N . SER B 1 183 ? -5.215 33.156 4.543 1 95.94 183 SER B N 1
ATOM 3906 C CA . SER B 1 183 ? -4.145 34.062 4.203 1 95.94 183 SER B CA 1
ATOM 3907 C C . SER B 1 183 ? -4.648 35.5 4.188 1 95.94 183 SER B C 1
ATOM 3909 O O . SER B 1 183 ? -3.932 36.438 4.582 1 95.94 183 SER B O 1
ATOM 3911 N N . ARG B 1 184 ? -5.898 35.75 3.787 1 94.5 184 ARG B N 1
ATOM 3912 C CA . ARG B 1 184 ? -6.445 37.094 3.645 1 94.5 184 ARG B CA 1
ATOM 3913 C C . ARG B 1 184 ? -7.012 37.594 4.969 1 94.5 184 ARG B C 1
ATOM 3915 O O . ARG B 1 184 ? -7.418 38.75 5.074 1 94.5 184 ARG B O 1
ATOM 3922 N N . ALA B 1 185 ? -6.992 36.781 5.93 1 96.31 185 ALA B N 1
ATOM 3923 C CA . ALA B 1 185 ? -7.586 37.156 7.207 1 96.31 185 ALA B CA 1
ATOM 3924 C C . ALA B 1 185 ? -6.629 38.031 8.016 1 96.31 185 ALA B C 1
ATOM 3926 O O . ALA B 1 185 ? -5.434 37.75 8.094 1 96.31 185 ALA B O 1
ATOM 3927 N N . GLY B 1 186 ? -7.168 39.125 8.578 1 95.94 186 GLY B N 1
ATOM 3928 C CA . GLY B 1 186 ? -6.457 39.906 9.57 1 95.94 186 GLY B CA 1
ATOM 3929 C C . GLY B 1 186 ? -6.902 39.594 10.992 1 95.94 186 GLY B C 1
ATOM 3930 O O . GLY B 1 186 ? -7.738 38.719 11.219 1 95.94 186 GLY B O 1
ATOM 3931 N N . PRO B 1 187 ? -6.316 40.344 11.93 1 96.56 187 PRO B N 1
ATOM 3932 C CA . PRO B 1 187 ? -6.652 40.125 13.336 1 96.56 187 PRO B CA 1
ATOM 3933 C C . PRO B 1 187 ? -8.141 40.312 13.625 1 96.56 187 PRO B C 1
ATOM 3935 O O . PRO B 1 187 ? -8.656 39.781 14.617 1 96.56 187 PRO B O 1
ATOM 3938 N N . GLU B 1 188 ? -8.812 41.062 12.742 1 96.88 188 GLU B N 1
ATOM 3939 C CA . GLU B 1 188 ? -10.242 41.281 12.922 1 96.88 188 GLU B CA 1
ATOM 3940 C C . GLU B 1 188 ? -11.008 39.969 12.859 1 96.88 188 GLU B C 1
ATOM 3942 O O . GLU B 1 188 ? -12.125 39.875 13.375 1 96.88 188 GLU B O 1
ATOM 3947 N N . ARG B 1 189 ? -10.477 38.969 12.25 1 98 189 ARG B N 1
ATOM 3948 C CA . ARG B 1 189 ? -11.109 37.656 12.109 1 98 189 ARG B CA 1
ATOM 3949 C C . ARG B 1 189 ? -11.273 36.969 13.469 1 98 189 ARG B C 1
ATOM 3951 O O . ARG B 1 189 ? -12.141 36.125 13.641 1 98 189 ARG B O 1
ATOM 3958 N N . ILE B 1 190 ? -10.438 37.312 14.398 1 98.25 190 ILE B N 1
ATOM 3959 C CA . ILE B 1 190 ? -10.508 36.75 15.742 1 98.25 190 ILE B CA 1
ATOM 3960 C C . ILE B 1 190 ? -11.867 37.062 16.359 1 98.25 190 ILE B C 1
ATOM 3962 O O . ILE B 1 190 ? -12.594 36.156 16.781 1 98.25 190 ILE B O 1
ATOM 3966 N N . ALA B 1 191 ? -12.172 38.344 16.328 1 98 191 ALA B N 1
ATOM 3967 C CA . ALA B 1 191 ? -13.438 38.781 16.922 1 98 191 ALA B CA 1
ATOM 3968 C C . ALA B 1 191 ? -14.625 38.188 16.156 1 98 191 ALA B C 1
ATOM 3970 O O . ALA B 1 191 ? -15.633 37.812 16.766 1 98 191 ALA B O 1
ATOM 3971 N N . TRP B 1 192 ? -14.484 38.219 14.883 1 97.69 192 TRP B N 1
ATOM 3972 C CA . TRP B 1 192 ? -15.523 37.656 14.023 1 97.69 192 TRP B CA 1
ATOM 3973 C C . TRP B 1 192 ? -15.828 36.219 14.383 1 97.69 192 TRP B C 1
ATOM 3975 O O . TRP B 1 192 ? -16.984 35.875 14.625 1 97.69 192 TRP B O 1
ATOM 3985 N N . ALA B 1 193 ? -14.859 35.375 14.492 1 98.38 193 ALA B N 1
ATOM 3986 C CA . ALA B 1 193 ? -15.023 33.969 14.797 1 98.38 193 ALA B CA 1
ATOM 3987 C C . ALA B 1 193 ? -15.484 33.75 16.234 1 98.38 193 ALA B C 1
ATOM 3989 O O . ALA B 1 193 ? -16.375 32.938 16.5 1 98.38 193 ALA B O 1
ATOM 3990 N N . GLU B 1 194 ? -14.875 34.531 17.125 1 98.38 194 GLU B N 1
ATOM 3991 C CA . GLU B 1 194 ? -15.219 34.406 18.531 1 98.38 194 GLU B CA 1
ATOM 3992 C C . GLU B 1 194 ? -16.703 34.688 18.766 1 98.38 194 GLU B C 1
ATOM 3994 O O . GLU B 1 194 ? -17.391 33.906 19.453 1 98.38 194 GLU B O 1
ATOM 3999 N N . SER B 1 195 ? -17.156 35.75 18.219 1 97.81 195 SER B N 1
ATOM 4000 C CA . SER B 1 195 ? -18.562 36.125 18.391 1 97.81 195 SER B CA 1
ATOM 4001 C C . SER B 1 195 ? -19.484 35.062 17.859 1 97.81 195 SER B C 1
ATOM 4003 O O . SER B 1 195 ? -20.484 34.719 18.5 1 97.81 195 SER B O 1
ATOM 4005 N N . ARG B 1 196 ? -19.203 34.531 16.812 1 97.12 196 ARG B N 1
ATOM 4006 C CA . ARG B 1 196 ? -20.047 33.531 16.156 1 97.12 196 ARG B CA 1
ATOM 4007 C C . ARG B 1 196 ? -20.031 32.219 16.922 1 97.12 196 ARG B C 1
ATOM 4009 O O . ARG B 1 196 ? -21.062 31.562 17.062 1 97.12 196 ARG B O 1
ATOM 4016 N N . ILE B 1 197 ? -18.875 31.812 17.391 1 97.75 197 ILE B N 1
ATOM 4017 C CA . ILE B 1 197 ? -18.781 30.594 18.188 1 97.75 197 ILE B CA 1
ATOM 4018 C C . ILE B 1 197 ? -19.578 30.75 19.484 1 97.75 197 ILE B C 1
ATOM 4020 O O . ILE B 1 197 ? -20.328 29.844 19.859 1 97.75 197 ILE B O 1
ATOM 4024 N N . ARG B 1 198 ? -19.516 31.875 20.062 1 96.81 198 ARG B N 1
ATOM 4025 C CA . ARG B 1 198 ? -20.188 32.125 21.344 1 96.81 198 ARG B CA 1
ATOM 4026 C C . ARG B 1 198 ? -21.703 32.125 21.156 1 96.81 198 ARG B C 1
ATOM 4028 O O . ARG B 1 198 ? -22.438 31.688 22.047 1 96.81 198 ARG B O 1
ATOM 4035 N N . GLN B 1 199 ? -22.156 32.5 20.031 1 95.88 199 GLN B N 1
ATOM 4036 C CA . GLN B 1 199 ? -23.578 32.688 19.797 1 95.88 199 GLN B CA 1
ATOM 4037 C C . GLN B 1 199 ? -24.203 31.453 19.141 1 95.88 199 GLN B C 1
ATOM 4039 O O . GLN B 1 199 ? -25.422 31.359 19 1 95.88 199 GLN B O 1
ATOM 4044 N N . ALA B 1 200 ? -23.391 30.562 18.75 1 95.88 200 ALA B N 1
ATOM 4045 C CA . ALA B 1 200 ? -23.891 29.406 17.984 1 95.88 200 ALA B CA 1
ATOM 4046 C C . ALA B 1 200 ? -24.75 28.516 18.875 1 95.88 200 ALA B C 1
ATOM 4048 O O . ALA B 1 200 ? -24.234 27.875 19.797 1 95.88 200 ALA B O 1
ATOM 4049 N N . PRO B 1 201 ? -26.031 28.375 18.547 1 92.94 201 PRO B N 1
ATOM 4050 C CA . PRO B 1 201 ? -26.906 27.578 19.406 1 92.94 201 PRO B CA 1
ATOM 4051 C C . PRO B 1 201 ? -26.688 26.078 19.25 1 92.94 201 PRO B C 1
ATOM 4053 O O . PRO B 1 201 ? -27.031 25.297 20.156 1 92.94 201 PRO B O 1
ATOM 4056 N N . SER B 1 202 ? -26.109 25.641 18.188 1 89.94 202 SER B N 1
ATOM 4057 C CA . SER B 1 202 ? -25.953 24.219 17.891 1 89.94 202 SER B CA 1
ATOM 4058 C C . SER B 1 202 ? -24.797 23.609 18.688 1 89.94 202 SER B C 1
ATOM 4060 O O . SER B 1 202 ? -24.672 22.391 18.781 1 89.94 202 SER B O 1
ATOM 4062 N N . LEU B 1 203 ? -23.984 24.391 19.375 1 95.25 203 LEU B N 1
ATOM 4063 C CA . LEU B 1 203 ? -22.812 23.906 20.094 1 95.25 203 LEU B CA 1
ATOM 4064 C C . LEU B 1 203 ? -23.109 23.688 21.562 1 95.25 203 LEU B C 1
ATOM 4066 O O . LEU B 1 203 ? -23.766 24.531 22.203 1 95.25 203 LEU B O 1
ATOM 4070 N N . SER B 1 204 ? -22.641 22.562 22.078 1 95.5 204 SER B N 1
ATOM 4071 C CA . SER B 1 204 ? -22.656 22.375 23.531 1 95.5 204 SER B CA 1
ATOM 4072 C C . SER B 1 204 ? -21.672 23.312 24.203 1 95.5 204 SER B C 1
ATOM 4074 O O . SER B 1 204 ? -20.797 23.891 23.547 1 95.5 204 SER B O 1
ATOM 4076 N N . THR B 1 205 ? -21.812 23.406 25.469 1 95.56 205 THR B N 1
ATOM 4077 C CA . THR B 1 205 ? -20.891 24.234 26.234 1 95.56 205 THR B CA 1
ATOM 4078 C C . THR B 1 205 ? -19.453 23.719 26.094 1 95.56 205 THR B C 1
ATOM 4080 O O . THR B 1 205 ? -18.531 24.516 25.922 1 95.56 205 THR B O 1
ATOM 4083 N N . GLU B 1 206 ? -19.312 22.422 26.109 1 94.81 206 GLU B N 1
ATOM 4084 C CA . GLU B 1 206 ? -17.984 21.812 26 1 94.81 206 GLU B CA 1
ATOM 4085 C C . GLU B 1 206 ? -17.375 22.062 24.609 1 94.81 206 GLU B C 1
ATOM 4087 O O . GLU B 1 206 ? -16.203 22.422 24.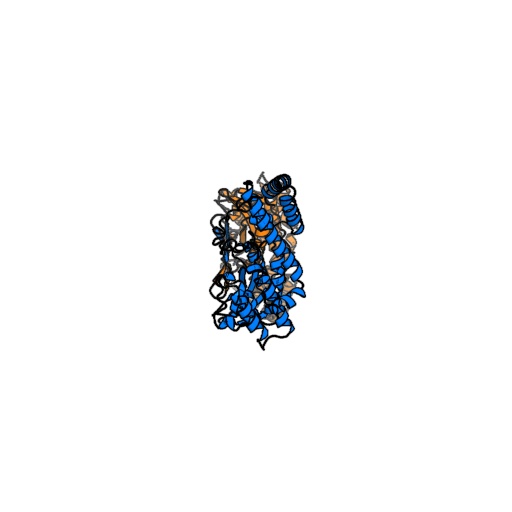5 1 94.81 206 GLU B O 1
ATOM 4092 N N . GLU B 1 207 ? -18.203 21.891 23.641 1 95.5 207 GLU B N 1
ATOM 4093 C CA . GLU B 1 207 ? -17.734 22.141 22.266 1 95.5 207 GLU B CA 1
ATOM 4094 C C . GLU B 1 207 ? -17.312 23.594 22.078 1 95.5 207 GLU B C 1
ATOM 4096 O O . GLU B 1 207 ? -16.297 23.875 21.453 1 95.5 207 GLU B O 1
ATOM 4101 N N . ARG B 1 208 ? -18.141 24.453 22.594 1 96.81 208 ARG B N 1
ATOM 4102 C CA . ARG B 1 208 ? -17.875 25.875 22.484 1 96.81 208 ARG B CA 1
ATOM 4103 C C . ARG B 1 208 ? -16.531 26.234 23.109 1 96.81 208 ARG B C 1
ATOM 4105 O O . ARG B 1 208 ? -15.727 26.938 22.5 1 96.81 208 ARG B O 1
ATOM 4112 N N . LEU B 1 209 ? -16.312 25.75 24.234 1 95.94 209 LEU B N 1
ATOM 4113 C CA . LEU B 1 209 ? -15.055 26.016 24.938 1 95.94 209 LEU B CA 1
ATOM 4114 C C . LEU B 1 209 ? -13.867 25.469 24.141 1 95.94 209 LEU B C 1
ATOM 4116 O O . LEU B 1 209 ? -12.852 26.156 23.984 1 95.94 209 LEU B O 1
ATOM 4120 N N . ASP B 1 210 ? -14.008 24.25 23.656 1 95.19 210 ASP B N 1
ATOM 4121 C CA . ASP B 1 210 ? -12.93 23.641 22.891 1 95.19 210 ASP B CA 1
ATOM 4122 C C . ASP B 1 210 ? -12.625 24.453 21.625 1 95.19 210 ASP B C 1
ATOM 4124 O O . ASP B 1 210 ? -11.461 24.672 21.281 1 95.19 210 ASP B O 1
ATOM 4128 N N . LEU B 1 211 ? -13.656 24.891 20.984 1 97.12 211 LEU B N 1
ATOM 4129 C CA . LEU B 1 211 ? -13.469 25.656 19.75 1 97.12 211 LEU B CA 1
ATOM 4130 C C . LEU B 1 211 ? -12.828 27 20.047 1 97.12 211 LEU B C 1
ATOM 4132 O O . LEU B 1 211 ? -11.992 27.484 19.281 1 97.12 211 LEU B O 1
ATOM 4136 N N . LEU B 1 212 ? -13.211 27.594 21.156 1 97.38 212 LEU B N 1
ATOM 4137 C CA . LEU B 1 212 ? -12.609 28.859 21.562 1 97.38 212 LEU B CA 1
ATOM 4138 C C . LEU B 1 212 ? -11.141 28.672 21.922 1 97.38 212 LEU B C 1
ATOM 4140 O O . LEU B 1 212 ? -10.312 29.547 21.625 1 97.38 212 LEU B O 1
ATOM 4144 N N . VAL B 1 213 ? -10.836 27.625 22.531 1 95.94 213 VAL B N 1
ATOM 4145 C CA . VAL B 1 213 ? -9.445 27.297 22.828 1 95.94 213 VAL B CA 1
ATOM 4146 C C . VAL B 1 213 ? -8.656 27.156 21.531 1 95.94 213 VAL B C 1
ATOM 4148 O O . VAL B 1 213 ? -7.543 27.672 21.422 1 95.94 213 VAL B O 1
ATOM 4151 N N . VAL B 1 214 ? -9.203 26.438 20.562 1 95.75 214 VAL B N 1
ATOM 4152 C CA . VAL B 1 214 ? -8.547 26.281 19.266 1 95.75 214 VAL B CA 1
ATOM 4153 C C . VAL B 1 214 ? -8.359 27.656 18.625 1 95.75 214 VAL B C 1
ATOM 4155 O O . VAL B 1 214 ? -7.262 27.984 18.156 1 95.75 214 VAL B O 1
ATOM 4158 N N . LEU B 1 215 ? -9.375 28.453 18.656 1 97 215 LEU B N 1
ATOM 4159 C CA . LEU B 1 215 ? -9.305 29.797 18.078 1 97 215 LEU B CA 1
ATOM 4160 C C . LEU B 1 215 ? -8.211 30.625 18.75 1 97 215 LEU B C 1
ATOM 4162 O O . LEU B 1 215 ? -7.367 31.219 18.062 1 97 215 LEU B O 1
ATOM 4166 N N . GLY B 1 216 ? -8.273 30.688 20.047 1 95.56 216 GLY B N 1
ATOM 4167 C CA . GLY B 1 216 ? -7.273 31.453 20.797 1 95.56 216 GLY B CA 1
ATOM 4168 C C . GLY B 1 216 ? -5.852 31.016 20.5 1 95.56 216 GLY B C 1
ATOM 4169 O O . GLY B 1 216 ? -4.953 31.844 20.344 1 95.56 216 GLY B O 1
ATOM 4170 N N . THR B 1 217 ? -5.668 29.703 20.422 1 93.5 217 THR B N 1
ATOM 4171 C CA . THR B 1 217 ? -4.34 29.141 20.172 1 93.5 217 THR B CA 1
ATOM 4172 C C . THR B 1 217 ? -3.836 29.531 18.797 1 93.5 217 THR B C 1
ATOM 4174 O O . THR B 1 217 ? -2.725 30.062 18.656 1 93.5 217 THR B O 1
ATOM 4177 N N . LEU B 1 218 ? -4.648 29.328 17.797 1 93.19 218 LEU B N 1
ATOM 4178 C CA . LEU B 1 218 ? -4.246 29.625 16.422 1 93.19 218 LEU B CA 1
ATOM 4179 C C . LEU B 1 218 ? -4.059 31.125 16.234 1 93.19 218 LEU B C 1
ATOM 4181 O O . LEU B 1 218 ? -3.092 31.547 15.594 1 93.19 218 LEU B O 1
ATOM 4185 N N . ALA B 1 219 ? -4.902 31.891 16.797 1 94.44 219 ALA B N 1
ATOM 4186 C CA . ALA B 1 219 ? -4.84 33.344 16.672 1 94.44 219 ALA B CA 1
ATOM 4187 C C . ALA B 1 219 ? -3.592 33.875 17.359 1 94.44 219 ALA B C 1
ATOM 4189 O O . ALA B 1 219 ? -2.932 34.781 16.828 1 94.44 219 ALA B O 1
ATOM 4190 N N . SER B 1 220 ? -3.334 33.406 18.531 1 91.44 220 SER B N 1
ATOM 4191 C CA . SER B 1 220 ? -2.148 33.844 19.25 1 91.44 220 SER B CA 1
ATOM 4192 C C . SER B 1 220 ? -0.878 33.562 18.453 1 91.44 220 SER B C 1
ATOM 4194 O O . SER B 1 220 ? 0.025 34.406 18.406 1 91.44 220 SER B O 1
ATOM 4196 N N . ARG B 1 221 ? -0.853 32.469 17.859 1 86.88 221 ARG B N 1
ATOM 4197 C CA . ARG B 1 221 ? 0.32 32.094 17.094 1 86.88 221 ARG B CA 1
ATOM 4198 C C . ARG B 1 221 ? 0.478 32.969 15.852 1 86.88 221 ARG B C 1
ATOM 4200 O O . ARG B 1 221 ? 1.594 33.344 15.5 1 86.88 221 ARG B O 1
ATOM 4207 N N . ARG B 1 222 ? -0.595 33.219 15.266 1 88.56 222 ARG B N 1
ATOM 4208 C CA . ARG B 1 222 ? -0.532 33.938 14 1 88.56 222 ARG B CA 1
ATOM 4209 C C . ARG B 1 222 ? -0.414 35.438 14.242 1 88.56 222 ARG B C 1
ATOM 4211 O O . ARG B 1 222 ? 0.327 36.125 13.539 1 88.56 222 ARG B O 1
ATOM 4218 N N . PHE B 1 223 ? -1.155 35.969 15.297 1 91.31 223 PHE B N 1
ATOM 4219 C CA . PHE B 1 223 ? -1.303 37.438 15.406 1 91.31 223 PHE B CA 1
ATOM 4220 C C . PHE B 1 223 ? -0.722 37.938 16.719 1 91.31 223 PHE B C 1
ATOM 4222 O O . PHE B 1 223 ? -0.572 39.156 16.922 1 91.31 223 PHE B O 1
ATOM 4229 N N . GLY B 1 224 ? -0.408 37.062 17.578 1 88 224 GLY B N 1
ATOM 4230 C CA . GLY B 1 224 ? 0.066 37.469 18.891 1 88 224 GLY B CA 1
ATOM 4231 C C . GLY B 1 224 ? -1.019 37.438 19.953 1 88 224 GLY B C 1
ATOM 4232 O O . GLY B 1 224 ? -2.191 37.688 19.656 1 88 224 GLY B O 1
ATOM 4233 N N . GLN B 1 225 ? -0.638 37.219 21.156 1 89.56 225 GLN B N 1
ATOM 4234 C CA . GLN B 1 225 ? -1.565 37.094 22.281 1 89.56 225 GLN B CA 1
ATOM 4235 C C . GLN B 1 225 ? -2.244 38.438 22.578 1 89.56 225 GLN B C 1
ATOM 4237 O O . GLN B 1 225 ? -3.34 38.469 23.141 1 89.56 225 GLN B O 1
ATOM 4242 N N . ASP B 1 226 ? -1.533 39.469 22.219 1 89.62 226 ASP B N 1
ATOM 4243 C CA . ASP B 1 226 ? -2.029 40.812 22.531 1 89.62 226 ASP B CA 1
ATOM 4244 C C . ASP B 1 226 ? -3.283 41.125 21.719 1 89.62 226 ASP B C 1
ATOM 4246 O O . ASP B 1 226 ? -4.016 42.062 22.047 1 89.62 226 ASP B O 1
ATOM 4250 N N . ARG B 1 227 ? -3.516 40.312 20.75 1 93.69 227 ARG B N 1
ATOM 4251 C CA . ARG B 1 227 ? -4.656 40.594 19.875 1 93.69 227 ARG B CA 1
ATOM 4252 C C . ARG B 1 227 ? -5.906 39.875 20.375 1 93.69 227 ARG B C 1
ATOM 4254 O O . ARG B 1 227 ? -7.008 40.094 19.875 1 93.69 227 ARG B O 1
ATOM 4261 N N . LEU B 1 228 ? -5.793 39.062 21.359 1 95.88 228 LEU B N 1
ATOM 4262 C CA . LEU B 1 228 ? -6.922 38.312 21.891 1 95.88 228 LEU B CA 1
ATOM 4263 C C . LEU B 1 228 ? -7.801 39.219 22.75 1 95.88 228 LEU B C 1
ATOM 4265 O O . LEU B 1 228 ? -7.293 40.062 23.484 1 95.88 228 LEU B O 1
ATOM 4269 N N . SER B 1 229 ? -9.07 38.969 22.672 1 96.38 229 SER B N 1
ATOM 4270 C CA . SER B 1 229 ? -9.969 39.625 23.625 1 96.38 229 SER B CA 1
ATOM 4271 C C . SER B 1 229 ? -9.695 39.188 25.047 1 96.38 229 SER B C 1
ATOM 4273 O O . SER B 1 229 ? -9.062 38.125 25.266 1 96.38 229 SER B O 1
ATOM 4275 N N . GLN B 1 230 ? -10.203 39.969 25.953 1 95.38 230 GLN B N 1
ATOM 4276 C CA . GLN B 1 230 ? -10.047 39.594 27.359 1 95.38 230 GLN B CA 1
ATOM 4277 C C . GLN B 1 230 ? -10.719 38.25 27.656 1 95.38 230 GLN B C 1
ATOM 4279 O O . GLN B 1 230 ? -10.188 37.438 28.406 1 95.38 230 GLN B O 1
ATOM 4284 N N . HIS B 1 231 ? -11.844 38.094 27.078 1 95.12 231 HIS B N 1
ATOM 4285 C CA . HIS B 1 231 ? -12.586 36.875 27.266 1 95.12 231 HIS B CA 1
ATOM 4286 C C . HIS B 1 231 ? -11.789 35.656 26.75 1 95.12 231 HIS B C 1
ATOM 4288 O O . HIS B 1 231 ? -11.633 34.656 27.469 1 95.12 231 HIS B O 1
ATOM 4294 N N . LEU B 1 232 ? -11.32 35.719 25.562 1 95.94 232 LEU B N 1
ATOM 4295 C CA . LEU B 1 232 ? -10.531 34.656 24.969 1 95.94 232 LEU B CA 1
ATOM 4296 C C . LEU B 1 232 ? -9.258 34.406 25.766 1 95.94 232 LEU B C 1
ATOM 4298 O O . LEU B 1 232 ? -8.844 33.25 25.938 1 95.94 232 LEU B O 1
ATOM 4302 N N . ARG B 1 233 ? -8.664 35.438 26.266 1 94.44 233 ARG B N 1
ATOM 4303 C CA . ARG B 1 233 ? -7.469 35.281 27.109 1 94.44 233 ARG B CA 1
ATOM 4304 C C . ARG B 1 233 ? -7.77 34.5 28.375 1 94.44 233 ARG B C 1
ATOM 4306 O O . ARG B 1 233 ? -6.977 33.656 28.781 1 94.44 233 ARG B O 1
ATOM 4313 N N . ASN B 1 234 ? -8.859 34.844 28.953 1 94.56 234 ASN B N 1
ATOM 4314 C CA . ASN B 1 234 ? -9.25 34.125 30.156 1 94.56 234 ASN B CA 1
ATOM 4315 C C . ASN B 1 234 ? -9.43 32.656 29.891 1 94.56 234 ASN B C 1
ATOM 4317 O O . ASN B 1 234 ? -9.023 31.812 30.703 1 94.56 234 ASN B O 1
ATOM 4321 N N . ILE B 1 235 ? -9.977 32.344 28.828 1 95 235 ILE B N 1
ATOM 4322 C CA . ILE B 1 235 ? -10.172 30.953 28.422 1 95 235 ILE B CA 1
ATOM 4323 C C . ILE B 1 235 ? -8.82 30.297 28.188 1 95 235 ILE B C 1
ATOM 4325 O O . ILE B 1 235 ? -8.594 29.156 28.609 1 95 235 ILE B O 1
ATOM 4329 N N . MET B 1 236 ? -7.965 30.984 27.531 1 92.94 236 MET B N 1
ATOM 4330 C CA . MET B 1 236 ? -6.656 30.453 27.172 1 92.94 236 MET B CA 1
ATOM 4331 C C . MET B 1 236 ? -5.816 30.188 28.422 1 92.94 236 MET B C 1
ATOM 4333 O O . MET B 1 236 ? -5.098 29.188 28.484 1 92.94 236 MET B O 1
ATOM 4337 N N . ILE B 1 237 ? -5.941 31.031 29.375 1 91.38 237 ILE B N 1
ATOM 4338 C CA . ILE B 1 237 ? -5.168 30.891 30.609 1 91.38 237 ILE B CA 1
ATOM 4339 C C . ILE B 1 237 ? -5.492 29.562 31.266 1 91.38 237 ILE B C 1
ATOM 4341 O O . ILE B 1 237 ? -4.605 28.891 31.812 1 91.38 237 ILE B O 1
ATOM 4345 N N . ASP B 1 238 ? -6.68 29.109 31.156 1 90.25 238 ASP B N 1
ATOM 4346 C CA . ASP B 1 238 ? -7.121 27.859 31.797 1 90.25 238 ASP B CA 1
ATOM 4347 C C . ASP B 1 238 ? -6.949 26.672 30.844 1 90.25 238 ASP B C 1
ATOM 4349 O O . ASP B 1 238 ? -7.246 25.531 31.219 1 90.25 238 ASP B O 1
ATOM 4353 N N . SER B 1 239 ? -6.5 26.891 29.688 1 88.06 239 SER B N 1
ATOM 4354 C CA . SER B 1 239 ? -6.375 25.828 28.703 1 88.06 239 SER B CA 1
ATOM 4355 C C . SER B 1 239 ? -5.035 25.109 28.828 1 88.06 239 SER B C 1
ATOM 4357 O O . SER B 1 239 ? -4.055 25.703 29.297 1 88.06 239 SER B O 1
ATOM 4359 N N . PRO B 1 240 ? -4.965 23.812 28.484 1 85.5 240 PRO B N 1
ATOM 4360 C CA . PRO B 1 240 ? -3.705 23.062 28.547 1 85.5 240 PRO B CA 1
ATOM 4361 C C . PRO B 1 240 ? -2.656 23.609 27.578 1 85.5 240 PRO B C 1
ATOM 4363 O O . PRO B 1 240 ? -1.482 23.234 27.656 1 85.5 240 PRO B O 1
ATOM 4366 N N . PHE B 1 241 ? -3.066 24.516 26.688 1 86 241 PHE B N 1
ATOM 4367 C CA . PHE B 1 241 ? -2.162 24.969 25.625 1 86 241 PHE B CA 1
ATOM 4368 C C . PHE B 1 241 ? -1.532 26.297 26 1 86 241 PHE B C 1
ATOM 4370 O O . PHE B 1 241 ? -0.607 26.766 25.328 1 86 241 PHE B O 1
ATOM 4377 N N . TRP B 1 242 ? -1.93 26.891 27.016 1 85 242 TRP B N 1
ATOM 4378 C CA . TRP B 1 242 ? -1.58 28.281 27.312 1 85 242 TRP B CA 1
ATOM 4379 C C . TRP B 1 242 ? -0.087 28.422 27.594 1 85 242 TRP B C 1
ATOM 4381 O O . TRP B 1 242 ? 0.583 29.266 27 1 85 242 TRP B O 1
ATOM 4391 N N . GLU B 1 243 ? 0.397 27.625 28.453 1 81.56 243 GLU B N 1
ATOM 4392 C CA . GLU B 1 243 ? 1.796 27.75 28.859 1 81.56 243 GLU B CA 1
ATOM 4393 C C . GLU B 1 243 ? 2.729 27.531 27.672 1 81.56 243 GLU B C 1
ATOM 4395 O O . GLU B 1 243 ? 3.725 28.25 27.516 1 81.56 243 GLU B O 1
ATOM 4400 N N . GLU B 1 244 ? 2.357 26.609 27.031 1 81.31 244 GLU B N 1
ATOM 4401 C CA . GLU B 1 244 ? 3.174 26.359 25.844 1 81.31 244 GLU B CA 1
ATOM 4402 C C . GLU B 1 244 ? 3.133 27.531 24.875 1 81.31 244 GLU B C 1
ATOM 4404 O O . GLU B 1 244 ? 4.152 27.891 24.281 1 81.31 244 GLU B O 1
ATOM 4409 N N . GLN B 1 245 ? 2.031 28.062 24.703 1 83.12 245 GLN B N 1
ATOM 4410 C CA . GLN B 1 245 ? 1.887 29.219 23.812 1 83.12 245 GLN B CA 1
ATOM 4411 C C . GLN B 1 245 ? 2.691 30.406 24.328 1 83.12 245 GLN B C 1
ATOM 4413 O O . GLN B 1 245 ? 3.324 31.109 23.531 1 83.12 245 GLN B O 1
ATOM 4418 N N . ARG B 1 246 ? 2.67 30.547 25.531 1 82.31 246 ARG B N 1
ATOM 4419 C CA . ARG B 1 246 ? 3.43 31.625 26.141 1 82.31 246 ARG B CA 1
ATOM 4420 C C . ARG B 1 246 ? 4.93 31.422 25.938 1 82.31 246 ARG B C 1
ATOM 4422 O O . ARG B 1 246 ? 5.652 32.375 25.656 1 82.31 246 ARG B O 1
ATOM 4429 N N . ALA B 1 247 ? 5.297 30.297 26.203 1 82.12 247 ALA B N 1
ATOM 4430 C CA . ALA B 1 247 ? 6.711 29.969 26 1 82.12 247 ALA B CA 1
ATOM 4431 C C . ALA B 1 247 ? 7.145 30.25 24.562 1 82.12 247 ALA B C 1
ATOM 4433 O O . ALA B 1 247 ? 8.234 30.781 24.328 1 82.12 247 ALA B O 1
ATOM 4434 N N . LYS B 1 248 ? 6.32 29.969 23.688 1 80.81 248 LYS B N 1
ATOM 4435 C CA . LYS B 1 248 ? 6.625 30.203 22.266 1 80.81 248 LYS B CA 1
ATOM 4436 C C . LYS B 1 248 ? 6.684 31.688 21.953 1 80.81 248 LYS B C 1
ATOM 4438 O O . LYS B 1 248 ? 7.539 32.125 21.188 1 80.81 248 LYS B O 1
ATOM 4443 N N . GLU B 1 249 ? 5.785 32.344 22.422 1 81.62 249 GLU B N 1
ATOM 4444 C CA . GLU B 1 249 ? 5.785 33.781 22.219 1 81.62 249 GLU B CA 1
ATOM 4445 C C . GLU B 1 249 ? 7.047 34.406 22.797 1 81.62 249 GLU B C 1
ATOM 4447 O O . GLU B 1 249 ? 7.625 35.312 22.203 1 81.62 249 GLU B O 1
ATOM 4452 N N . ARG B 1 250 ? 7.418 33.938 23.906 1 82.88 250 ARG B N 1
ATOM 4453 C CA . ARG B 1 250 ? 8.648 34.406 24.516 1 82.88 250 ARG B CA 1
ATOM 4454 C C . ARG B 1 250 ? 9.859 34.062 23.656 1 82.88 250 ARG B C 1
ATOM 4456 O O . ARG B 1 250 ? 10.734 34.906 23.438 1 82.88 250 ARG B O 1
ATOM 4463 N N . ALA B 1 251 ? 9.891 32.875 23.266 1 83.31 251 ALA B N 1
ATOM 4464 C CA . ALA B 1 251 ? 10.992 32.469 22.422 1 83.31 251 ALA B CA 1
ATOM 4465 C C . ALA B 1 251 ? 11.078 33.312 21.156 1 83.31 251 ALA B C 1
ATOM 4467 O O . ALA B 1 251 ? 12.172 33.688 20.719 1 83.31 251 ALA B O 1
ATOM 4468 N N . ARG B 1 252 ? 9.992 33.625 20.641 1 81.44 252 ARG B N 1
ATOM 4469 C CA . ARG B 1 252 ? 9.953 34.469 19.438 1 81.44 252 ARG B CA 1
ATOM 4470 C C . ARG B 1 252 ? 10.477 35.875 19.734 1 81.44 252 ARG B C 1
ATOM 4472 O O . ARG B 1 252 ? 11.234 36.438 18.938 1 81.44 252 ARG B O 1
ATOM 4479 N N . ALA B 1 253 ? 10.039 36.312 20.766 1 83.12 253 ALA B N 1
ATOM 4480 C CA . ALA B 1 253 ? 10.492 37.656 21.172 1 83.12 253 ALA B CA 1
ATOM 4481 C C . ALA B 1 253 ? 12 37.688 21.391 1 83.12 253 ALA B C 1
ATOM 4483 O O . ALA B 1 253 ? 12.688 38.594 20.922 1 83.12 253 ALA B O 1
ATOM 4484 N N . TRP B 1 254 ? 12.43 36.688 22.047 1 87.38 254 TRP B N 1
ATOM 4485 C CA . TRP B 1 254 ? 13.859 36.594 22.297 1 87.38 254 TRP B CA 1
ATOM 4486 C C . TRP B 1 254 ? 14.641 36.406 21 1 87.38 254 TRP B C 1
ATOM 4488 O O . TRP B 1 254 ? 15.703 37 20.812 1 87.38 254 TRP B O 1
ATOM 4498 N N . SER B 1 255 ? 14.102 35.625 20.141 1 87.19 255 SER B N 1
ATOM 4499 C CA . SER B 1 255 ? 14.742 35.406 18.859 1 87.19 255 SER B CA 1
ATOM 4500 C C . SER B 1 255 ? 14.852 36.688 18.047 1 87.19 255 SER B C 1
ATOM 4502 O O . SER B 1 255 ? 15.852 36.906 17.359 1 87.19 255 SER B O 1
ATOM 4504 N N . GLN B 1 256 ? 13.891 37.5 18.156 1 85.81 256 GLN B N 1
ATOM 4505 C CA . GLN B 1 256 ? 13.914 38.75 17.453 1 85.81 256 GLN B CA 1
ATOM 4506 C C . GLN B 1 256 ? 15 39.688 18 1 85.81 256 GLN B C 1
ATOM 4508 O O . GLN B 1 256 ? 15.688 40.375 17.234 1 85.81 256 GLN B O 1
ATOM 4513 N N . VAL B 1 257 ? 15.125 39.594 19.266 1 89.25 257 VAL B N 1
ATOM 4514 C CA . VAL B 1 257 ? 16.172 40.406 19.906 1 89.25 257 VAL B CA 1
ATOM 4515 C C . VAL B 1 257 ? 17.547 39.875 19.469 1 89.25 257 VAL B C 1
ATOM 4517 O O . VAL B 1 257 ? 18.422 40.688 19.141 1 89.25 257 VAL B O 1
ATOM 4520 N N . LEU B 1 258 ? 17.641 38.656 19.453 1 91.75 258 LEU B N 1
ATOM 4521 C CA . LEU B 1 258 ? 18.922 38.094 19.078 1 91.75 258 LEU B CA 1
ATOM 4522 C C . LEU B 1 258 ? 19.234 38.344 17.609 1 91.75 258 LEU B C 1
ATOM 4524 O O . LEU B 1 258 ? 20.391 38.531 17.234 1 91.75 258 LEU B O 1
ATOM 4528 N N . ARG B 1 259 ? 18.234 38.312 16.828 1 89.44 259 ARG B N 1
ATOM 4529 C CA . ARG B 1 259 ? 18.422 38.625 15.422 1 89.44 259 ARG B CA 1
ATOM 4530 C C . ARG B 1 259 ? 18.906 40.062 15.258 1 89.44 259 ARG B C 1
ATOM 4532 O O . ARG B 1 259 ? 19.797 40.344 14.453 1 89.44 259 ARG B O 1
ATOM 4539 N N . ALA B 1 260 ? 18.344 40.938 15.992 1 90.5 260 ALA B N 1
ATOM 4540 C CA . ALA B 1 260 ? 18.766 42.344 15.977 1 90.5 260 ALA B CA 1
ATOM 4541 C C . ALA B 1 260 ? 20.219 42.469 16.453 1 90.5 260 ALA B C 1
ATOM 4543 O O . ALA B 1 260 ? 20.984 43.25 15.891 1 90.5 260 ALA B O 1
ATOM 4544 N N . PHE B 1 261 ? 20.547 41.688 17.406 1 91.56 261 PHE B N 1
ATOM 4545 C CA . PHE B 1 261 ? 21.906 41.688 17.938 1 91.56 261 PHE B CA 1
ATOM 4546 C C . PHE B 1 261 ? 22.891 41.188 16.875 1 91.56 261 PHE B C 1
ATOM 4548 O O . PHE B 1 261 ? 23.938 41.812 16.672 1 91.56 261 PHE B O 1
ATOM 4555 N N . VAL B 1 262 ? 22.531 40.219 16.156 1 91.19 262 VAL B N 1
ATOM 4556 C CA . VAL B 1 262 ? 23.391 39.625 15.125 1 91.19 262 VAL B CA 1
ATOM 4557 C C . VAL B 1 262 ? 23.578 40.625 13.992 1 91.19 262 VAL B C 1
ATOM 4559 O O . VAL B 1 262 ? 24.703 40.812 13.5 1 91.19 262 VAL B O 1
ATOM 4562 N N . GLU B 1 263 ? 22.562 41.25 13.664 1 89.44 263 GLU B N 1
ATOM 4563 C CA . GLU B 1 263 ? 22.625 42.25 12.594 1 89.44 263 GLU B CA 1
ATOM 4564 C C . GLU B 1 263 ? 23.453 43.469 13.016 1 89.44 263 GLU B C 1
ATOM 4566 O O . GLU B 1 263 ? 24.281 43.938 12.25 1 89.44 263 GLU B O 1
ATOM 4571 N N . ALA B 1 264 ? 23.25 43.906 14.211 1 91.06 264 ALA B N 1
ATOM 4572 C CA . ALA B 1 264 ? 23.922 45.094 14.727 1 91.06 264 ALA B CA 1
ATOM 4573 C C . ALA B 1 264 ? 25.422 44.844 14.867 1 91.06 264 ALA B C 1
ATOM 4575 O O . ALA B 1 264 ? 26.234 45.75 14.648 1 91.06 264 ALA B O 1
ATOM 4576 N N . ARG B 1 265 ? 25.781 43.625 15.156 1 91.75 265 ARG B N 1
ATOM 4577 C CA . ARG B 1 265 ? 27.172 43.312 15.398 1 91.75 265 ARG B CA 1
ATOM 4578 C C . ARG B 1 265 ? 27.844 42.781 14.125 1 91.75 265 ARG B C 1
ATOM 4580 O O . ARG B 1 265 ? 29.047 42.5 14.117 1 91.75 265 ARG B O 1
ATOM 4587 N N . GLY B 1 266 ? 27.016 42.562 13.078 1 89.56 266 GLY B N 1
ATOM 4588 C CA . GLY B 1 266 ? 27.547 42.094 11.812 1 89.56 266 GLY B CA 1
ATOM 4589 C C . GLY B 1 266 ? 28.031 40.656 11.859 1 89.56 266 GLY B C 1
ATOM 4590 O O . GLY B 1 266 ? 29.016 40.312 11.219 1 89.56 266 GLY B O 1
ATOM 4591 N N . LEU B 1 267 ? 27.375 39.906 12.719 1 89.5 267 LEU B N 1
ATOM 4592 C CA . LEU B 1 267 ? 27.75 38.5 12.797 1 89.5 267 LEU B CA 1
ATOM 4593 C C . LEU B 1 267 ? 27.297 37.75 11.547 1 89.5 267 LEU B C 1
ATOM 4595 O O . LEU B 1 267 ? 26.188 37.969 11.062 1 89.5 267 LEU B O 1
ATOM 4599 N N . PRO B 1 268 ? 28.188 36.938 10.977 1 85.44 268 PRO B N 1
ATOM 4600 C CA . PRO B 1 268 ? 27.734 36.094 9.867 1 85.44 268 PRO B CA 1
ATOM 4601 C C . PRO B 1 268 ? 26.578 35.156 10.266 1 85.44 268 PRO B C 1
ATOM 4603 O O . PRO B 1 268 ? 26.609 34.562 11.344 1 85.44 268 PRO B O 1
ATOM 4606 N N . HIS B 1 269 ? 25.484 35.188 9.5 1 84.19 269 HIS B N 1
ATOM 4607 C CA . HIS B 1 269 ? 24.344 34.312 9.812 1 84.19 269 HIS B CA 1
ATOM 4608 C C . HIS B 1 269 ? 23.688 33.812 8.539 1 84.19 269 HIS B C 1
ATOM 4610 O O . HIS B 1 269 ? 23.703 34.469 7.504 1 84.19 269 HIS B O 1
ATOM 4616 N N . PRO B 1 270 ? 23.312 32.562 8.664 1 81.75 270 PRO B N 1
ATOM 4617 C CA . PRO B 1 270 ? 22.641 31.984 7.504 1 81.75 270 PRO B CA 1
ATOM 4618 C C . PRO B 1 270 ? 21.281 32.625 7.238 1 81.75 270 PRO B C 1
ATOM 4620 O O . PRO B 1 270 ? 20.781 33.375 8.078 1 81.75 270 PRO B O 1
ATOM 4623 N N . ALA B 1 271 ? 20.812 32.344 6.074 1 78.69 271 ALA B N 1
ATOM 4624 C CA . ALA B 1 271 ? 19.516 32.906 5.656 1 78.69 271 ALA B CA 1
ATOM 4625 C C . ALA B 1 271 ? 18.391 32.438 6.566 1 78.69 271 ALA B C 1
ATOM 4627 O O . ALA B 1 271 ? 17.391 33.125 6.742 1 78.69 271 ALA B O 1
ATOM 4628 N N . ASP B 1 272 ? 18.672 31.312 7.281 1 77.69 272 ASP B N 1
ATOM 4629 C CA . ASP B 1 272 ? 17.594 30.734 8.094 1 77.69 272 ASP B CA 1
ATOM 4630 C C . ASP B 1 272 ? 17.844 30.984 9.578 1 77.69 272 ASP B C 1
ATOM 4632 O O . ASP B 1 272 ? 17.5 30.141 10.414 1 77.69 272 ASP B O 1
ATOM 4636 N N . VAL B 1 273 ? 18.438 32.062 9.891 1 81.31 273 VAL B N 1
ATOM 4637 C CA . VAL B 1 273 ? 18.812 32.375 11.266 1 81.31 273 VAL B CA 1
ATOM 4638 C C . VAL B 1 273 ? 17.578 32.375 12.156 1 81.31 273 VAL B C 1
ATOM 4640 O O . VAL B 1 273 ? 17.594 31.875 13.273 1 81.31 273 VAL B O 1
ATOM 4643 N N . SER B 1 274 ? 16.562 32.969 11.633 1 74.69 274 SER B N 1
ATOM 4644 C CA . SER B 1 274 ? 15.328 33.062 12.422 1 74.69 274 SER B CA 1
ATOM 4645 C C . SER B 1 274 ? 14.805 31.672 12.789 1 74.69 274 SER B C 1
ATOM 4647 O O . SER B 1 274 ? 14.445 31.422 13.945 1 74.69 274 SER B O 1
ATOM 4649 N N . GLU B 1 275 ? 14.82 30.797 11.883 1 74.88 275 GLU B N 1
ATOM 4650 C CA . GLU B 1 275 ? 14.336 29.438 12.102 1 74.88 275 GLU B CA 1
ATOM 4651 C C . GLU B 1 275 ? 15.227 28.703 13.094 1 74.88 275 GLU B C 1
ATOM 4653 O O . GLU B 1 275 ? 14.734 27.953 13.945 1 74.88 275 GLU B O 1
ATOM 4658 N N . ARG B 1 276 ? 16.422 28.922 12.953 1 81 276 ARG B N 1
ATOM 4659 C CA . ARG B 1 276 ? 17.391 28.234 13.812 1 81 276 ARG B CA 1
ATOM 4660 C C . ARG B 1 276 ? 17.25 28.703 15.258 1 81 276 ARG B C 1
ATOM 4662 O O . ARG B 1 276 ? 17.281 27.891 16.188 1 81 276 ARG B O 1
ATOM 4669 N N . LEU B 1 277 ? 17.094 29.969 15.391 1 84.44 277 LEU B N 1
ATOM 4670 C CA . LEU B 1 277 ? 16.953 30.516 16.734 1 84.44 277 LEU B CA 1
ATOM 4671 C C . LEU B 1 277 ? 15.648 30.062 17.375 1 84.44 277 LEU B C 1
ATOM 4673 O O . LEU B 1 277 ? 15.609 29.734 18.562 1 84.44 277 LEU B O 1
ATOM 4677 N N . GLU B 1 278 ? 14.656 29.984 16.547 1 75.06 278 GLU B N 1
ATOM 4678 C CA . GLU B 1 278 ? 13.336 29.625 17.062 1 75.06 278 GLU B CA 1
ATOM 4679 C C . GLU B 1 278 ? 13.281 28.156 17.469 1 75.06 278 GLU B C 1
ATOM 4681 O O . GLU B 1 278 ? 12.352 27.719 18.156 1 75.06 278 GLU B O 1
ATOM 4686 N N . GLN B 1 279 ? 14.273 27.422 17.047 1 75.56 279 GLN B N 1
ATOM 4687 C CA . GLN B 1 279 ? 14.352 26.016 17.438 1 75.56 279 GLN B CA 1
ATOM 4688 C C . GLN B 1 279 ? 14.883 25.859 18.859 1 75.56 279 GLN B C 1
ATOM 4690 O O . GLN B 1 279 ? 14.719 24.812 19.469 1 75.56 279 GLN B O 1
ATOM 4695 N N . LEU B 1 280 ? 15.469 26.906 19.406 1 80.38 280 LEU B N 1
ATOM 4696 C CA . LEU B 1 280 ? 15.969 26.891 20.766 1 80.38 280 LEU B CA 1
ATOM 4697 C C . LEU B 1 280 ? 14.852 27.188 21.766 1 80.38 280 LEU B C 1
ATOM 4699 O O . LEU B 1 280 ? 13.883 27.875 21.422 1 80.38 280 LEU B O 1
ATOM 4703 N N . ASP B 1 281 ? 14.977 26.641 22.969 1 82.94 281 ASP B N 1
ATOM 4704 C CA . ASP B 1 281 ? 13.953 26.891 23.984 1 82.94 281 ASP B CA 1
ATOM 4705 C C . ASP B 1 281 ? 14.062 28.312 24.516 1 82.94 281 ASP B C 1
ATOM 4707 O O . ASP B 1 281 ? 15.125 28.938 24.438 1 82.94 281 ASP B O 1
ATOM 4711 N N . ALA B 1 282 ? 12.945 28.703 25.109 1 84.31 282 ALA B N 1
ATOM 4712 C CA . ALA B 1 282 ? 12.828 30.078 25.562 1 84.31 282 ALA B CA 1
ATOM 4713 C C . ALA B 1 282 ? 13.891 30.406 26.625 1 84.31 282 ALA B C 1
ATOM 4715 O O . ALA B 1 282 ? 14.445 31.5 26.641 1 84.31 282 ALA B O 1
ATOM 4716 N N . SER B 1 283 ? 14.195 29.453 27.375 1 86.25 283 SER B N 1
ATOM 4717 C CA . SER B 1 283 ? 15.172 29.688 28.438 1 86.25 283 SER B CA 1
ATOM 4718 C C . SER B 1 283 ? 16.562 29.906 27.875 1 86.25 283 SER B C 1
ATOM 4720 O O . SER B 1 283 ? 17.297 30.781 28.328 1 86.25 283 SER B O 1
ATOM 4722 N N . SER B 1 284 ? 16.859 29.094 26.906 1 90.06 284 SER B N 1
ATOM 4723 C CA . SER B 1 284 ? 18.156 29.234 26.25 1 90.06 284 SER B CA 1
ATOM 4724 C C . SER B 1 284 ? 18.266 30.578 25.531 1 90.06 284 SER B C 1
ATOM 4726 O O . SER B 1 284 ? 19.312 31.234 25.594 1 90.06 284 SER B O 1
ATOM 4728 N N . LEU B 1 285 ? 17.203 30.938 24.938 1 92 285 LEU B N 1
ATOM 4729 C CA . LEU B 1 285 ? 17.172 32.188 24.203 1 92 285 LEU B CA 1
ATOM 4730 C C . LEU B 1 285 ? 17.281 33.375 25.172 1 92 285 LEU B C 1
ATOM 4732 O O . LEU B 1 285 ? 18 34.344 24.906 1 92 285 LEU B O 1
ATOM 4736 N N . GLU B 1 286 ? 16.672 33.219 26.203 1 89.06 286 GLU B N 1
ATOM 4737 C CA . GLU B 1 286 ? 16.719 34.281 27.219 1 89.06 286 GLU B CA 1
ATOM 4738 C C . GLU B 1 286 ? 18.125 34.438 27.781 1 89.06 286 GLU B C 1
ATOM 4740 O O . GLU B 1 286 ? 18.578 35.562 27.984 1 89.06 286 GLU B O 1
ATOM 4745 N N . ALA B 1 287 ? 18.719 33.406 27.969 1 91.69 287 ALA B N 1
ATOM 4746 C CA . ALA B 1 287 ? 20.094 33.438 28.453 1 91.69 287 ALA B CA 1
ATOM 4747 C C . ALA B 1 287 ? 21.016 34.125 27.453 1 91.69 287 ALA B C 1
ATOM 4749 O O . ALA B 1 287 ? 21.875 34.938 27.844 1 91.69 287 ALA B O 1
ATOM 4750 N N . LEU B 1 288 ? 20.828 33.844 26.234 1 92.38 288 LEU B N 1
ATOM 4751 C CA . LEU B 1 288 ? 21.641 34.438 25.203 1 92.38 288 LEU B CA 1
ATOM 4752 C C . LEU B 1 288 ? 21.344 35.938 25.094 1 92.38 288 LEU B C 1
ATOM 4754 O O . LEU B 1 288 ? 22.266 36.75 24.875 1 92.38 288 LEU B O 1
ATOM 4758 N N . VAL B 1 289 ? 20.109 36.312 25.266 1 92.12 289 VAL B N 1
ATOM 4759 C CA . VAL B 1 289 ? 19.734 37.719 25.234 1 92.12 289 VAL B CA 1
ATOM 4760 C C . VAL B 1 289 ? 20.359 38.469 26.406 1 92.12 289 VAL B C 1
ATOM 4762 O O . VAL B 1 289 ? 20.875 39.562 26.25 1 92.12 289 VAL B O 1
ATOM 4765 N N . THR B 1 290 ? 20.328 37.812 27.531 1 92 290 THR B N 1
ATOM 4766 C CA . THR B 1 290 ? 20.938 38.375 28.719 1 92 290 THR B CA 1
ATOM 4767 C C . THR B 1 290 ? 22.438 38.594 28.5 1 92 290 THR B C 1
ATOM 4769 O O . THR B 1 290 ? 22.984 39.656 28.828 1 92 290 THR B O 1
ATOM 4772 N N . LYS B 1 291 ? 23.016 37.688 27.906 1 92 291 LYS B N 1
ATOM 4773 C CA . LYS B 1 291 ? 24.438 37.781 27.609 1 92 291 LYS B CA 1
ATOM 4774 C C . LYS B 1 291 ? 24.703 38.875 26.578 1 92 291 LYS B C 1
ATOM 4776 O O . LYS B 1 291 ? 25.734 39.562 26.641 1 92 291 LYS B O 1
ATOM 4781 N N . ALA B 1 292 ? 23.859 39 25.688 1 92.94 292 ALA B N 1
ATOM 4782 C CA . ALA B 1 292 ? 24.016 40 24.641 1 92.94 292 ALA B CA 1
ATOM 4783 C C . ALA B 1 292 ? 24.047 41.406 25.234 1 92.94 292 ALA B C 1
ATOM 4785 O O . ALA B 1 292 ? 24.719 42.281 24.703 1 92.94 292 ALA B O 1
ATOM 4786 N N . VAL B 1 293 ? 23.328 41.562 26.312 1 89.94 293 VAL B N 1
ATOM 4787 C CA . VAL B 1 293 ? 23.25 42.875 26.953 1 89.94 293 VAL B CA 1
ATOM 4788 C C . VAL B 1 293 ? 24.406 43.031 27.953 1 89.94 293 VAL B C 1
ATOM 4790 O O . VAL B 1 293 ? 25 44.125 28.062 1 89.94 293 VAL B O 1
ATOM 4793 N N . THR B 1 294 ? 24.875 41.938 28.578 1 93.12 294 THR B N 1
ATOM 4794 C CA . THR B 1 294 ? 25.844 42.031 29.672 1 93.12 294 THR B CA 1
ATOM 4795 C C . THR B 1 294 ? 27.25 41.75 29.172 1 93.12 294 THR B C 1
ATOM 4797 O O . THR B 1 294 ? 28.234 42.312 29.672 1 93.12 294 THR B O 1
ATOM 4800 N N . ASP B 1 295 ? 27.328 40.906 28.328 1 93.81 295 ASP B N 1
ATOM 4801 C CA . ASP B 1 295 ? 28.609 40.5 27.75 1 93.81 295 ASP B CA 1
ATOM 4802 C C . ASP B 1 295 ? 28.484 40.219 26.25 1 93.81 295 ASP B C 1
ATOM 4804 O O . ASP B 1 295 ? 28.547 39.062 25.844 1 93.81 295 ASP B O 1
ATOM 4808 N N . PRO B 1 296 ? 28.344 41.25 25.469 1 92.5 296 PRO B N 1
ATOM 4809 C CA . PRO B 1 296 ? 28.031 41.094 24.047 1 92.5 296 PRO B CA 1
ATOM 4810 C C . PRO B 1 296 ? 29.047 40.219 23.297 1 92.5 296 PRO B C 1
ATOM 4812 O O . PRO B 1 296 ? 28.688 39.5 22.359 1 92.5 296 PRO B O 1
ATOM 4815 N N . ASP B 1 297 ? 30.281 40.312 23.688 1 93.06 297 ASP B N 1
ATOM 4816 C CA . ASP B 1 297 ? 31.312 39.562 22.984 1 93.06 297 ASP B CA 1
ATOM 4817 C C . ASP B 1 297 ? 31.125 38.062 23.203 1 93.06 297 ASP B C 1
ATOM 4819 O O . ASP B 1 297 ? 31.266 37.281 22.266 1 93.06 297 ASP B O 1
ATOM 4823 N N . THR B 1 298 ? 30.859 37.75 24.406 1 93.12 298 THR B N 1
ATOM 4824 C CA . THR B 1 298 ? 30.594 36.344 24.703 1 93.12 298 THR B CA 1
ATOM 4825 C C . THR B 1 298 ? 29.328 35.875 23.984 1 93.12 298 THR B C 1
ATOM 4827 O O . THR B 1 298 ? 29.297 34.75 23.453 1 93.12 298 THR B O 1
ATOM 4830 N N . ALA B 1 299 ? 28.312 36.688 24 1 93.12 299 ALA B N 1
ATOM 4831 C CA . ALA B 1 299 ? 27.062 36.344 23.312 1 93.12 299 ALA B CA 1
ATOM 4832 C C . ALA B 1 299 ? 27.297 36.125 21.828 1 93.12 299 ALA B C 1
ATOM 4834 O O . ALA B 1 299 ? 26.75 35.188 21.234 1 93.12 299 ALA B O 1
ATOM 4835 N N . ALA B 1 300 ? 28.141 37 21.281 1 92.38 300 ALA B N 1
ATOM 4836 C CA . ALA B 1 300 ? 28.453 36.875 19.859 1 92.38 300 ALA B CA 1
ATOM 4837 C C . ALA B 1 300 ? 29.141 35.562 19.547 1 92.38 300 ALA B C 1
ATOM 4839 O O . ALA B 1 300 ? 28.844 34.906 18.531 1 92.38 300 ALA B O 1
ATOM 4840 N N . THR B 1 301 ? 29.984 35.125 20.422 1 92 301 THR B N 1
ATOM 4841 C CA . THR B 1 301 ? 30.703 33.875 20.234 1 92 301 THR B CA 1
ATOM 4842 C C . THR B 1 301 ? 29.75 32.688 20.328 1 92 301 THR B C 1
ATOM 4844 O O . THR B 1 301 ? 29.797 31.781 19.484 1 92 301 THR B O 1
ATOM 4847 N N . GLU B 1 302 ? 28.922 32.75 21.281 1 91.62 302 GLU B N 1
ATOM 4848 C CA . GLU B 1 302 ? 27.969 31.672 21.469 1 91.62 302 GLU B CA 1
ATOM 4849 C C . GLU B 1 302 ? 26.953 31.609 20.344 1 91.62 302 GLU B C 1
ATOM 4851 O O . GLU B 1 302 ? 26.578 30.516 19.891 1 91.62 302 GLU B O 1
ATOM 4856 N N . LEU B 1 303 ? 26.516 32.688 19.906 1 91.56 303 LEU B N 1
ATOM 4857 C CA . LEU B 1 303 ? 25.547 32.75 18.828 1 91.56 303 LEU B CA 1
ATOM 4858 C C . LEU B 1 303 ? 26.156 32.219 17.531 1 91.56 303 LEU B C 1
ATOM 4860 O O . LEU B 1 303 ? 25.469 31.547 16.75 1 91.56 303 LEU B O 1
ATOM 4864 N N . ARG B 1 304 ? 27.453 32.531 17.328 1 89.38 304 ARG B N 1
ATOM 4865 C CA . ARG B 1 304 ? 28.141 32 16.156 1 89.38 304 ARG B CA 1
ATOM 4866 C C . ARG B 1 304 ? 28.156 30.484 16.172 1 89.38 304 ARG B C 1
ATOM 4868 O O . ARG B 1 304 ? 27.984 29.844 15.125 1 89.38 304 ARG B O 1
ATOM 4875 N N . ALA B 1 305 ? 28.266 29.969 17.344 1 87.81 305 ALA B N 1
ATOM 4876 C CA . ALA B 1 305 ? 28.297 28.516 17.484 1 87.81 305 ALA B CA 1
ATOM 4877 C C . ALA B 1 305 ? 26.938 27.906 17.156 1 87.81 305 ALA B C 1
ATOM 4879 O O . ALA B 1 305 ? 26.859 26.859 16.5 1 87.81 305 ALA B O 1
ATOM 4880 N N . VAL B 1 306 ? 25.875 28.516 17.609 1 86.44 306 VAL B N 1
ATOM 4881 C CA . VAL B 1 306 ? 24.516 28.031 17.406 1 86.44 306 VAL B CA 1
ATOM 4882 C C . VAL B 1 306 ? 24.141 28.172 15.93 1 86.44 306 VAL B C 1
ATOM 4884 O O . VAL B 1 306 ? 23.469 27.297 15.375 1 86.44 306 VAL B O 1
ATOM 4887 N N . LEU B 1 307 ? 24.656 29.156 15.328 1 85.75 307 LEU B N 1
ATOM 4888 C CA . LEU B 1 307 ? 24.234 29.484 13.969 1 85.75 307 LEU B CA 1
ATOM 4889 C C . LEU B 1 307 ? 25.047 28.688 12.953 1 85.75 307 LEU B C 1
ATOM 4891 O O . LEU B 1 307 ? 24.641 28.531 11.797 1 85.75 307 LEU B O 1
ATOM 4895 N N . THR B 1 308 ? 26.25 28.188 13.375 1 78.62 308 THR B N 1
ATOM 4896 C CA . THR B 1 308 ? 27.094 27.438 12.461 1 78.62 308 THR B CA 1
ATOM 4897 C C . THR B 1 308 ? 26.859 25.938 12.609 1 78.62 308 THR B C 1
ATOM 4899 O O . THR B 1 308 ? 27.344 25.141 11.789 1 78.62 308 THR B O 1
ATOM 4902 N N . ALA B 1 309 ? 26.203 25.453 13.547 1 66.44 309 ALA B N 1
ATOM 4903 C CA . ALA B 1 309 ? 25.969 24.031 13.742 1 66.44 309 ALA B CA 1
ATOM 4904 C C . ALA B 1 309 ? 25.094 23.469 12.617 1 66.44 309 ALA B C 1
ATOM 4906 O O . ALA B 1 309 ? 24.125 24.094 12.203 1 66.44 309 ALA B O 1
ATOM 4907 N N . PRO B 1 310 ? 25.578 22.328 12.094 1 66.44 310 PRO B N 1
ATOM 4908 C CA . PRO B 1 310 ? 24.781 21.719 11.023 1 66.44 310 PRO B CA 1
ATOM 4909 C C . PRO B 1 310 ? 23.359 21.422 11.453 1 66.44 310 PRO B C 1
ATOM 4911 O O . PRO B 1 310 ? 23.094 21.25 12.648 1 66.44 310 PRO B O 1
ATOM 4914 N N . LYS B 1 311 ? 22.438 21.531 10.648 1 55.53 311 LYS B N 1
ATOM 4915 C CA . LYS B 1 311 ? 21.031 21.219 10.859 1 55.53 311 LYS B CA 1
ATOM 4916 C C . LYS B 1 311 ? 20.844 19.766 11.266 1 55.53 311 LYS B C 1
ATOM 4918 O O . LYS B 1 311 ? 21.375 18.859 10.609 1 55.53 311 LYS B O 1
ATOM 4923 N N . HIS B 1 312 ? 20.531 19.328 12.477 1 46.47 312 HIS B N 1
ATOM 4924 C CA . HIS B 1 312 ? 20.141 17.938 12.672 1 46.47 312 HIS B CA 1
ATOM 4925 C C . HIS B 1 312 ? 18.734 17.688 12.141 1 46.47 312 HIS B C 1
ATOM 4927 O O . HIS B 1 312 ? 17.891 18.578 12.172 1 46.47 312 HIS B O 1
#

Organism: Myxococcus xanthus (strain DK1622) (NCBI:txid246197)

Solvent-accessible surface area (backbone atoms only — not comparable to full-atom values): 35300 Å² total; per-residue (Å²): 138,82,82,80,82,83,78,84,78,82,78,66,83,72,61,83,72,69,76,63,80,72,80,84,57,81,52,75,56,62,50,53,51,47,47,51,53,51,48,50,30,63,76,73,33,49,64,51,50,40,34,73,75,47,47,90,73,46,56,45,79,72,45,79,44,78,32,69,38,82,66,47,93,54,60,52,76,38,30,34,34,30,35,50,96,90,40,65,31,32,38,40,40,40,79,30,69,50,59,42,96,56,46,66,63,50,52,48,51,51,43,53,49,49,24,65,73,68,72,34,42,54,40,41,32,42,37,27,62,41,80,75,14,57,61,86,70,71,62,45,68,44,60,47,96,87,39,70,24,37,42,38,38,60,47,78,44,52,45,38,72,47,65,49,78,41,67,73,47,54,68,29,59,91,52,36,44,56,42,58,51,14,67,87,46,53,74,68,43,53,57,56,35,50,54,49,47,73,63,40,81,89,52,51,72,67,53,39,50,52,46,48,44,42,24,45,53,54,40,27,70,75,67,34,66,85,69,50,51,72,66,51,45,57,52,31,68,75,36,94,58,31,66,61,49,49,45,49,53,49,22,49,52,35,36,52,51,46,50,51,50,35,61,74,69,64,52,86,68,57,94,56,44,67,60,57,47,45,69,46,52,41,67,61,37,46,51,45,47,52,28,44,73,74,38,43,70,58,27,51,54,52,50,46,52,67,63,65,51,75,84,127,138,81,84,79,79,82,75,83,76,81,77,65,82,72,62,83,72,68,76,63,79,72,79,85,59,78,49,76,57,59,50,52,52,48,46,52,52,50,48,50,28,63,76,73,33,49,63,51,49,41,32,72,76,47,46,90,73,46,55,46,79,72,46,80,44,79,32,69,37,83,65,47,94,54,60,53,77,37,30,34,34,28,36,50,96,89,41,66,32,32,38,38,40,41,79,30,68,49,59,43,96,57,46,65,63,49,51,47,51,50,44,52,48,50,23,66,74,70,72,34,42,52,41,42,31,42,36,26,61,43,76,77,14,58,59,86,68,71,64,45,69,42,59,47,97,86,40,72,25,37,42,38,38,57,47,77,43,52,45,38,71,47,64,50,78,42,67,73,48,54,67,30,60,91,54,36,45,58,42,58,50,13,68,88,46,55,75,67,42,53,57,56,35,50,54,50,48,74,64,41,82,88,53,50,72,67,54,39,52,53,45,48,44,42,24,44,52,52,39,28,71,73,66,33,66,85,68,51,51,70,67,51,45,56,53,31,68,74,36,94,58,31,66,59,50,49,45,49,53,48,22,49,52,35,36,50,51,47,50,51,49,34,61,74,68,64,52,86,69,57,96,56,44,67,60,58,48,46,70,44,53,38,67,60,38,45,51,45,47,50,28,44,74,75,37,44,68,60,26,51,53,51,49,46,52,66,63,64,51,77,85,128

pLDDT: mean 85.84, std 19.29, range [22.25, 98.69]

Secondary structure (DSSP, 8-state):
-----------TT-------------THHHHHHHHHHHHHHHHH-HHHHHHHHHGGGPPEEEEEE--BPTT-S-B-SEEEEEEETTEEEEEEEEEESS--TTHHHHHHHHHHHHHHHHTS-EEEEEEESSGGG--SPSPEEEEETTEEEEEE--EEEEGGG--TTSHHHHH-GGGGGGGGGSTT--THHHHHHHHHHHH-TTS-HHHHHHHHHHHHHHHHHHH-GGGS-HHHHHHHHTSTTHHHHHHHHHHHHHHHHHHHHHHHHT----TTHHHHHHTS-HHHHHHHHHHHHH-HHHHHHHHHHHHHS---/-----------TT-------------HHHHHHHHHHHHHHHHHH-HHHHHHHHHGGGPPEEEEEE--BPTT-S-B-SEEEEEEETTEEEEEEEEEESS--TTHHHHHHHHHHHHHHHHTS-EEEEEEESSGGG--SPSPEEEEETTEEEEEE--EEEEGGG--TTSHHHHH-GGGGGGGGGSTT--THHHHHHHHHHHH-TTS-HHHHHHHHHHHHHHHHHHH-GGGS-HHHHHHHHTSTTHHHHHHHHHHHHHHHHHHHHHHHHT----TTHHHHHHTS-HHHHHHHHHHHHH-HHHHHHHHHHHHHS---

Radius of gyration: 36.55 Å; Cα contacts (8 Å, |Δi|>4): 891; chains: 2; bounding box: 60×154×67 Å

Nearest PDB structures (foldseek):
  2bam-assembly1_B  TM=5.828E-01  e=8.057E-01  Bacillus amyloliquefaciens
  6vmi-assembly1_AC  TM=4.708E-01  e=6.183E-01  Homo sapiens
  1bam-assembly1_A-2  TM=5.881E-01  e=1.690E+00  Bacillus amyloliquefaciens
  3lvs-assembly1_A  TM=2.211E-01  e=5.710E+00  Rhodobacter capsulatus
  2bam-assembly1_B  TM=5.830E-01  e=7.871E-01  Bacillus amyloliquefaciens

Foldseek 3Di:
DDDPPPDDPDPPPPDDPPPPFADPAPQVLVVVLVLLLLVCCQVPNVQLVQCLQPPPQGFAFDHWDFQDFPPDPDGFSGKTWTDHPRFIAIEGEHEFAAADQCVLVVQVVSQVRCCVVVVGHYAYEYEYLDPNRDDDADFDFDDDPHRGDDTRHHHYRYLLCDDCPPPVNVLSLSCLLSNCSHVPDDLVSLVVNLVCLVPPPSDDPVSSLSSLLSNQLVSCSRPNNVSHDPVSNVSNVPDPCNVVSVFLVLLLVLLVLVVVLCVVVVPDADPCSSNLSSNDTNVVSVVLSVCCVVPVVVSSVVSNVSRPDDDD/DDPPPPDDPDPPPPPDPVPPFQDPADQVLVVVLVLLLLVCCQVPNVQLVQCLQPPPQGFAFDHWDFQDFPPDPDGFSGKTWTDHPRFIAIEGEHEFAAADQCVLVVQVVSQVRCCVVVVGHYAYEYEYLDPNRDDDADFDFDDDPHRGDDTRHHHYRYLLCDDCPPPVNVLSLSCLLSNCSHVPDDLVSLVVNLVCLVPPPSDDPVSSLSSLLSNQLVSCSRPNNVSHDPVSVVSLVPDPCNVVSVFLVLLLVLLVLVVVLCVVVVPDADPCSSNLSSNDTNVVSVVLSVCCVVPVVVSSVVSNVSRPDDDD